Protein 6JZN (pdb70)

Organism: Arabidopsis thaliana (NCBI:txid3702)

Structure (mmCIF, N/CA/C/O backbone):
data_6JZN
#
_entry.id   6JZN
#
_cell.length_a   91.454
_cell.length_b   95.827
_cell.length_c   196.566
_cell.angle_alpha   90.00
_cell.angle_beta   90.00
_cell.angle_gamma   90.00
#
_symmetry.space_group_name_H-M   'C 2 2 21'
#
loop_
_entity.id
_entity.type
_entity.pdbx_description
1 polymer 'Plastid division protein CDP1, chloroplastic'
2 polymer 'Peptide from Plastid division protein PDV1'
#
loop_
_atom_site.group_PDB
_atom_site.id
_atom_site.type_symbol
_atom_site.label_atom_id
_atom_site.label_alt_id
_atom_site.label_comp_id
_atom_site.label_asym_id
_atom_site.label_entity_id
_atom_site.label_seq_id
_atom_site.pdbx_PDB_ins_code
_atom_site.Cartn_x
_atom_site.Cartn_y
_atom_site.Cartn_z
_atom_site.occupancy
_atom_site.B_iso_or_equiv
_atom_site.auth_seq_id
_atom_site.auth_comp_id
_atom_site.auth_asym_id
_atom_site.auth_atom_id
_atom_site.pdbx_PDB_model_num
ATOM 1 N N . ARG A 1 16 ? 27.286 9.270 -75.128 1.00 58.11 686 ARG C N 1
ATOM 2 C CA . ARG A 1 16 ? 27.517 10.713 -75.141 1.00 60.71 686 ARG C CA 1
ATOM 3 C C . ARG A 1 16 ? 27.034 11.573 -73.961 1.00 59.65 686 ARG C C 1
ATOM 4 O O . ARG A 1 16 ? 26.100 11.199 -73.248 1.00 57.90 686 ARG C O 1
ATOM 12 N N . PRO A 1 17 ? 27.637 12.762 -73.814 1.00 61.63 687 PRO C N 1
ATOM 13 C CA . PRO A 1 17 ? 27.282 13.651 -72.696 1.00 56.09 687 PRO C CA 1
ATOM 14 C C . PRO A 1 17 ? 25.896 14.286 -72.752 1.00 57.41 687 PRO C C 1
ATOM 15 O O . PRO A 1 17 ? 25.445 14.793 -73.780 1.00 61.81 687 PRO C O 1
ATOM 19 N N . MET A 1 18 ? 25.248 14.318 -71.593 1.00 53.61 688 MET C N 1
ATOM 20 C CA . MET A 1 18 ? 24.006 15.060 -71.436 1.00 52.51 688 MET C CA 1
ATOM 21 C C . MET A 1 18 ? 24.318 16.524 -71.147 1.00 55.53 688 MET C C 1
ATOM 22 O O . MET A 1 18 ? 25.379 16.860 -70.613 1.00 51.08 688 MET C O 1
ATOM 27 N N . ASP A 1 19 ? 23.379 17.396 -71.508 1.00 52.02 689 ASP C N 1
ATOM 28 C CA . ASP A 1 19 ? 23.525 18.819 -71.239 1.00 51.55 689 ASP C CA 1
ATOM 29 C C . ASP A 1 19 ? 23.628 19.072 -69.740 1.00 54.50 689 ASP C C 1
ATOM 30 O O . ASP A 1 19 ? 22.805 18.587 -68.958 1.00 58.59 689 ASP C O 1
ATOM 35 N N . THR A 1 20 ? 24.645 19.845 -69.344 1.00 47.81 690 THR C N 1
ATOM 36 C CA . THR A 1 20 ? 24.931 20.029 -67.923 1.00 51.94 690 THR C CA 1
ATOM 37 C C . THR A 1 20 ? 23.766 20.684 -67.183 1.00 57.12 690 THR C C 1
ATOM 38 O O . THR A 1 20 ? 23.415 20.268 -66.068 1.00 54.27 690 THR C O 1
ATOM 42 N N . GLU A 1 21 ? 23.108 21.662 -67.809 1.00 57.12 691 GLU C N 1
ATOM 43 C CA . GLU A 1 21 ? 21.959 22.279 -67.155 1.00 58.87 691 GLU C CA 1
ATOM 44 C C . GLU A 1 21 ? 20.763 21.338 -67.105 1.00 51.22 691 GLU C C 1
ATOM 45 O O . GLU A 1 21 ? 19.951 21.434 -66.184 1.00 56.13 691 GLU C O 1
ATOM 51 N N . GLU A 1 22 ? 20.627 20.429 -68.070 1.00 47.77 692 GLU C N 1
ATOM 52 C CA . GLU A 1 22 ? 19.499 19.505 -68.022 1.00 47.96 692 GLU C CA 1
ATOM 53 C C . GLU A 1 22 ? 19.662 18.510 -66.877 1.00 42.81 692 GLU C C 1
ATOM 54 O O . GLU A 1 22 ? 18.696 18.202 -66.162 1.00 38.96 692 GLU C O 1
ATOM 60 N N . ALA A 1 23 ? 20.894 18.060 -66.637 1.00 40.56 693 ALA C N 1
ATOM 61 C CA . ALA A 1 23 ? 21.160 17.252 -65.455 1.00 37.39 693 ALA C CA 1
ATOM 62 C C . ALA A 1 23 ? 20.913 18.058 -64.189 1.00 41.41 693 ALA C C 1
ATOM 63 O O . ALA A 1 23 ? 20.366 17.536 -63.207 1.00 41.94 693 ALA C O 1
ATOM 65 N N . GLU A 1 24 ? 21.319 19.333 -64.194 1.00 44.34 694 GLU C N 1
ATOM 66 C CA . GLU A 1 24 ? 21.065 20.198 -63.045 1.00 44.32 694 GLU C CA 1
ATOM 67 C C . GLU A 1 24 ? 19.572 20.311 -62.756 1.00 36.30 694 GLU C C 1
ATOM 68 O O . GLU A 1 24 ? 19.148 20.223 -61.597 1.00 35.50 694 GLU C O 1
ATOM 74 N N . GLU A 1 25 ? 18.753 20.475 -63.798 1.00 35.29 695 GLU C N 1
ATOM 75 C CA . GLU A 1 25 ? 17.323 20.649 -63.576 1.00 40.73 695 GLU C CA 1
ATOM 76 C C . GLU A 1 25 ? 16.689 19.363 -63.083 1.00 37.06 695 GLU C C 1
ATOM 77 O O . GLU A 1 25 ? 15.802 19.400 -62.221 1.00 37.48 695 GLU C O 1
ATOM 83 N N . LEU A 1 26 ? 17.174 18.218 -63.564 1.00 38.99 696 LEU C N 1
ATOM 84 C CA . LEU A 1 26 ? 16.648 16.950 -63.076 1.00 31.93 696 LEU C CA 1
ATOM 85 C C . LEU A 1 26 ? 16.990 16.754 -61.605 1.00 30.56 696 LEU C C 1
ATOM 86 O O . LEU A 1 26 ? 16.117 16.425 -60.788 1.00 27.53 696 LEU C O 1
ATOM 91 N N . VAL A 1 27 ? 18.255 16.988 -61.241 1.00 28.97 697 VAL C N 1
ATOM 92 C CA . VAL A 1 27 ? 18.653 16.791 -59.851 1.00 28.17 697 VAL C CA 1
ATOM 93 C C . VAL A 1 27 ? 17.966 17.788 -58.926 1.00 33.95 697 VAL C C 1
ATOM 94 O O . VAL A 1 27 ? 17.609 17.441 -57.792 1.00 32.77 697 VAL C O 1
ATOM 98 N N . ARG A 1 28 ? 17.724 19.020 -59.382 1.00 38.37 698 ARG C N 1
ATOM 99 C CA . ARG A 1 28 ? 17.070 19.962 -58.481 1.00 34.86 698 ARG C CA 1
ATOM 100 C C . ARG A 1 28 ? 15.576 19.703 -58.373 1.00 35.16 698 ARG C C 1
ATOM 101 O O . ARG A 1 28 ? 14.993 19.950 -57.312 1.00 35.08 698 ARG C O 1
ATOM 109 N N . GLN A 1 29 ? 14.937 19.186 -59.424 1.00 30.48 699 GLN C N 1
ATOM 110 C CA . GLN A 1 29 ? 13.552 18.784 -59.236 1.00 29.44 699 GLN C CA 1
ATOM 111 C C . GLN A 1 29 ? 13.474 17.619 -58.269 1.00 31.40 699 GLN C C 1
ATOM 112 O O . GLN A 1 29 ? 12.573 17.581 -57.422 1.00 32.31 699 GLN C O 1
ATOM 118 N N . TRP A 1 30 ? 14.438 16.697 -58.335 1.00 31.37 700 TRP C N 1
ATOM 119 C CA . TRP A 1 30 ? 14.464 15.623 -57.350 1.00 29.13 700 TRP C CA 1
ATOM 120 C C . TRP A 1 30 ? 14.653 16.175 -55.945 1.00 29.75 700 TRP C C 1
ATOM 121 O O . TRP A 1 30 ? 13.992 15.727 -55.004 1.00 32.24 700 TRP C O 1
ATOM 132 N N . GLU A 1 31 ? 15.544 17.152 -55.779 1.00 26.68 701 GLU C N 1
ATOM 133 C CA . GLU A 1 31 ? 15.803 17.671 -54.439 1.00 28.23 701 GLU C CA 1
ATOM 134 C C . GLU A 1 31 ? 14.600 18.435 -53.896 1.00 29.70 701 GLU C C 1
ATOM 135 O O . GLU A 1 31 ? 14.265 18.322 -52.708 1.00 28.24 701 GLU C O 1
ATOM 141 N N . ASN A 1 32 ? 13.913 19.185 -54.760 1.00 31.41 702 ASN C N 1
ATOM 142 C CA . ASN A 1 32 ? 12.690 19.861 -54.344 1.00 29.82 702 ASN C CA 1
ATOM 143 C C . ASN A 1 32 ? 11.610 18.857 -53.956 1.00 32.17 702 ASN C C 1
ATOM 144 O O . ASN A 1 32 ? 10.918 19.037 -52.947 1.00 36.60 702 ASN C O 1
ATOM 149 N N . VAL A 1 33 ? 11.461 17.784 -54.735 1.00 29.41 703 VAL C N 1
ATOM 150 C CA . VAL A 1 33 ? 10.455 16.780 -54.407 1.00 29.93 703 VAL C CA 1
ATOM 151 C C . VAL A 1 33 ? 10.815 16.064 -53.110 1.00 31.31 703 VAL C C 1
ATOM 152 O O . VAL A 1 33 ? 9.939 15.741 -52.302 1.00 32.39 703 VAL C O 1
ATOM 156 N N . LYS A 1 34 ? 12.105 15.813 -52.882 1.00 29.09 704 LYS C N 1
ATOM 157 C CA . LYS A 1 34 ? 12.522 15.200 -51.626 1.00 30.11 704 LYS C CA 1
ATOM 158 C C . LYS A 1 34 ? 12.166 16.092 -50.446 1.00 30.92 704 LYS C C 1
ATOM 159 O O . LYS A 1 34 ? 11.633 15.622 -49.433 1.00 34.37 704 LYS C O 1
ATOM 165 N N . ALA A 1 35 ? 12.443 17.394 -50.566 1.00 31.81 705 ALA C N 1
ATOM 166 C CA . ALA A 1 35 ? 12.082 18.319 -49.498 1.00 25.61 705 ALA C CA 1
ATOM 167 C C . ALA A 1 35 ? 10.576 18.335 -49.267 1.00 28.41 705 ALA C C 1
ATOM 168 O O . ALA A 1 35 ? 10.118 18.346 -48.118 1.00 28.73 705 ALA C O 1
ATOM 170 N N . GLU A 1 36 ? 9.791 18.301 -50.349 1.00 33.15 706 GLU C N 1
ATOM 171 C CA . GLU A 1 36 ? 8.336 18.342 -50.217 1.00 32.02 706 GLU C CA 1
ATOM 172 C C . GLU A 1 36 ? 7.799 17.078 -49.559 1.00 33.44 706 GLU C C 1
ATOM 173 O O . GLU A 1 36 ? 6.925 17.147 -48.688 1.00 39.96 706 GLU C O 1
ATOM 179 N N . ALA A 1 37 ? 8.296 15.913 -49.977 1.00 28.80 707 ALA C N 1
ATOM 180 C CA . ALA A 1 37 ? 7.777 14.650 -49.466 1.00 31.14 707 ALA C CA 1
ATOM 181 C C . ALA A 1 37 ? 8.199 14.425 -48.021 1.00 35.06 707 ALA C C 1
ATOM 182 O O . ALA A 1 37 ? 7.412 13.924 -47.209 1.00 40.07 707 ALA C O 1
ATOM 184 N N . LEU A 1 38 ? 9.436 14.774 -47.683 1.00 36.63 708 LEU C N 1
ATOM 185 C CA . LEU A 1 38 ? 9.922 14.626 -46.320 1.00 30.44 708 LEU C CA 1
ATOM 186 C C . LEU A 1 38 ? 9.595 15.833 -45.457 1.00 32.60 708 LEU C C 1
ATOM 187 O O . LEU A 1 38 ? 9.922 15.834 -44.264 1.00 27.73 708 LEU C O 1
ATOM 192 N N . GLY A 1 39 ? 8.942 16.844 -46.026 1.00 33.78 709 GLY C N 1
ATOM 193 C CA . GLY A 1 39 ? 8.649 18.054 -45.306 1.00 30.91 709 GLY C CA 1
ATOM 194 C C . GLY A 1 39 ? 7.383 17.933 -44.490 1.00 36.56 709 GLY C C 1
ATOM 195 O O . GLY A 1 39 ? 6.777 16.864 -44.382 1.00 34.96 709 GLY C O 1
ATOM 196 N N . PRO A 1 40 ? 6.963 19.051 -43.895 1.00 36.49 710 PRO C N 1
ATOM 197 C CA . PRO A 1 40 ? 5.767 19.012 -43.046 1.00 35.85 710 PRO C CA 1
ATOM 198 C C . PRO A 1 40 ? 4.494 18.744 -43.815 1.00 39.32 710 PRO C C 1
ATOM 199 O O . PRO A 1 40 ? 3.535 18.225 -43.232 1.00 46.82 710 PRO C O 1
ATOM 203 N N . THR A 1 41 ? 4.430 19.077 -45.104 1.00 44.94 711 THR C N 1
ATOM 204 C CA . THR A 1 41 ? 3.153 18.885 -45.762 1.00 41.54 711 THR C CA 1
ATOM 205 C C . THR A 1 41 ? 2.989 17.420 -46.184 1.00 43.70 711 THR C C 1
ATOM 206 O O . THR A 1 41 ? 1.858 16.968 -46.382 1.00 56.41 711 THR C O 1
ATOM 210 N N . HIS A 1 42 ? 4.092 16.659 -46.236 1.00 43.08 712 HIS C N 1
ATOM 211 C CA . HIS A 1 42 ? 4.132 15.207 -46.496 1.00 45.30 712 HIS C CA 1
ATOM 212 C C . HIS A 1 42 ? 3.509 14.832 -47.845 1.00 48.48 712 HIS C C 1
ATOM 213 O O . HIS A 1 42 ? 2.544 14.066 -47.932 1.00 58.23 712 HIS C O 1
ATOM 220 N N . GLN A 1 43 ? 4.111 15.358 -48.915 1.00 49.35 713 GLN C N 1
ATOM 221 C CA . GLN A 1 43 ? 3.647 15.086 -50.280 1.00 48.36 713 GLN C CA 1
ATOM 222 C C . GLN A 1 43 ? 4.279 13.789 -50.785 1.00 44.72 713 GLN C C 1
ATOM 223 O O . GLN A 1 43 ? 5.171 13.775 -51.635 1.00 49.40 713 GLN C O 1
ATOM 229 N N . VAL A 1 44 ? 3.779 12.677 -50.248 1.00 39.48 714 VAL C N 1
ATOM 230 C CA . VAL A 1 44 ? 4.323 11.372 -50.611 1.00 46.24 714 VAL C CA 1
ATOM 231 C C . VAL A 1 44 ? 3.986 11.023 -52.057 1.00 49.03 714 VAL C C 1
ATOM 232 O O . VAL A 1 44 ? 4.768 10.357 -52.747 1.00 44.03 714 VAL C O 1
ATOM 236 N N . TYR A 1 45 ? 2.800 11.425 -52.522 1.00 55.98 715 TYR C N 1
ATOM 237 C CA . TYR A 1 45 ? 2.419 11.172 -53.910 1.00 58.47 715 TYR C CA 1
ATOM 238 C C . TYR A 1 45 ? 3.468 11.709 -54.878 1.00 56.65 715 TYR C C 1
ATOM 239 O O . TYR A 1 45 ? 3.863 11.026 -55.831 1.00 52.85 715 TYR C O 1
ATOM 248 N N . SER A 1 46 ? 3.948 12.933 -54.629 1.00 53.59 716 SER C N 1
ATOM 249 C CA . SER A 1 46 ? 4.832 13.616 -55.568 1.00 52.37 716 SER C CA 1
ATOM 250 C C . SER A 1 46 ? 6.117 12.845 -55.845 1.00 52.76 716 SER C C 1
ATOM 251 O O . SER A 1 46 ? 6.760 13.094 -56.870 1.00 52.73 716 SER C O 1
ATOM 254 N N . LEU A 1 47 ? 6.507 11.921 -54.962 1.00 45.58 717 LEU C N 1
ATOM 255 C CA . LEU A 1 47 ? 7.688 11.105 -55.230 1.00 42.14 717 LEU C CA 1
ATOM 256 C C . LEU A 1 47 ? 7.555 10.388 -56.566 1.00 43.66 717 LEU C C 1
ATOM 257 O O . LEU A 1 47 ? 8.509 10.334 -57.355 1.00 43.55 717 LEU C O 1
ATOM 262 N N . SER A 1 48 ? 6.354 9.884 -56.860 1.00 52.68 718 SER C N 1
ATOM 263 C CA . SER A 1 48 ? 6.110 9.164 -58.104 1.00 53.63 718 SER C CA 1
ATOM 264 C C . SER A 1 48 ? 6.343 10.028 -59.337 1.00 51.63 718 SER C C 1
ATOM 265 O O . SER A 1 48 ? 6.476 9.480 -60.437 1.00 53.69 718 SER C O 1
ATOM 268 N N . GLU A 1 49 ? 6.391 11.359 -59.192 1.00 50.29 719 GLU C N 1
ATOM 269 C CA . GLU A 1 49 ? 6.688 12.194 -60.353 1.00 49.99 719 GLU C CA 1
ATOM 270 C C . GLU A 1 49 ? 8.121 11.995 -60.826 1.00 48.51 719 GLU C C 1
ATOM 271 O O . GLU A 1 49 ? 8.391 12.030 -62.031 1.00 53.94 719 GLU C O 1
ATOM 277 N N . VAL A 1 50 ? 9.055 11.799 -59.896 1.00 45.83 720 VAL C N 1
ATOM 278 C CA . VAL A 1 50 ? 10.464 11.787 -60.247 1.00 35.90 720 VAL C CA 1
ATOM 279 C C . VAL A 1 50 ? 11.123 10.430 -60.036 1.00 36.05 720 VAL C C 1
ATOM 280 O O . VAL A 1 50 ? 12.141 10.145 -60.677 1.00 40.16 720 VAL C O 1
ATOM 284 N N . LEU A 1 51 ? 10.598 9.588 -59.156 1.00 38.67 721 LEU C N 1
ATOM 285 C CA . LEU A 1 51 ? 11.254 8.334 -58.840 1.00 34.36 721 LEU C CA 1
ATOM 286 C C . LEU A 1 51 ? 10.468 7.159 -59.404 1.00 39.18 721 LEU C C 1
ATOM 287 O O . LEU A 1 51 ? 9.250 7.231 -59.586 1.00 42.98 721 LEU C O 1
ATOM 292 N N . ASP A 1 52 ? 11.200 6.105 -59.750 1.00 41.56 722 ASP C N 1
ATOM 293 C CA . ASP A 1 52 ? 10.631 4.811 -60.095 1.00 46.49 722 ASP C CA 1
ATOM 294 C C . ASP A 1 52 ? 11.586 3.735 -59.598 1.00 48.37 722 ASP C C 1
ATOM 295 O O . ASP A 1 52 ? 12.741 4.019 -59.266 1.00 41.29 722 ASP C O 1
ATOM 300 N N . GLU A 1 53 ? 11.090 2.498 -59.516 1.00 50.38 723 GLU C N 1
ATOM 301 C CA . GLU A 1 53 ? 11.918 1.382 -59.064 1.00 49.17 723 GLU C CA 1
ATOM 302 C C . GLU A 1 53 ? 12.502 1.566 -57.664 1.00 42.98 723 GLU C C 1
ATOM 303 O O . GLU A 1 53 ? 11.928 2.263 -56.819 1.00 44.34 723 GLU C O 1
ATOM 309 N N . SER A 1 54 ? 13.613 0.867 -57.404 1.00 41.80 724 SER C N 1
ATOM 310 C CA . SER A 1 54 ? 14.160 0.722 -56.053 1.00 45.83 724 SER C CA 1
ATOM 311 C C . SER A 1 54 ? 14.333 2.054 -55.330 1.00 46.33 724 SER C C 1
ATOM 312 O O . SER A 1 54 ? 14.036 2.165 -54.133 1.00 52.83 724 SER C O 1
ATOM 315 N N . MET A 1 55 ? 14.803 3.082 -56.036 1.00 49.62 725 MET C N 1
ATOM 316 C CA . MET A 1 55 ? 14.903 4.394 -55.405 1.00 48.63 725 MET C CA 1
ATOM 317 C C . MET A 1 55 ? 13.532 4.885 -54.957 1.00 44.06 725 MET C C 1
ATOM 318 O O . MET A 1 55 ? 13.378 5.403 -53.849 1.00 42.77 725 MET C O 1
ATOM 323 N N . LEU A 1 56 ? 12.517 4.698 -55.790 1.00 38.58 726 LEU C N 1
ATOM 324 C CA . LEU A 1 56 ? 11.163 5.109 -55.451 1.00 35.61 726 LEU C CA 1
ATOM 325 C C . LEU A 1 56 ? 10.648 4.348 -54.255 1.00 44.25 726 LEU C C 1
ATOM 326 O O . LEU A 1 56 ? 10.031 4.940 -53.377 1.00 48.39 726 LEU C O 1
ATOM 331 N N . VAL A 1 57 ? 10.908 3.038 -54.189 1.00 42.63 727 VAL C N 1
ATOM 332 C CA . VAL A 1 57 ? 10.454 2.257 -53.038 1.00 46.97 727 VAL C CA 1
ATOM 333 C C . VAL A 1 57 ? 11.120 2.757 -51.746 1.00 44.32 727 VAL C C 1
ATOM 334 O O . VAL A 1 57 ? 10.465 2.918 -50.712 1.00 42.54 727 VAL C O 1
ATOM 338 N N . GLN A 1 58 ? 12.439 2.992 -51.801 1.00 42.65 728 GLN C N 1
ATOM 339 C CA . GLN A 1 58 ? 13.178 3.408 -50.606 1.00 40.79 728 GLN C CA 1
ATOM 340 C C . GLN A 1 58 ? 12.678 4.739 -50.084 1.00 37.18 728 GLN C C 1
ATOM 341 O O . GLN A 1 58 ? 12.266 4.854 -48.919 1.00 43.42 728 GLN C O 1
ATOM 347 N N . TRP A 1 59 ? 12.688 5.759 -50.939 1.00 35.52 729 TRP C N 1
ATOM 348 C CA . TRP A 1 59 ? 12.252 7.067 -50.479 1.00 31.83 729 TRP C CA 1
ATOM 349 C C . TRP A 1 59 ? 10.766 7.089 -50.169 1.00 36.93 729 TRP C C 1
ATOM 350 O O . TRP A 1 59 ? 10.340 7.844 -49.287 1.00 40.99 729 TRP C O 1
ATOM 361 N N . GLN A 1 60 ? 9.976 6.219 -50.810 1.00 40.04 730 GLN C N 1
ATOM 362 C CA . GLN A 1 60 ? 8.545 6.162 -50.529 1.00 41.15 730 GLN C CA 1
ATOM 363 C C . GLN A 1 60 ? 8.285 5.573 -49.141 1.00 41.26 730 GLN C C 1
ATOM 364 O O . GLN A 1 60 ? 7.454 6.091 -48.375 1.00 42.10 730 GLN C O 1
ATOM 370 N N . THR A 1 61 ? 9.064 4.565 -48.748 1.00 33.94 731 THR C N 1
ATOM 371 C CA . THR A 1 61 ? 8.875 4.013 -47.411 1.00 40.39 731 THR C CA 1
ATOM 372 C C . THR A 1 61 ? 9.422 4.958 -46.357 1.00 42.42 731 THR C C 1
ATOM 373 O O . THR A 1 61 ? 8.867 5.047 -45.255 1.00 47.55 731 THR C O 1
ATOM 377 N N . LEU A 1 62 ? 10.486 5.695 -46.687 1.00 39.05 732 LEU C N 1
ATOM 378 C CA . LEU A 1 62 ? 10.992 6.697 -45.754 1.00 34.32 732 LEU C CA 1
ATOM 379 C C . LEU A 1 62 ? 9.966 7.800 -45.519 1.00 34.00 732 LEU C C 1
ATOM 380 O O . LEU A 1 62 ? 9.744 8.216 -44.375 1.00 28.43 732 LEU C O 1
ATOM 385 N N . ALA A 1 63 ? 9.322 8.274 -46.588 1.00 36.66 733 ALA C N 1
ATOM 386 C CA . ALA A 1 63 ? 8.322 9.326 -46.446 1.00 34.90 733 ALA C CA 1
ATOM 387 C C . ALA A 1 63 ? 7.137 8.839 -45.626 1.00 38.34 733 ALA C C 1
ATOM 388 O O . ALA A 1 63 ? 6.622 9.569 -44.765 1.00 37.98 733 ALA C O 1
ATOM 390 N N . GLN A 1 64 ? 6.704 7.593 -45.855 1.00 45.38 734 GLN C N 1
ATOM 391 C CA . GLN A 1 64 ? 5.552 7.108 -45.103 1.00 46.08 734 GLN C CA 1
ATOM 392 C C . GLN A 1 64 ? 5.898 6.882 -43.636 1.00 40.53 734 GLN C C 1
ATOM 393 O O . GLN A 1 64 ? 5.085 7.184 -42.752 1.00 40.93 734 GLN C O 1
ATOM 399 N N . THR A 1 65 ? 7.116 6.410 -43.347 1.00 39.90 735 THR C N 1
ATOM 400 C CA . THR A 1 65 ? 7.539 6.282 -41.954 1.00 37.60 735 THR C CA 1
ATOM 401 C C . THR A 1 65 ? 7.603 7.639 -41.262 1.00 42.09 735 THR C C 1
ATOM 402 O O . THR A 1 65 ? 7.143 7.784 -40.122 1.00 41.75 735 THR C O 1
ATOM 406 N N . ALA A 1 66 ? 8.177 8.644 -41.931 1.00 40.88 736 ALA C N 1
ATOM 407 C CA . ALA A 1 66 ? 8.274 9.964 -41.316 1.00 33.65 736 ALA C CA 1
ATOM 408 C C . ALA A 1 66 ? 6.896 10.543 -41.032 1.00 36.07 736 ALA C C 1
ATOM 409 O O . ALA A 1 66 ? 6.653 11.074 -39.943 1.00 38.34 736 ALA C O 1
ATOM 411 N N . GLU A 1 67 ? 5.972 10.439 -41.990 1.00 46.17 737 GLU C N 1
ATOM 412 C CA . GLU A 1 67 ? 4.631 10.954 -41.733 1.00 45.22 737 GLU C CA 1
ATOM 413 C C . GLU A 1 67 ? 3.925 10.158 -40.638 1.00 45.10 737 GLU C C 1
ATOM 414 O O . GLU A 1 67 ? 3.108 10.720 -39.898 1.00 37.76 737 GLU C O 1
ATOM 420 N N . ALA A 1 68 ? 4.241 8.864 -40.504 1.00 44.14 738 ALA C N 1
ATOM 421 C CA . ALA A 1 68 ? 3.589 8.042 -39.487 1.00 39.12 738 ALA C CA 1
ATOM 422 C C . ALA A 1 68 ? 4.030 8.434 -38.081 1.00 48.90 738 ALA C C 1
ATOM 423 O O . ALA A 1 68 ? 3.218 8.432 -37.147 1.00 53.45 738 ALA C O 1
ATOM 425 N N . LYS A 1 69 ? 5.308 8.763 -37.903 1.00 44.21 739 LYS C N 1
ATOM 426 C CA . LYS A 1 69 ? 5.831 9.141 -36.598 1.00 33.16 739 LYS C CA 1
ATOM 427 C C . LYS A 1 69 ? 5.767 10.644 -36.356 1.00 36.99 739 LYS C C 1
ATOM 428 O O . LYS A 1 69 ? 6.342 11.126 -35.375 1.00 46.47 739 LYS C O 1
ATOM 434 N N . SER A 1 70 ? 5.086 11.388 -37.230 1.00 35.96 740 SER C N 1
ATOM 435 C CA . SER A 1 70 ? 4.850 12.824 -37.061 1.00 39.79 740 SER C CA 1
ATOM 436 C C . SER A 1 70 ? 6.146 13.631 -37.005 1.00 40.25 740 SER C C 1
ATOM 437 O O . SER A 1 70 ? 6.190 14.703 -36.396 1.00 44.19 740 SER C O 1
ATOM 440 N N . CYS A 1 71 ? 7.208 13.119 -37.620 1.00 37.59 741 CYS C N 1
ATOM 441 C CA . CYS A 1 71 ? 8.446 13.856 -37.835 1.00 36.47 741 CYS C CA 1
ATOM 442 C C . CYS A 1 71 ? 8.490 14.400 -39.257 1.00 36.99 741 CYS C C 1
ATOM 443 O O . CYS A 1 71 ? 7.789 13.916 -40.150 1.00 42.53 741 CYS C O 1
ATOM 446 N N . TYR A 1 72 ? 9.321 15.421 -39.470 1.00 32.36 742 TYR C N 1
ATOM 447 C CA . TYR A 1 72 ? 9.527 15.897 -40.837 1.00 34.74 742 TYR C CA 1
ATOM 448 C C . TYR A 1 72 ? 10.942 16.448 -40.970 1.00 33.39 742 TYR C C 1
ATOM 449 O O . TYR A 1 72 ? 11.715 16.462 -40.013 1.00 33.05 742 TYR C O 1
ATOM 458 N N . TRP A 1 73 ? 11.292 16.877 -42.181 1.00 30.76 743 TRP C N 1
ATOM 459 C CA . TRP A 1 73 ? 12.641 17.335 -42.490 1.00 25.22 743 TRP C CA 1
ATOM 460 C C . TRP A 1 73 ? 12.610 18.748 -43.056 1.00 24.76 743 TRP C C 1
ATOM 461 O O . TRP A 1 73 ? 11.725 19.095 -43.842 1.00 29.22 743 TRP C O 1
ATOM 472 N N . ARG A 1 74 ? 13.593 19.554 -42.663 1.00 27.15 744 ARG C N 1
ATOM 473 C CA . ARG A 1 74 ? 13.849 20.861 -43.255 1.00 24.59 744 ARG C CA 1
ATOM 474 C C . ARG A 1 74 ? 15.224 20.851 -43.909 1.00 23.78 744 ARG C C 1
ATOM 475 O O . ARG A 1 74 ? 16.191 20.356 -43.325 1.00 20.93 744 ARG C O 1
ATOM 483 N N . PHE A 1 75 ? 15.316 21.405 -45.115 1.00 25.36 745 PHE C N 1
ATOM 484 C CA . PHE A 1 75 ? 16.548 21.369 -45.889 1.00 26.40 745 PHE C CA 1
ATOM 485 C C . PHE A 1 75 ? 16.991 22.768 -46.291 1.00 26.10 745 PHE C C 1
ATOM 486 O O . PHE A 1 75 ? 16.175 23.674 -46.476 1.00 32.72 745 PHE C O 1
ATOM 494 N N . VAL A 1 76 ? 18.305 22.927 -46.409 1.00 26.84 746 VAL C N 1
ATOM 495 C CA . VAL A 1 76 ? 18.930 24.067 -47.064 1.00 28.78 746 VAL C CA 1
ATOM 496 C C . VAL A 1 76 ? 20.007 23.486 -47.971 1.00 30.06 746 VAL C C 1
ATOM 497 O O . VAL A 1 76 ? 21.003 22.930 -47.485 1.00 30.51 746 VAL C O 1
ATOM 501 N N . LEU A 1 77 ? 19.805 23.595 -49.281 1.00 25.83 747 LEU C N 1
ATOM 502 C CA . LEU A 1 77 ? 20.740 23.056 -50.265 1.00 26.38 747 LEU C CA 1
ATOM 503 C C . LEU A 1 77 ? 21.757 24.140 -50.588 1.00 26.45 747 LEU C C 1
ATOM 504 O O . LEU A 1 77 ? 21.494 25.027 -51.401 1.00 28.10 747 LEU C O 1
ATOM 509 N N . LEU A 1 78 ? 22.929 24.071 -49.953 1.00 27.27 748 LEU C N 1
ATOM 510 C CA . LEU A 1 78 ? 23.900 25.144 -50.112 1.00 30.98 748 LEU C CA 1
ATOM 511 C C . LEU A 1 78 ? 24.524 25.113 -51.497 1.00 35.32 748 LEU C C 1
ATOM 512 O O . LEU A 1 78 ? 24.684 26.158 -52.139 1.00 40.76 748 LEU C O 1
ATOM 517 N N . HIS A 1 79 ? 24.874 23.927 -51.980 1.00 38.50 749 HIS C N 1
ATOM 518 C CA . HIS A 1 79 ? 25.531 23.800 -53.267 1.00 38.30 749 HIS C CA 1
ATOM 519 C C . HIS A 1 79 ? 25.077 22.528 -53.961 1.00 35.46 749 HIS C C 1
ATOM 520 O O . HIS A 1 79 ? 24.919 21.483 -53.324 1.00 33.85 749 HIS C O 1
ATOM 527 N N . LEU A 1 80 ? 24.855 22.635 -55.268 1.00 34.52 750 LEU C N 1
ATOM 528 C CA . LEU A 1 80 ? 24.607 21.486 -56.123 1.00 32.10 750 LEU C CA 1
ATOM 529 C C . LEU A 1 80 ? 25.418 21.687 -57.391 1.00 33.89 750 LEU C C 1
ATOM 530 O O . LEU A 1 80 ? 25.355 22.753 -58.008 1.00 46.59 750 LEU C O 1
ATOM 535 N N . GLU A 1 81 ? 26.160 20.659 -57.786 1.00 37.52 751 GLU C N 1
ATOM 536 C CA . GLU A 1 81 ? 27.044 20.755 -58.938 1.00 39.61 751 GLU C CA 1
ATOM 537 C C . GLU A 1 81 ? 27.067 19.413 -59.645 1.00 35.19 751 GLU C C 1
ATOM 538 O O . GLU A 1 81 ? 27.246 18.376 -59.000 1.00 38.27 751 GLU C O 1
ATOM 544 N N . VAL A 1 82 ? 26.900 19.433 -60.961 1.00 30.23 752 VAL C N 1
ATOM 545 C CA . VAL A 1 82 ? 26.926 18.213 -61.753 1.00 32.07 752 VAL C CA 1
ATOM 546 C C . VAL A 1 82 ? 28.380 17.934 -62.100 1.00 35.91 752 VAL C C 1
ATOM 547 O O . VAL A 1 82 ? 29.012 18.701 -62.828 1.00 40.60 752 VAL C O 1
ATOM 551 N N . LEU A 1 83 ? 28.911 16.835 -61.567 1.00 39.51 753 LEU C N 1
ATOM 552 C CA . LEU A 1 83 ? 30.293 16.463 -61.837 1.00 30.12 753 LEU C CA 1
ATOM 553 C C . LEU A 1 83 ? 30.418 15.774 -63.184 1.00 30.23 753 LEU C C 1
ATOM 554 O O . LEU A 1 83 ? 31.375 16.024 -63.925 1.00 24.38 753 LEU C O 1
ATOM 559 N N . GLN A 1 84 ? 29.458 14.916 -63.520 1.00 36.80 754 GLN C N 1
ATOM 560 C CA . GLN A 1 84 ? 29.474 14.255 -64.814 1.00 31.73 754 GLN C CA 1
ATOM 561 C C . GLN A 1 84 ? 28.042 13.891 -65.174 1.00 32.56 754 GLN C C 1
ATOM 562 O O . GLN A 1 84 ? 27.196 13.699 -64.301 1.00 35.02 754 GLN C O 1
ATOM 568 N N . ALA A 1 85 ? 27.775 13.777 -66.470 1.00 39.79 755 ALA C N 1
ATOM 569 C CA . ALA A 1 85 ? 26.434 13.428 -66.914 1.00 36.45 755 ALA C CA 1
ATOM 570 C C . ALA A 1 85 ? 26.513 12.752 -68.269 1.00 40.02 755 ALA C C 1
ATOM 571 O O . ALA A 1 85 ? 27.129 13.291 -69.192 1.00 45.39 755 ALA C O 1
ATOM 573 N N . HIS A 1 86 ? 25.884 11.586 -68.388 1.00 39.20 756 HIS C N 1
ATOM 574 C CA . HIS A 1 86 ? 25.922 10.829 -69.627 1.00 42.90 756 HIS C CA 1
ATOM 575 C C . HIS A 1 86 ? 24.537 10.279 -69.912 1.00 42.58 756 HIS C C 1
ATOM 576 O O . HIS A 1 86 ? 23.773 9.973 -68.994 1.00 44.79 756 HIS C O 1
ATOM 583 N N . ILE A 1 87 ? 24.231 10.140 -71.198 1.00 43.02 757 ILE C N 1
ATOM 584 C CA . ILE A 1 87 ? 22.963 9.598 -71.663 1.00 41.39 757 ILE C CA 1
ATOM 585 C C . ILE A 1 87 ? 23.256 8.412 -72.571 1.00 45.80 757 ILE C C 1
ATOM 586 O O . ILE A 1 87 ? 24.184 8.456 -73.387 1.00 51.17 757 ILE C O 1
ATOM 591 N N . PHE A 1 88 ? 22.475 7.345 -72.414 1.00 47.28 758 PHE C N 1
ATOM 592 C CA . PHE A 1 88 ? 22.589 6.125 -73.207 1.00 50.65 758 PHE C CA 1
ATOM 593 C C . PHE A 1 88 ? 21.241 5.920 -73.886 1.00 56.41 758 PHE C C 1
ATOM 594 O O . PHE A 1 88 ? 20.294 5.421 -73.268 1.00 55.67 758 PHE C O 1
ATOM 602 N N . GLU A 1 89 ? 21.156 6.342 -75.145 1.00 67.11 759 GLU C N 1
ATOM 603 C CA . GLU A 1 89 ? 19.957 6.185 -75.963 1.00 71.38 759 GLU C CA 1
ATOM 604 C C . GLU A 1 89 ? 20.004 4.793 -76.574 1.00 62.54 759 GLU C C 1
ATOM 605 O O . GLU A 1 89 ? 20.524 4.589 -77.671 1.00 66.70 759 GLU C O 1
ATOM 611 N N . ASP A 1 90 ? 19.461 3.821 -75.851 1.00 66.86 760 ASP C N 1
ATOM 612 C CA . ASP A 1 90 ? 19.533 2.422 -76.266 1.00 72.41 760 ASP C CA 1
ATOM 613 C C . ASP A 1 90 ? 18.336 2.028 -77.130 1.00 79.08 760 ASP C C 1
ATOM 614 O O . ASP A 1 90 ? 17.609 1.075 -76.848 1.00 75.48 760 ASP C O 1
ATOM 619 N N . GLY A 1 91 ? 18.122 2.803 -78.196 1.00 76.25 761 GLY C N 1
ATOM 620 C CA . GLY A 1 91 ? 17.194 2.484 -79.266 1.00 73.01 761 GLY C CA 1
ATOM 621 C C . GLY A 1 91 ? 15.732 2.529 -78.852 1.00 75.76 761 GLY C C 1
ATOM 622 O O . GLY A 1 91 ? 15.302 3.358 -78.043 1.00 78.44 761 GLY C O 1
ATOM 623 N N . ILE A 1 92 ? 14.953 1.614 -79.439 1.00 76.73 762 ILE C N 1
ATOM 624 C CA . ILE A 1 92 ? 13.532 1.488 -79.119 1.00 74.06 762 ILE C CA 1
ATOM 625 C C . ILE A 1 92 ? 13.300 0.824 -77.771 1.00 68.16 762 ILE C C 1
ATOM 626 O O . ILE A 1 92 ? 12.155 0.756 -77.306 1.00 60.81 762 ILE C O 1
ATOM 631 N N . ALA A 1 93 ? 14.359 0.335 -77.125 1.00 72.16 763 ALA C N 1
ATOM 632 C CA . ALA A 1 93 ? 14.243 -0.199 -75.775 1.00 69.36 763 ALA C CA 1
ATOM 633 C C . ALA A 1 93 ? 14.091 0.891 -74.723 1.00 68.33 763 ALA C C 1
ATOM 634 O O . ALA A 1 93 ? 13.811 0.572 -73.563 1.00 74.73 763 ALA C O 1
ATOM 636 N N . GLY A 1 94 ? 14.261 2.151 -75.096 1.00 67.57 764 GLY C N 1
ATOM 637 C CA . GLY A 1 94 ? 14.249 3.260 -74.163 1.00 64.11 764 GLY C CA 1
ATOM 638 C C . GLY A 1 94 ? 15.633 3.886 -74.038 1.00 68.95 764 GLY C C 1
ATOM 639 O O . GLY A 1 94 ? 16.605 3.450 -74.643 1.00 72.41 764 GLY C O 1
ATOM 640 N N . GLU A 1 95 ? 15.681 4.941 -73.227 1.00 61.74 765 GLU C N 1
ATOM 641 C CA . GLU A 1 95 ? 16.925 5.632 -72.920 1.00 59.21 765 GLU C CA 1
ATOM 642 C C . GLU A 1 95 ? 17.151 5.640 -71.416 1.00 54.16 765 GLU C C 1
ATOM 643 O O . GLU A 1 95 ? 16.205 5.577 -70.628 1.00 53.97 765 GLU C O 1
ATOM 649 N N . ALA A 1 96 ? 18.417 5.715 -71.026 1.00 41.93 766 ALA C N 1
ATOM 650 C CA . ALA A 1 96 ? 18.787 5.837 -69.628 1.00 39.77 766 ALA C CA 1
ATOM 651 C C . ALA A 1 96 ? 19.875 6.893 -69.503 1.00 43.29 766 ALA C C 1
ATOM 652 O O . ALA A 1 96 ? 20.378 7.412 -70.498 1.00 45.02 766 ALA C O 1
ATOM 654 N N . ALA A 1 97 ? 20.210 7.246 -68.268 1.00 41.38 767 ALA C N 1
ATOM 655 C CA . ALA A 1 97 ? 21.214 8.273 -68.039 1.00 37.94 767 ALA C CA 1
ATOM 656 C C . ALA A 1 97 ? 21.867 8.039 -66.690 1.00 40.87 767 ALA C C 1
ATOM 657 O O . ALA A 1 97 ? 21.303 7.385 -65.809 1.00 42.22 767 ALA C O 1
ATOM 659 N N . GLU A 1 98 ? 23.074 8.578 -66.547 1.00 36.86 768 GLU C N 1
ATOM 660 C CA . GLU A 1 98 ? 23.826 8.516 -65.304 1.00 37.09 768 GLU C CA 1
ATOM 661 C C . GLU A 1 98 ? 24.334 9.911 -64.983 1.00 40.07 768 GLU C C 1
ATOM 662 O O . GLU A 1 98 ? 24.991 10.542 -65.818 1.00 44.94 768 GLU C O 1
ATOM 668 N N . ILE A 1 99 ? 24.035 10.389 -63.777 1.00 40.09 769 ILE C N 1
ATOM 669 C CA . ILE A 1 99 ? 24.452 11.714 -63.333 1.00 34.40 769 ILE C CA 1
ATOM 670 C C . ILE A 1 99 ? 25.251 11.567 -62.050 1.00 37.63 769 ILE C C 1
ATOM 671 O O . ILE A 1 99 ? 24.767 10.987 -61.075 1.00 40.80 769 ILE C O 1
ATOM 676 N N . GLU A 1 100 ? 26.451 12.127 -62.036 1.00 37.99 770 GLU C N 1
ATOM 677 C CA . GLU A 1 100 ? 27.266 12.223 -60.836 1.00 33.82 770 GLU C CA 1
ATOM 678 C C . GLU A 1 100 ? 27.249 13.676 -60.390 1.00 37.93 770 GLU C C 1
ATOM 679 O O . GLU A 1 100 ? 27.652 14.568 -61.152 1.00 37.96 770 GLU C O 1
ATOM 685 N N . ALA A 1 101 ? 26.793 13.906 -59.159 1.00 36.16 771 ALA C N 1
ATOM 686 C CA . ALA A 1 101 ? 26.596 15.246 -58.631 1.00 33.30 771 ALA C CA 1
ATOM 687 C C . ALA A 1 101 ? 27.148 15.329 -57.218 1.00 34.30 771 ALA C C 1
ATOM 688 O O . ALA A 1 101 ? 27.024 14.380 -56.441 1.00 39.77 771 ALA C O 1
ATOM 690 N N . LEU A 1 102 ? 27.735 16.471 -56.880 1.00 31.75 772 LEU C N 1
ATOM 691 C CA . LEU A 1 102 ? 28.201 16.730 -55.526 1.00 32.25 772 LEU C CA 1
ATOM 692 C C . LEU A 1 102 ? 27.224 17.672 -54.837 1.00 32.13 772 LEU C C 1
ATOM 693 O O . LEU A 1 102 ? 27.007 18.795 -55.303 1.00 30.58 772 LEU C O 1
ATOM 698 N N . LEU A 1 103 ? 26.646 17.215 -53.728 1.00 33.05 773 LEU C N 1
ATOM 699 C CA . LEU A 1 103 ? 25.665 17.968 -52.962 1.00 28.18 773 LEU C CA 1
ATOM 700 C C . LEU A 1 103 ? 26.292 18.437 -51.659 1.00 33.39 773 LEU C C 1
ATOM 701 O O . LEU A 1 103 ? 26.938 17.655 -50.954 1.00 33.18 773 LEU C O 1
ATOM 706 N N . GLU A 1 104 ? 26.087 19.706 -51.336 1.00 32.63 774 GLU C N 1
ATOM 707 C CA . GLU A 1 104 ? 26.437 20.256 -50.033 1.00 37.84 774 GLU C CA 1
ATOM 708 C C . GLU A 1 104 ? 25.127 20.734 -49.421 1.00 34.74 774 GLU C C 1
ATOM 709 O O . GLU A 1 104 ? 24.477 21.633 -49.966 1.00 34.65 774 GLU C O 1
ATOM 715 N N . GLU A 1 105 ? 24.709 20.108 -48.324 1.00 29.78 775 GLU C N 1
ATOM 716 C CA . GLU A 1 105 ? 23.349 20.323 -47.853 1.00 32.27 775 GLU C CA 1
ATOM 717 C C . GLU A 1 105 ? 23.279 20.228 -46.334 1.00 30.96 775 GLU C C 1
ATOM 718 O O . GLU A 1 105 ? 23.976 19.417 -45.719 1.00 31.57 775 GLU C O 1
ATOM 724 N N . ALA A 1 106 ? 22.432 21.066 -45.741 1.00 29.52 776 ALA C N 1
ATOM 725 C CA . ALA A 1 106 ? 22.137 21.028 -44.316 1.00 31.49 776 ALA C CA 1
ATOM 726 C C . ALA A 1 106 ? 20.683 20.622 -44.118 1.00 30.29 776 ALA C C 1
ATOM 727 O O . ALA A 1 106 ? 19.811 21.002 -44.903 1.00 30.14 776 ALA C O 1
ATOM 729 N N . ALA A 1 107 ? 20.425 19.829 -43.086 1.00 27.60 777 ALA C N 1
ATOM 730 C CA . ALA A 1 107 ? 19.082 19.329 -42.840 1.00 31.66 777 ALA C CA 1
ATOM 731 C C . ALA A 1 107 ? 18.818 19.225 -41.346 1.00 35.92 777 ALA C C 1
ATOM 732 O O . ALA A 1 107 ? 19.741 19.092 -40.537 1.00 27.00 777 ALA C O 1
ATOM 734 N N . GLU A 1 108 ? 17.534 19.299 -41.001 1.00 30.03 778 GLU C N 1
ATOM 735 C CA . GLU A 1 108 ? 17.064 19.249 -39.622 1.00 26.83 778 GLU C CA 1
ATOM 736 C C . GLU A 1 108 ? 15.856 18.329 -39.561 1.00 25.41 778 GLU C C 1
ATOM 737 O O . GLU A 1 108 ? 14.853 18.579 -40.235 1.00 25.33 778 GLU C O 1
ATOM 743 N N . LEU A 1 109 ? 15.969 17.250 -38.790 1.00 26.48 779 LEU C N 1
ATOM 744 C CA . LEU A 1 109 ? 14.858 16.343 -38.527 1.00 27.32 779 LEU C CA 1
ATOM 745 C C . LEU A 1 109 ? 14.068 16.873 -37.334 1.00 31.19 779 LEU C C 1
ATOM 746 O O . LEU A 1 109 ? 14.535 16.817 -36.194 1.00 35.99 779 LEU C O 1
ATOM 751 N N . VAL A 1 110 ? 12.873 17.398 -37.603 1.00 31.66 780 VAL C N 1
ATOM 752 C CA . VAL A 1 110 ? 11.953 17.849 -36.564 1.00 34.58 780 VAL C CA 1
ATOM 753 C C . VAL A 1 110 ? 11.214 16.612 -36.060 1.00 32.31 780 VAL C C 1
ATOM 754 O O . VAL A 1 110 ? 10.261 16.135 -36.689 1.00 37.43 780 VAL C O 1
ATOM 758 N N . ASP A 1 111 ? 11.710 16.051 -34.955 1.00 32.72 781 ASP C N 1
ATOM 759 C CA . ASP A 1 111 ? 11.021 15.044 -34.159 1.00 40.90 781 ASP C CA 1
ATOM 760 C C . ASP A 1 111 ? 10.760 15.592 -32.763 1.00 40.44 781 ASP C C 1
ATOM 761 O O . ASP A 1 111 ? 11.620 16.249 -32.172 1.00 45.48 781 ASP C O 1
ATOM 766 N N . GLU A 1 112 ? 9.573 15.308 -32.235 1.00 48.46 782 GLU C N 1
ATOM 767 C CA . GLU A 1 112 ? 9.125 15.878 -30.972 1.00 45.64 782 GLU C CA 1
ATOM 768 C C . GLU A 1 112 ? 9.147 14.890 -29.820 1.00 45.09 782 GLU C C 1
ATOM 769 O O . GLU A 1 112 ? 8.745 15.254 -28.714 1.00 53.75 782 GLU C O 1
ATOM 775 N N . SER A 1 113 ? 9.577 13.655 -30.045 1.00 49.17 783 SER C N 1
ATOM 776 C CA . SER A 1 113 ? 9.831 12.748 -28.936 1.00 50.48 783 SER C CA 1
ATOM 777 C C . SER A 1 113 ? 11.217 12.938 -28.345 1.00 52.43 783 SER C C 1
ATOM 778 O O . SER A 1 113 ? 11.569 12.236 -27.391 1.00 65.64 783 SER C O 1
ATOM 781 N N . GLN A 1 114 ? 11.992 13.888 -28.860 1.00 45.48 784 GLN C N 1
ATOM 782 C CA . GLN A 1 114 ? 13.304 14.170 -28.318 1.00 48.98 784 GLN C CA 1
ATOM 783 C C . GLN A 1 114 ? 13.429 15.632 -27.917 1.00 46.88 78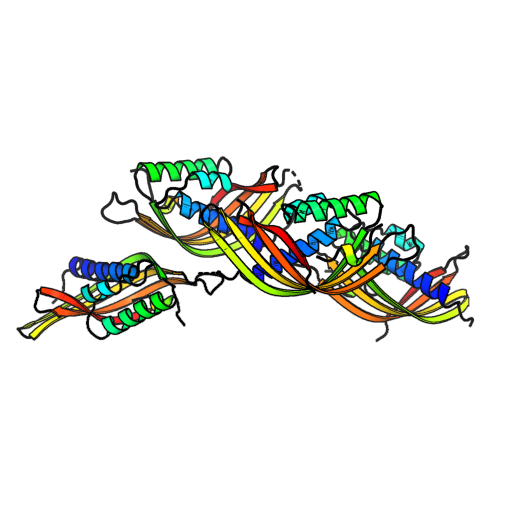4 GLN C C 1
ATOM 784 O O . GLN A 1 114 ? 12.748 16.499 -28.474 1.00 42.11 784 GLN C O 1
ATOM 790 N N . PRO A 1 115 ? 14.284 15.933 -26.938 1.00 44.91 785 PRO C N 1
ATOM 791 C CA . PRO A 1 115 ? 14.366 17.310 -26.435 1.00 43.32 785 PRO C CA 1
ATOM 792 C C . PRO A 1 115 ? 15.002 18.261 -27.431 1.00 43.78 785 PRO C C 1
ATOM 793 O O . PRO A 1 115 ? 14.779 19.473 -27.337 1.00 41.66 785 PRO C O 1
ATOM 797 N N . LYS A 1 116 ? 15.780 17.752 -28.385 1.00 43.53 786 LYS C N 1
ATOM 798 C CA . LYS A 1 116 ? 16.376 18.582 -29.419 1.00 45.05 786 LYS C CA 1
ATOM 799 C C . LYS A 1 116 ? 16.264 17.869 -30.757 1.00 41.30 786 LYS C C 1
ATOM 800 O O . LYS A 1 116 ? 16.201 16.639 -30.817 1.00 44.07 786 LYS C O 1
ATOM 806 N N . ASN A 1 117 ? 16.225 18.653 -31.832 1.00 38.64 787 ASN C N 1
ATOM 807 C CA . ASN A 1 117 ? 16.118 18.100 -33.175 1.00 39.25 787 ASN C CA 1
ATOM 808 C C . ASN A 1 117 ? 17.512 17.815 -33.718 1.00 37.47 787 ASN C C 1
ATOM 809 O O . ASN A 1 117 ? 18.430 18.624 -33.554 1.00 31.58 787 ASN C O 1
ATOM 814 N N . ALA A 1 118 ? 17.656 16.687 -34.406 1.00 36.92 788 ALA C N 1
ATOM 815 C CA . ALA A 1 118 ? 18.953 16.299 -34.937 1.00 30.40 788 ALA C CA 1
ATOM 816 C C . ALA A 1 118 ? 19.180 16.976 -36.279 1.00 31.41 788 ALA C C 1
ATOM 817 O O . ALA A 1 118 ? 18.287 17.029 -37.125 1.00 36.82 788 ALA C O 1
ATOM 819 N N . LYS A 1 119 ? 20.391 17.475 -36.479 1.00 29.55 789 LYS C N 1
ATOM 820 C CA . LYS A 1 119 ? 20.727 18.216 -37.682 1.00 30.67 789 LYS C CA 1
ATOM 821 C C . LYS A 1 119 ? 21.989 17.623 -38.293 1.00 26.00 789 LYS C C 1
ATOM 822 O O . LYS A 1 119 ? 22.760 16.928 -37.627 1.00 27.77 789 LYS C O 1
ATOM 828 N N . TYR A 1 120 ? 22.180 17.879 -39.581 1.00 26.59 790 TYR C N 1
ATOM 829 C CA . TYR A 1 120 ? 23.421 17.507 -40.239 1.00 28.82 790 TYR C CA 1
ATOM 830 C C . TYR A 1 120 ? 23.789 18.546 -41.282 1.00 30.16 790 TYR C C 1
ATOM 831 O O . TYR A 1 120 ? 22.931 19.243 -41.826 1.00 30.79 790 TYR C O 1
ATOM 840 N N . TYR A 1 121 ? 25.089 18.642 -41.543 1.00 34.33 791 TYR C N 1
ATOM 841 C CA . TYR A 1 121 ? 25.624 19.375 -42.680 1.00 31.94 791 TYR C CA 1
ATOM 842 C C . TYR A 1 121 ? 26.624 18.461 -43.365 1.00 29.74 791 TYR C C 1
ATOM 843 O O . TYR A 1 121 ? 27.618 18.062 -42.751 1.00 29.34 791 TYR C O 1
ATOM 852 N N . SER A 1 122 ? 26.351 18.107 -44.619 1.00 32.79 792 SER C N 1
ATOM 853 C CA . SER A 1 122 ? 27.128 17.084 -45.306 1.00 31.11 792 SER C CA 1
ATOM 854 C C . SER A 1 122 ? 27.425 17.511 -46.733 1.00 36.70 792 SER C C 1
ATOM 855 O O . SER A 1 122 ? 26.545 18.019 -47.434 1.00 42.01 792 SER C O 1
ATOM 858 N N . THR A 1 123 ? 28.673 17.316 -47.144 1.00 40.41 793 THR C N 1
ATOM 859 C CA . THR A 1 123 ? 29.080 17.400 -48.539 1.00 34.51 793 THR C CA 1
ATOM 860 C C . THR A 1 123 ? 29.371 15.984 -49.014 1.00 37.50 793 THR C C 1
ATOM 861 O O . THR A 1 123 ? 30.260 15.318 -48.474 1.00 45.28 793 THR C O 1
ATOM 865 N N . TYR A 1 124 ? 28.616 15.520 -50.005 1.00 36.35 794 TYR C N 1
ATOM 866 C CA . TYR A 1 124 ? 28.738 14.143 -50.454 1.00 36.37 794 TYR C CA 1
ATOM 867 C C . TYR A 1 124 ? 28.505 14.055 -51.954 1.00 35.67 794 TYR C C 1
ATOM 868 O O . TYR A 1 124 ? 27.743 14.837 -52.526 1.00 30.92 794 TYR C O 1
ATOM 877 N N . LYS A 1 125 ? 29.136 13.066 -52.581 1.00 41.45 795 LYS C N 1
ATOM 878 C CA . LYS A 1 125 ? 28.884 12.784 -53.984 1.00 37.53 795 LYS C CA 1
ATOM 879 C C . LYS A 1 125 ? 27.811 11.716 -54.107 1.00 35.07 795 LYS C C 1
ATOM 880 O O . LYS A 1 125 ? 27.675 10.841 -53.251 1.00 38.77 795 LYS C O 1
ATOM 886 N N . ILE A 1 126 ? 27.032 11.800 -55.174 1.00 32.12 796 ILE C N 1
ATOM 887 C CA . ILE A 1 126 ? 25.966 10.835 -55.390 1.00 33.96 796 ILE C CA 1
ATOM 888 C C . ILE A 1 126 ? 25.848 10.596 -56.883 1.00 37.06 796 ILE C C 1
ATOM 889 O O . ILE A 1 126 ? 25.930 11.530 -57.687 1.00 36.73 796 ILE C O 1
ATOM 894 N N . ARG A 1 127 ? 25.666 9.332 -57.249 1.00 38.83 797 ARG C N 1
ATOM 895 C CA . ARG A 1 127 ? 25.405 8.955 -58.628 1.00 33.81 797 ARG C CA 1
ATOM 896 C C . ARG A 1 127 ? 23.969 8.474 -58.745 1.00 33.50 797 ARG C C 1
ATOM 897 O O . ARG A 1 127 ? 23.523 7.631 -57.961 1.00 36.34 797 ARG C O 1
ATOM 905 N N . TYR A 1 128 ? 23.252 9.020 -59.715 1.00 30.94 798 TYR C N 1
ATOM 906 C CA . TYR A 1 128 ? 21.891 8.625 -60.023 1.00 33.26 798 TYR C CA 1
ATOM 907 C C . TYR A 1 128 ? 21.878 7.922 -61.369 1.00 38.19 798 TYR C C 1
ATOM 908 O O . TYR A 1 128 ? 22.583 8.326 -62.300 1.00 39.30 798 TYR C O 1
ATOM 917 N N . ILE A 1 129 ? 21.078 6.868 -61.458 1.00 32.29 799 ILE C N 1
ATOM 918 C CA . ILE A 1 129 ? 20.776 6.200 -62.713 1.00 33.17 799 ILE C CA 1
ATOM 919 C C . ILE A 1 129 ? 19.291 6.388 -62.976 1.00 34.74 799 ILE C C 1
ATOM 920 O O . ILE A 1 129 ? 18.453 5.971 -62.164 1.00 38.27 799 ILE C O 1
ATOM 925 N N . LEU A 1 130 ? 18.972 7.016 -64.103 1.00 39.17 800 LEU C N 1
ATOM 926 C CA . LEU A 1 130 ? 17.609 7.347 -64.483 1.00 38.69 800 LEU C CA 1
ATOM 927 C C . LEU A 1 130 ? 17.247 6.614 -65.763 1.00 37.99 800 LEU C C 1
ATOM 928 O O . LEU A 1 130 ? 18.118 6.221 -66.542 1.00 37.93 800 LEU C O 1
ATOM 933 N N . LYS A 1 131 ? 15.945 6.495 -66.002 1.00 35.50 801 LYS C N 1
ATOM 934 C CA . LYS A 1 131 ? 15.432 5.874 -67.211 1.00 39.86 801 LYS C CA 1
ATOM 935 C C . LYS A 1 131 ? 14.291 6.737 -67.718 1.00 45.65 801 LYS C C 1
ATOM 936 O O . LYS A 1 131 ? 13.419 7.133 -66.941 1.00 44.35 801 LYS C O 1
ATOM 942 N N . LYS A 1 132 ? 14.281 7.010 -69.016 1.00 50.16 802 LYS C N 1
ATOM 943 C CA . LYS A 1 132 ? 13.194 7.776 -69.599 1.00 52.78 802 LYS C CA 1
ATOM 944 C C . LYS A 1 132 ? 12.000 6.858 -69.798 1.00 58.06 802 LYS C C 1
ATOM 945 O O . LYS A 1 132 ? 12.130 5.784 -70.387 1.00 62.64 802 LYS C O 1
ATOM 951 N N . GLN A 1 133 ? 10.835 7.274 -69.317 1.00 67.38 803 GLN C N 1
ATOM 952 C CA . GLN A 1 133 ? 9.660 6.469 -69.580 1.00 72.65 803 GLN C CA 1
ATOM 953 C C . GLN A 1 133 ? 9.194 6.705 -71.012 1.00 79.73 803 GLN C C 1
ATOM 954 O O . GLN A 1 133 ? 9.634 7.628 -71.699 1.00 80.32 803 GLN C O 1
ATOM 960 N N . GLU A 1 134 ? 8.291 5.847 -71.464 1.00 85.57 804 GLU C N 1
ATOM 961 C CA . GLU A 1 134 ? 7.629 6.003 -72.750 1.00 88.61 804 GLU C CA 1
ATOM 962 C C . GLU A 1 134 ? 6.447 6.971 -72.641 1.00 88.27 804 GLU C C 1
ATOM 963 O O . GLU A 1 134 ? 5.280 6.587 -72.780 1.00 96.16 804 GLU C O 1
ATOM 969 N N . ASP A 1 135 ? 6.816 8.233 -72.362 1.00 82.67 805 ASP C N 1
ATOM 970 C CA . ASP A 1 135 ? 5.930 9.395 -72.378 1.00 78.73 805 ASP C CA 1
ATOM 971 C C . ASP A 1 135 ? 6.791 10.651 -72.445 1.00 74.86 805 ASP C C 1
ATOM 972 O O . ASP A 1 135 ? 6.305 11.779 -72.281 1.00 67.47 805 ASP C O 1
ATOM 977 N N . GLY A 1 136 ? 8.086 10.443 -72.663 1.00 73.93 806 GLY C N 1
ATOM 978 C CA . GLY A 1 136 ? 9.064 11.502 -72.815 1.00 72.18 806 GLY C CA 1
ATOM 979 C C . GLY A 1 136 ? 9.632 12.040 -71.526 1.00 71.77 806 GLY C C 1
ATOM 980 O O . GLY A 1 136 ? 10.396 13.013 -71.557 1.00 73.70 806 GLY C O 1
ATOM 981 N N . LEU A 1 137 ? 9.287 11.441 -70.393 1.00 70.46 807 LEU C N 1
ATOM 982 C CA . LEU A 1 137 ? 9.656 11.983 -69.096 1.00 66.12 807 LEU C CA 1
ATOM 983 C C . LEU A 1 137 ? 10.731 11.127 -68.433 1.00 63.28 807 LEU C C 1
ATOM 984 O O . LEU A 1 137 ? 10.779 9.911 -68.618 1.00 59.41 807 LEU C O 1
ATOM 989 N N . TRP A 1 138 ? 11.599 11.782 -67.660 1.00 58.25 808 TRP C N 1
ATOM 990 C CA . TRP A 1 138 ? 12.709 11.130 -66.976 1.00 44.98 808 TRP C CA 1
ATOM 991 C C . TRP A 1 138 ? 12.336 10.810 -65.538 1.00 47.51 808 TRP C C 1
ATOM 992 O O . TRP A 1 138 ? 11.741 11.640 -64.848 1.00 50.08 808 TRP C O 1
ATOM 1003 N N . LYS A 1 139 ? 12.766 9.647 -65.055 1.00 50.86 809 LYS C N 1
ATOM 1004 C CA . LYS A 1 139 ? 12.499 9.279 -63.672 1.00 43.25 809 LYS C CA 1
ATOM 1005 C C . LYS A 1 139 ? 13.731 8.646 -63.045 1.00 36.20 809 LYS C C 1
ATOM 1006 O O . LYS A 1 139 ? 14.321 7.729 -63.623 1.00 39.44 809 LYS C O 1
ATOM 1012 N N . PHE A 1 140 ? 14.118 9.143 -61.869 1.00 33.61 810 PHE C N 1
ATOM 1013 C CA . PHE A 1 140 ? 15.240 8.580 -61.127 1.00 31.88 810 PHE C CA 1
ATOM 1014 C C . PHE A 1 140 ? 14.912 7.162 -60.676 1.00 34.11 810 PHE C C 1
ATOM 1015 O O . PHE A 1 140 ? 13.884 6.926 -60.034 1.00 32.06 810 PHE C O 1
ATOM 1023 N N . CYS A 1 141 ? 15.786 6.216 -61.013 1.00 39.39 811 CYS C N 1
ATOM 1024 C CA . CYS A 1 141 ? 15.547 4.808 -60.724 1.00 39.82 811 CYS C CA 1
ATOM 1025 C C . CYS A 1 141 ? 16.477 4.214 -59.678 1.00 38.27 811 CYS C C 1
ATOM 1026 O O . CYS A 1 141 ? 16.044 3.356 -58.907 1.00 39.53 811 CYS C O 1
ATOM 1029 N N . GLN A 1 142 ? 17.733 4.651 -59.619 1.00 36.70 812 GLN C N 1
ATOM 1030 C CA . GLN A 1 142 ? 18.652 4.137 -58.612 1.00 37.54 812 GLN C CA 1
ATOM 1031 C C . GLN A 1 142 ? 19.641 5.225 -58.228 1.00 38.35 812 GLN C C 1
ATOM 1032 O O . GLN A 1 142 ? 19.847 6.190 -58.966 1.00 40.44 812 GLN C O 1
ATOM 1038 N N . SER A 1 143 ? 20.274 5.046 -57.070 1.00 37.09 813 SER C N 1
ATOM 1039 C CA . SER A 1 143 ? 21.202 6.043 -56.558 1.00 35.54 813 SER C CA 1
ATOM 1040 C C . SER A 1 143 ? 22.243 5.371 -55.675 1.00 35.16 813 SER C C 1
ATOM 1041 O O . SER A 1 143 ? 22.008 4.299 -55.112 1.00 41.39 813 SER C O 1
ATOM 1044 N N . ASP A 1 144 ? 23.405 6.012 -55.577 1.00 34.82 814 ASP C N 1
ATOM 1045 C CA . ASP A 1 144 ? 24.491 5.522 -54.733 1.00 40.49 814 ASP C CA 1
ATOM 1046 C C . ASP A 1 144 ? 25.275 6.714 -54.205 1.00 46.84 814 ASP C C 1
ATOM 1047 O O . ASP A 1 144 ? 25.845 7.479 -54.992 1.00 48.05 814 ASP C O 1
ATOM 1052 N N . ILE A 1 145 ? 25.290 6.871 -52.869 1.00 41.54 815 ILE C N 1
ATOM 1053 C CA . ILE A 1 145 ? 26.048 7.911 -52.176 1.00 42.37 815 ILE C CA 1
ATOM 1054 C C . ILE A 1 145 ? 27.468 7.457 -51.861 1.00 45.03 815 ILE C C 1
ATOM 1055 O O . ILE A 1 145 ? 27.716 6.280 -51.576 1.00 54.38 815 ILE C O 1
ATOM 1060 N N . GLN A 1 146 ? 28.408 8.399 -51.939 1.00 46.71 816 GLN C N 1
ATOM 1061 C CA . GLN A 1 146 ? 29.712 8.311 -51.288 1.00 44.52 816 GLN C CA 1
ATOM 1062 C C . GLN A 1 146 ? 29.894 9.589 -50.474 1.00 56.59 816 GLN C C 1
ATOM 1063 O O . GLN A 1 146 ? 29.982 10.684 -51.046 1.00 50.71 816 GLN C O 1
ATOM 1069 N N . ILE A 1 147 ? 29.940 9.453 -49.139 1.00 66.94 817 ILE C N 1
ATOM 1070 C CA . ILE A 1 147 ? 29.925 10.598 -48.232 1.00 62.82 817 ILE C CA 1
ATOM 1071 C C . ILE A 1 147 ? 31.346 11.097 -48.004 1.00 62.78 817 ILE C C 1
ATOM 1072 O O . ILE A 1 147 ? 32.306 10.320 -47.962 1.00 67.65 817 ILE C O 1
ATOM 1077 N N . GLN A 1 148 ? 31.479 12.416 -47.864 1.00 60.79 818 GLN C N 1
ATOM 1078 C CA . GLN A 1 148 ? 32.765 13.052 -47.589 1.00 61.85 818 GLN C CA 1
ATOM 1079 C C . GLN A 1 148 ? 32.678 13.978 -46.379 1.00 60.91 818 GLN C C 1
ATOM 1080 O O . GLN A 1 148 ? 33.557 14.811 -46.161 1.00 59.11 818 GLN C O 1
ATOM 1086 N N . GLN B 1 12 ? 1.527 15.369 -28.913 1.00 79.77 682 GLN B N 1
ATOM 1087 C CA . GLN B 1 12 ? 1.075 16.227 -29.994 1.00 90.78 682 GLN B CA 1
ATOM 1088 C C . GLN B 1 12 ? 1.427 17.689 -29.794 1.00 84.84 682 GLN B C 1
ATOM 1089 O O . GLN B 1 12 ? 0.938 18.335 -28.867 1.00 83.67 682 GLN B O 1
ATOM 1090 N N . LYS B 1 15 ? 3.319 17.391 -26.929 1.00 79.83 685 LYS B N 1
ATOM 1091 C CA . LYS B 1 15 ? 3.956 17.082 -25.653 1.00 75.04 685 LYS B CA 1
ATOM 1092 C C . LYS B 1 15 ? 5.453 16.842 -25.839 1.00 63.50 685 LYS B C 1
ATOM 1093 O O . LYS B 1 15 ? 5.918 15.701 -25.806 1.00 58.06 685 LYS B O 1
ATOM 1099 N N . ARG B 1 16 ? 6.205 17.924 -26.039 1.00 51.02 686 ARG B N 1
ATOM 1100 C CA . ARG B 1 16 ? 7.636 17.755 -26.234 1.00 45.83 686 ARG B CA 1
ATOM 1101 C C . ARG B 1 16 ? 8.333 17.600 -24.884 1.00 43.34 686 ARG B C 1
ATOM 1102 O O . ARG B 1 16 ? 8.011 18.319 -23.935 1.00 50.29 686 ARG B O 1
ATOM 1110 N N . PRO B 1 17 ? 9.291 16.682 -24.774 1.00 46.14 687 PRO B N 1
ATOM 1111 C CA . PRO B 1 17 ? 10.027 16.533 -23.516 1.00 44.40 687 PRO B CA 1
ATOM 1112 C C . PRO B 1 17 ? 11.078 17.615 -23.359 1.00 38.89 687 PRO B C 1
ATOM 1113 O O . PRO B 1 17 ? 11.766 17.990 -24.311 1.00 42.22 687 PRO B O 1
ATOM 1117 N N . MET B 1 18 ? 11.206 18.114 -22.139 1.00 45.25 688 MET B N 1
ATOM 1118 C CA . MET B 1 18 ? 12.285 19.036 -21.847 1.00 41.74 688 MET B CA 1
ATOM 1119 C C . MET B 1 18 ? 13.549 18.236 -21.583 1.00 38.26 688 MET B C 1
ATOM 1120 O O . MET B 1 18 ? 13.497 17.088 -21.137 1.00 40.77 688 MET B O 1
ATOM 1125 N N . ASP B 1 19 ? 14.690 18.839 -21.892 1.00 39.79 689 ASP B N 1
ATOM 1126 C CA . ASP B 1 19 ? 15.950 18.175 -21.610 1.00 42.87 689 ASP B CA 1
ATOM 1127 C C . ASP B 1 19 ? 16.102 18.004 -20.105 1.00 40.98 689 ASP B C 1
ATOM 1128 O O . ASP B 1 19 ? 16.022 18.977 -19.350 1.00 40.23 689 ASP B O 1
ATOM 1133 N N . THR B 1 20 ? 16.320 16.760 -19.670 1.00 39.76 690 THR B N 1
ATOM 1134 C CA . THR B 1 20 ? 16.429 16.496 -18.239 1.00 45.43 690 THR B CA 1
ATOM 1135 C C . THR B 1 20 ? 17.604 17.246 -17.644 1.00 41.05 690 THR B C 1
ATOM 1136 O O . THR B 1 20 ? 17.583 17.601 -16.461 1.00 41.36 690 THR B O 1
ATOM 1140 N N . GLU B 1 21 ? 18.634 17.494 -18.449 1.00 46.01 691 GLU B N 1
ATOM 1141 C CA . GLU B 1 21 ? 19.749 18.285 -17.955 1.00 46.54 691 GLU B CA 1
ATOM 1142 C C . GLU B 1 21 ? 19.274 19.686 -17.616 1.00 43.76 691 GLU B C 1
ATOM 1143 O O . GLU B 1 21 ? 19.489 20.157 -16.496 1.00 46.16 691 GLU B O 1
ATOM 1149 N N . GLU B 1 22 ? 18.425 20.260 -18.468 1.00 42.67 692 GLU B N 1
ATOM 1150 C CA . GLU B 1 22 ? 17.933 21.613 -18.245 1.00 37.96 692 GLU B CA 1
ATOM 1151 C C . GLU B 1 22 ? 16.934 21.671 -17.092 1.00 38.34 692 GLU B C 1
ATOM 1152 O O . GLU B 1 22 ? 16.889 22.664 -16.358 1.00 34.22 692 GLU B O 1
ATOM 1158 N N . ALA B 1 23 ? 16.117 20.622 -16.922 1.00 38.41 693 ALA B N 1
ATOM 1159 C CA . ALA B 1 23 ? 15.197 20.567 -15.784 1.00 32.60 693 ALA B CA 1
ATOM 1160 C C . ALA B 1 23 ? 15.925 20.435 -14.449 1.00 31.92 693 ALA B C 1
ATOM 1161 O O . ALA B 1 23 ? 15.628 21.171 -13.499 1.00 30.28 693 ALA B O 1
ATOM 1163 N N . GLU B 1 24 ? 16.894 19.519 -14.366 1.00 32.11 694 GLU B N 1
ATOM 1164 C CA . GLU B 1 24 ? 17.704 19.390 -13.158 1.00 40.47 694 GLU B CA 1
ATOM 1165 C C . GLU B 1 24 ? 18.360 20.713 -12.848 1.00 40.23 694 GLU B C 1
ATOM 1166 O O . GLU B 1 24 ? 18.431 21.157 -11.696 1.00 41.24 694 GLU B O 1
ATOM 1172 N N . GLU B 1 25 ? 18.765 21.377 -13.910 1.00 34.58 695 GLU B N 1
ATOM 1173 C CA . GLU B 1 25 ? 19.561 22.580 -13.911 1.00 36.31 695 GLU B CA 1
ATOM 1174 C C . GLU B 1 25 ? 18.750 23.762 -13.366 1.00 35.69 695 GLU B C 1
ATOM 1175 O O . GLU B 1 25 ? 19.203 24.505 -12.474 1.00 35.90 695 GLU B O 1
ATOM 1181 N N . LEU B 1 26 ? 17.487 23.849 -13.790 1.00 36.01 696 LEU B N 1
ATOM 1182 C CA . LEU B 1 26 ? 16.570 24.874 -13.297 1.00 33.39 696 LEU B CA 1
ATOM 1183 C C . LEU B 1 26 ? 16.153 24.610 -11.856 1.00 31.75 696 LEU B C 1
ATOM 1184 O O . LEU B 1 26 ? 16.090 25.541 -11.039 1.00 30.24 696 LEU B O 1
ATOM 1189 N N . VAL B 1 27 ? 15.810 23.356 -11.539 1.00 32.07 697 VAL B N 1
ATOM 1190 C CA . VAL B 1 27 ? 15.388 23.029 -10.177 1.00 27.73 697 VAL B CA 1
ATOM 1191 C C . VAL B 1 27 ? 16.530 23.272 -9.211 1.00 27.50 697 VAL B C 1
ATOM 1192 O O . VAL B 1 27 ? 16.320 23.678 -8.061 1.00 28.65 697 VAL B O 1
ATOM 1196 N N . ARG B 1 28 ? 17.758 23.102 -9.684 1.00 31.49 698 ARG B N 1
ATOM 1197 C CA . ARG B 1 28 ? 18.917 23.304 -8.836 1.00 28.04 698 ARG B CA 1
ATOM 1198 C C . ARG B 1 28 ? 19.138 24.786 -8.574 1.00 32.66 698 ARG B C 1
ATOM 1199 O O . ARG B 1 28 ? 19.471 25.184 -7.446 1.00 42.96 698 ARG B O 1
ATOM 1207 N N . GLN B 1 29 ? 18.867 25.632 -9.575 1.00 29.47 699 GLN B N 1
ATOM 1208 C CA . GLN B 1 29 ? 18.928 27.058 -9.266 1.00 34.22 699 GLN B CA 1
ATOM 1209 C C . GLN B 1 29 ? 17.808 27.486 -8.328 1.00 32.39 699 GLN B C 1
ATOM 1210 O O . GLN B 1 29 ? 18.037 28.318 -7.442 1.00 33.64 699 GLN B O 1
ATOM 1216 N N . TRP B 1 30 ? 16.604 26.926 -8.488 1.00 30.58 700 TRP B N 1
ATOM 1217 C CA . TRP B 1 30 ? 15.531 27.275 -7.559 1.00 24.01 700 TRP B CA 1
ATOM 1218 C C . TRP B 1 30 ? 15.900 26.878 -6.138 1.00 27.81 700 TRP B C 1
ATOM 1219 O O . TRP B 1 30 ? 15.673 27.644 -5.198 1.00 29.10 700 TRP B O 1
ATOM 1230 N N . GLU B 1 31 ? 16.493 25.698 -5.958 1.00 28.11 701 GLU B N 1
ATOM 1231 C CA . GLU B 1 31 ? 16.828 25.261 -4.606 1.00 26.88 701 GLU B CA 1
ATOM 1232 C C . GLU B 1 31 ? 17.933 26.124 -4.004 1.00 27.63 701 GLU B C 1
ATOM 1233 O O . GLU B 1 31 ? 17.876 26.482 -2.818 1.00 28.49 701 GLU B O 1
ATOM 1239 N N . ASN B 1 32 ? 18.920 26.515 -4.815 1.00 29.81 702 ASN B N 1
ATOM 1240 C CA . ASN B 1 32 ? 19.950 27.412 -4.303 1.00 29.93 702 ASN B CA 1
ATOM 1241 C C . ASN B 1 32 ? 19.365 28.766 -3.916 1.00 31.81 702 ASN B C 1
ATOM 1242 O O . ASN B 1 32 ? 19.709 29.322 -2.866 1.00 28.58 702 ASN B O 1
ATOM 1247 N N . VAL B 1 33 ? 18.473 29.311 -4.748 1.00 32.36 703 VAL B N 1
ATOM 1248 C CA . VAL B 1 33 ? 17.873 30.607 -4.439 1.00 28.06 703 VAL B CA 1
ATOM 1249 C C . VAL B 1 33 ? 16.971 30.503 -3.214 1.00 27.89 703 VAL B C 1
ATOM 1250 O O . VAL B 1 33 ? 16.898 31.431 -2.403 1.00 29.96 703 VAL B O 1
ATOM 1254 N N . LYS B 1 34 ? 16.274 29.379 -3.053 1.00 26.51 704 LYS B N 1
ATOM 1255 C CA . LYS B 1 34 ? 15.471 29.190 -1.851 1.00 28.05 704 LYS B CA 1
ATOM 1256 C C . LYS B 1 34 ? 16.352 29.225 -0.614 1.00 30.33 704 LYS B C 1
ATOM 1257 O O . LYS B 1 34 ? 16.016 29.879 0.380 1.00 27.67 704 LYS B O 1
ATOM 1263 N N . ALA B 1 35 ? 17.495 28.533 -0.664 1.00 34.79 705 ALA B N 1
ATOM 1264 C CA . ALA B 1 35 ? 18.429 28.578 0.456 1.00 29.24 705 ALA B CA 1
ATOM 1265 C C . ALA B 1 35 ? 18.941 29.995 0.700 1.00 25.95 705 ALA B C 1
ATOM 1266 O O . ALA B 1 35 ? 19.097 30.417 1.851 1.00 29.06 705 ALA B O 1
ATOM 1268 N N . GLU B 1 36 ? 19.207 30.746 -0.369 1.00 29.57 706 GLU B N 1
ATOM 1269 C CA . GLU B 1 36 ? 19.730 32.101 -0.210 1.00 30.16 706 GLU B CA 1
ATOM 1270 C C . GLU B 1 36 ? 18.694 33.035 0.412 1.00 32.17 706 GLU B C 1
ATOM 1271 O O . GLU B 1 36 ? 19.006 33.805 1.327 1.00 36.18 706 GLU B O 1
ATOM 1277 N N . ALA B 1 37 ? 17.453 32.980 -0.074 1.00 34.41 707 ALA B N 1
ATOM 1278 C CA . ALA B 1 37 ? 16.426 33.912 0.381 1.00 31.68 707 ALA B CA 1
ATOM 1279 C C . ALA B 1 37 ? 15.985 33.603 1.803 1.00 34.61 707 ALA B C 1
ATOM 1280 O O . ALA B 1 37 ? 15.749 34.518 2.599 1.00 41.93 707 ALA B O 1
ATOM 1282 N N . LEU B 1 38 ? 15.853 32.323 2.135 1.00 29.06 708 LEU B N 1
ATOM 1283 C CA . LEU B 1 38 ? 15.458 31.904 3.470 1.00 30.56 708 LEU B CA 1
ATOM 1284 C C . LEU B 1 38 ? 16.642 31.772 4.417 1.00 35.42 708 LEU B C 1
ATOM 1285 O O . LEU B 1 38 ? 16.450 31.383 5.575 1.00 40.30 708 LEU B O 1
ATOM 1290 N N . GLY B 1 39 ? 17.853 32.073 3.954 1.00 29.62 709 GLY B N 1
ATOM 1291 C CA . GLY B 1 39 ? 19.038 31.931 4.764 1.00 32.81 709 GLY B CA 1
ATOM 1292 C C . GLY B 1 39 ? 19.287 33.141 5.641 1.00 39.32 709 GLY B C 1
ATOM 1293 O O . GLY B 1 39 ? 18.471 34.066 5.711 1.00 35.04 709 GLY B O 1
ATOM 1294 N N . PRO B 1 40 ? 20.437 33.159 6.322 1.00 40.52 710 PRO B N 1
ATOM 1295 C CA . PRO B 1 40 ? 20.719 34.272 7.243 1.00 36.07 710 PRO B CA 1
ATOM 1296 C C . PRO B 1 40 ? 20.882 35.612 6.551 1.00 39.12 710 PRO B C 1
ATOM 1297 O O . PRO B 1 40 ? 20.630 36.649 7.177 1.00 41.51 710 PRO B O 1
ATOM 1301 N N . THR B 1 41 ? 21.289 35.631 5.283 1.00 41.44 711 THR B N 1
ATOM 1302 C CA . THR B 1 41 ? 21.427 36.892 4.570 1.00 41.80 711 THR B CA 1
ATOM 1303 C C . THR B 1 41 ? 20.083 37.441 4.107 1.00 39.84 711 THR B C 1
ATOM 1304 O O . THR B 1 41 ? 19.967 38.650 3.875 1.00 40.53 711 THR B O 1
ATOM 1308 N N . HIS B 1 42 ? 19.064 36.588 4.013 1.00 38.03 712 HIS B N 1
ATOM 1309 C CA . HIS B 1 42 ? 17.698 36.997 3.686 1.00 39.97 712 HIS B CA 1
ATOM 1310 C C . HIS B 1 42 ? 17.649 37.762 2.362 1.00 37.46 712 HIS B C 1
ATOM 1311 O O . HIS B 1 42 ? 17.248 38.925 2.297 1.00 42.90 712 HIS B O 1
ATOM 1318 N N . GLN B 1 43 ? 18.071 37.086 1.294 1.00 34.85 713 GLN B N 1
ATOM 1319 C CA . GLN B 1 43 ? 18.096 37.692 -0.038 1.00 36.59 713 GLN B CA 1
ATOM 1320 C C . GLN B 1 43 ? 16.732 37.498 -0.694 1.00 36.38 713 GLN B C 1
ATOM 1321 O O . GLN B 1 43 ? 16.547 36.688 -1.604 1.00 33.78 713 GLN B O 1
ATOM 1327 N N . VAL B 1 44 ? 15.764 38.289 -0.226 1.00 35.68 714 VAL B N 1
ATOM 1328 C CA . VAL B 1 44 ? 14.399 38.170 -0.725 1.00 32.71 714 VAL B CA 1
ATOM 1329 C C . VAL B 1 44 ? 14.319 38.583 -2.189 1.00 35.84 714 VAL B C 1
ATOM 1330 O O . VAL B 1 44 ? 13.525 38.020 -2.954 1.00 41.53 714 VAL B O 1
ATOM 1334 N N . TYR B 1 45 ? 15.116 39.574 -2.600 1.00 33.46 715 TYR B N 1
ATOM 1335 C CA . TYR B 1 45 ? 15.125 40.007 -3.995 1.00 38.97 715 TYR B CA 1
ATOM 1336 C C . TYR B 1 45 ? 15.383 38.843 -4.950 1.00 41.90 715 TYR B C 1
ATOM 1337 O O . TYR B 1 45 ? 14.713 38.710 -5.981 1.00 46.86 715 TYR B O 1
ATOM 1346 N N . SER B 1 46 ? 16.348 37.979 -4.610 1.00 37.95 716 SER B N 1
ATOM 1347 C CA . SER B 1 46 ? 16.802 36.943 -5.536 1.00 42.03 716 SER B CA 1
ATOM 1348 C C . SER B 1 46 ? 15.684 36.011 -5.986 1.00 42.90 716 SER B C 1
ATOM 1349 O O . SER B 1 46 ? 15.796 35.406 -7.060 1.00 43.30 716 SER B O 1
ATOM 1352 N N . LEU B 1 47 ? 14.599 35.909 -5.213 1.00 34.45 717 LEU B N 1
ATOM 1353 C CA . LEU B 1 47 ? 13.477 35.070 -5.618 1.00 33.85 717 LEU B CA 1
ATOM 1354 C C . LEU B 1 47 ? 12.952 35.474 -6.988 1.00 36.52 717 LEU B C 1
ATOM 1355 O O . LEU B 1 47 ? 12.640 34.614 -7.821 1.00 37.29 717 LEU B O 1
ATOM 1360 N N . SER B 1 48 ? 12.893 36.782 -7.256 1.00 44.52 718 SER B N 1
ATOM 1361 C CA . SER B 1 48 ? 12.375 37.258 -8.533 1.00 40.15 718 SER B CA 1
ATOM 1362 C C . SER B 1 48 ? 13.193 36.763 -9.718 1.00 37.98 718 SER B C 1
ATOM 1363 O O . SER B 1 48 ? 12.697 36.800 -10.848 1.00 44.95 718 SER B O 1
ATOM 1366 N N . GLU B 1 49 ? 14.426 36.297 -9.497 1.00 38.89 719 GLU B N 1
ATOM 1367 C CA . GLU B 1 49 ? 15.196 35.753 -10.613 1.00 40.26 719 GLU B CA 1
ATOM 1368 C C . GLU B 1 49 ? 14.598 34.444 -11.111 1.00 35.76 719 GLU B C 1
ATOM 1369 O O . GLU B 1 49 ? 14.632 34.158 -12.313 1.00 39.44 719 GLU B O 1
ATOM 1375 N N . VAL B 1 50 ? 14.064 33.635 -10.202 1.00 36.51 720 VAL B N 1
ATOM 1376 C CA . VAL B 1 50 ? 13.639 32.283 -10.545 1.00 33.33 720 VAL B CA 1
ATOM 1377 C C . VAL B 1 50 ? 12.131 32.078 -10.433 1.00 31.87 720 VAL B C 1
ATOM 1378 O O . VAL B 1 50 ? 11.602 31.165 -11.090 1.00 28.43 720 VAL B O 1
ATOM 1382 N N . LEU B 1 51 ? 11.430 32.859 -9.622 1.00 29.04 721 LEU B N 1
ATOM 1383 C CA . LEU B 1 51 ? 10.010 32.654 -9.390 1.00 29.65 721 LEU B CA 1
ATOM 1384 C C . LEU B 1 51 ? 9.196 33.774 -10.021 1.00 33.29 721 LEU B C 1
ATOM 1385 O O . LEU B 1 51 ? 9.653 34.915 -10.135 1.00 33.93 721 LEU B O 1
ATOM 1390 N N . ASP B 1 52 ? 7.979 33.429 -10.434 1.00 34.30 722 ASP B N 1
ATOM 1391 C CA . ASP B 1 52 ? 7.010 34.397 -10.915 1.00 35.90 722 ASP B CA 1
ATOM 1392 C C . ASP B 1 52 ? 5.626 33.992 -10.430 1.00 36.73 722 ASP B C 1
ATOM 1393 O O . ASP B 1 52 ? 5.407 32.854 -10.001 1.00 34.11 722 ASP B O 1
ATOM 1398 N N . GLU B 1 53 ? 4.702 34.942 -10.496 1.00 38.12 723 GLU B N 1
ATOM 1399 C CA . GLU B 1 53 ? 3.310 34.737 -10.087 1.00 39.71 723 GLU B CA 1
ATOM 1400 C C . GLU B 1 53 ? 3.211 34.150 -8.6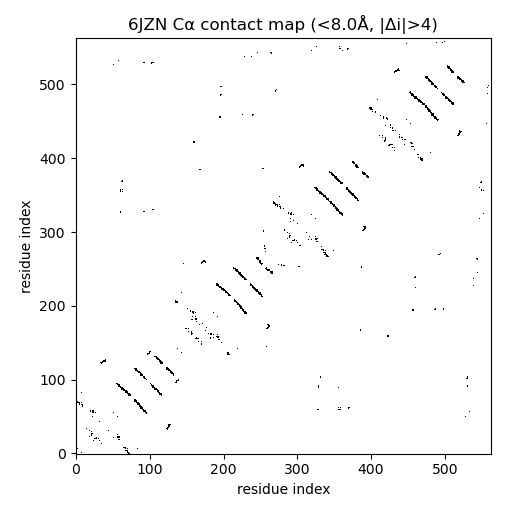72 1.00 37.66 723 GLU B C 1
ATOM 1401 O O . GLU B 1 53 ? 4.054 34.413 -7.805 1.00 44.47 723 GLU B O 1
ATOM 1407 N N . SER B 1 54 ? 2.119 33.417 -8.438 1.00 36.11 724 SER B N 1
ATOM 1408 C CA . SER B 1 54 ? 1.726 33.008 -7.095 1.00 38.96 724 SER B CA 1
ATOM 1409 C C . SER B 1 54 ? 2.872 32.378 -6.316 1.00 37.89 724 SER B C 1
ATOM 1410 O O . SER B 1 54 ? 3.000 32.603 -5.110 1.00 46.16 724 SER B O 1
ATOM 1413 N N . MET B 1 55 ? 3.706 31.571 -6.974 1.00 38.25 725 MET B N 1
ATOM 1414 C CA . MET B 1 55 ? 4.843 30.986 -6.270 1.00 35.57 725 MET B CA 1
ATOM 1415 C C . MET B 1 55 ? 5.795 32.063 -5.769 1.00 35.97 725 MET B C 1
ATOM 1416 O O . MET B 1 55 ? 6.261 32.009 -4.622 1.00 37.57 725 MET B O 1
ATOM 1421 N N . LEU B 1 56 ? 6.087 33.058 -6.612 1.00 32.39 726 LEU B N 1
ATOM 1422 C CA . LEU B 1 56 ? 6.956 34.146 -6.181 1.00 30.48 726 LEU B CA 1
ATOM 1423 C C . LEU B 1 56 ? 6.338 34.903 -5.019 1.00 34.04 726 LEU B C 1
ATOM 1424 O O . LEU B 1 56 ? 7.025 35.217 -4.043 1.00 35.81 726 LEU B O 1
ATOM 1429 N N . VAL B 1 57 ? 5.036 35.179 -5.094 1.00 38.86 727 VAL B N 1
ATOM 1430 C CA . VAL B 1 57 ? 4.371 35.898 -4.007 1.00 38.83 727 VAL B CA 1
ATOM 1431 C C . VAL B 1 57 ? 4.444 35.096 -2.709 1.00 39.86 727 VAL B C 1
ATOM 1432 O O . VAL B 1 57 ? 4.784 35.630 -1.644 1.00 46.48 727 VAL B O 1
ATOM 1436 N N . GLN B 1 58 ? 4.125 33.800 -2.779 1.00 33.07 728 GLN B N 1
ATOM 1437 C CA . GLN B 1 58 ? 4.110 32.954 -1.590 1.00 37.75 728 GLN B CA 1
ATOM 1438 C C . GLN B 1 58 ? 5.485 32.893 -0.938 1.00 38.71 728 GLN B C 1
ATOM 1439 O O . GLN B 1 58 ? 5.630 33.137 0.270 1.00 38.25 728 GLN B O 1
ATOM 1445 N N . TRP B 1 59 ? 6.510 32.545 -1.719 1.00 39.46 729 TRP B N 1
ATOM 1446 C CA . TRP B 1 59 ? 7.835 32.410 -1.130 1.00 35.59 729 TRP B CA 1
ATOM 1447 C C . TRP B 1 59 ? 8.405 33.761 -0.722 1.00 33.30 729 TRP B C 1
ATOM 1448 O O . TRP B 1 59 ? 9.189 33.832 0.228 1.00 33.04 729 TRP B O 1
ATOM 1459 N N . GLN B 1 60 ? 7.967 34.852 -1.358 1.00 37.49 730 GLN B N 1
ATOM 1460 C CA . GLN B 1 60 ? 8.425 36.163 -0.924 1.00 35.70 730 GLN B CA 1
ATOM 1461 C C . GLN B 1 60 ? 7.824 36.512 0.425 1.00 38.16 730 GLN B C 1
ATOM 1462 O O . GLN B 1 60 ? 8.523 37.020 1.307 1.00 39.81 730 GLN B O 1
ATOM 1468 N N . THR B 1 61 ? 6.554 36.169 0.636 1.00 37.41 731 THR B N 1
ATOM 1469 C CA . THR B 1 61 ? 5.956 36.482 1.925 1.00 42.09 731 THR B CA 1
ATOM 1470 C C . THR B 1 61 ? 6.539 35.599 3.018 1.00 43.42 731 THR B C 1
ATOM 1471 O O . THR B 1 61 ? 6.763 36.074 4.139 1.00 48.43 731 THR B O 1
ATOM 1475 N N . LEU B 1 62 ? 6.878 34.347 2.692 1.00 38.28 732 LEU B N 1
ATOM 1476 C CA . LEU B 1 62 ? 7.555 33.506 3.677 1.00 36.58 732 LEU B CA 1
ATOM 1477 C C . LEU B 1 62 ? 8.936 34.058 4.018 1.00 37.40 732 LEU B C 1
ATOM 1478 O O . LEU B 1 62 ? 9.328 34.091 5.192 1.00 39.97 732 LEU B O 1
ATOM 1483 N N . ALA B 1 63 ? 9.680 34.509 3.006 1.00 33.58 733 ALA B N 1
ATOM 1484 C CA . ALA B 1 63 ? 11.020 35.027 3.257 1.00 34.78 733 ALA B CA 1
ATOM 1485 C C . ALA B 1 63 ? 10.975 36.285 4.110 1.00 38.76 733 ALA B C 1
ATOM 1486 O O . ALA B 1 63 ? 11.780 36.439 5.040 1.00 45.57 733 ALA B O 1
ATOM 1488 N N . GLN B 1 64 ? 10.040 37.200 3.830 1.00 41.15 734 GLN B N 1
ATOM 1489 C CA . GLN B 1 64 ? 9.975 38.429 4.618 1.00 40.19 734 GLN B CA 1
ATOM 1490 C C . GLN B 1 64 ? 9.440 38.170 6.022 1.00 42.40 734 GLN B C 1
ATOM 1491 O O . GLN B 1 64 ? 9.827 38.858 6.972 1.00 47.34 734 GLN B O 1
ATOM 1497 N N . THR B 1 65 ? 8.550 37.189 6.177 1.00 39.99 735 THR B N 1
ATOM 1498 C CA . THR B 1 65 ? 8.152 36.794 7.523 1.00 39.23 735 THR B CA 1
ATOM 1499 C C . THR B 1 65 ? 9.349 36.279 8.311 1.00 46.64 735 THR B C 1
ATOM 1500 O O . THR B 1 65 ? 9.557 36.663 9.471 1.00 49.69 735 THR B O 1
ATOM 1504 N N . ALA B 1 66 ? 10.163 35.425 7.690 1.00 47.98 736 ALA B N 1
ATOM 1505 C CA . ALA B 1 66 ? 11.348 34.914 8.373 1.00 44.15 736 ALA B CA 1
ATOM 1506 C C . ALA B 1 66 ? 12.310 36.043 8.720 1.00 42.76 736 ALA B C 1
ATOM 1507 O O . ALA B 1 66 ? 12.873 36.075 9.821 1.00 44.25 736 ALA B O 1
ATOM 1509 N N . GLU B 1 67 ? 12.504 36.983 7.793 1.00 44.72 737 GLU B N 1
ATOM 1510 C CA . GLU B 1 67 ? 13.393 38.113 8.041 1.00 45.51 737 GLU B CA 1
ATOM 1511 C C . GLU B 1 67 ? 12.875 39.003 9.163 1.00 48.05 737 GLU B C 1
ATOM 1512 O O . GLU B 1 67 ? 13.669 39.580 9.915 1.00 53.67 737 GLU B O 1
ATOM 1518 N N . ALA B 1 68 ? 11.552 39.116 9.299 1.00 47.63 738 ALA B N 1
ATOM 1519 C CA . ALA B 1 68 ? 10.990 39.957 10.351 1.00 46.89 738 ALA B CA 1
ATOM 1520 C C . ALA B 1 68 ? 11.200 39.340 11.729 1.00 48.54 738 ALA B C 1
ATOM 1521 O O . ALA B 1 68 ? 11.490 40.055 12.695 1.00 57.05 738 ALA B O 1
ATOM 1523 N N . LYS B 1 69 ? 11.072 38.021 11.835 1.00 50.61 739 LYS B N 1
ATOM 1524 C CA . LYS B 1 69 ? 11.222 37.313 13.100 1.00 48.53 739 LYS B CA 1
ATOM 1525 C C . LYS B 1 69 ? 12.639 36.841 13.388 1.00 45.84 739 LYS B C 1
ATOM 1526 O O . LYS B 1 69 ? 12.828 36.051 14.320 1.00 42.98 739 LYS B O 1
ATOM 1532 N N . SER B 1 70 ? 13.621 37.248 12.592 1.00 46.20 740 SER B N 1
ATOM 1533 C CA . SER B 1 70 ? 15.021 36.933 12.862 1.00 49.21 740 SER B CA 1
ATOM 1534 C C . SER B 1 70 ? 15.297 35.429 12.904 1.00 49.04 740 SER B C 1
ATOM 1535 O O . SER B 1 70 ? 16.263 34.988 13.529 1.00 51.42 740 SER B O 1
ATOM 1538 N N . CYS B 1 71 ? 14.461 34.631 12.248 1.00 50.72 741 CYS B N 1
ATOM 1539 C CA . CYS B 1 71 ? 14.741 33.223 12.013 1.00 46.89 741 CYS B CA 1
ATOM 1540 C C . CYS B 1 71 ? 15.282 33.059 10.602 1.00 41.37 741 CYS B C 1
ATOM 1541 O O . CYS B 1 71 ? 15.069 33.906 9.733 1.00 44.03 741 CYS B O 1
ATOM 1544 N N . TYR B 1 72 ? 15.985 31.958 10.374 1.00 35.76 742 TYR B N 1
ATOM 1545 C CA . TYR B 1 72 ? 16.418 31.652 9.021 1.00 35.18 742 TYR B CA 1
ATOM 1546 C C . TYR B 1 72 ? 16.476 30.140 8.864 1.00 41.54 742 TYR B C 1
ATOM 1547 O O . TYR B 1 72 ? 16.197 29.387 9.799 1.00 41.78 742 TYR B O 1
ATOM 1556 N N . TRP B 1 73 ? 16.806 29.700 7.660 1.00 34.27 743 TRP B N 1
ATOM 1557 C CA . TRP B 1 73 ? 16.812 28.289 7.319 1.00 29.65 743 TRP B CA 1
ATOM 1558 C C . TRP B 1 73 ? 18.183 27.898 6.794 1.00 30.14 743 TRP B C 1
ATOM 1559 O O . TRP B 1 73 ? 18.842 28.681 6.103 1.00 35.97 743 TRP B O 1
ATOM 1570 N N . ARG B 1 74 ? 18.613 26.690 7.133 1.00 26.0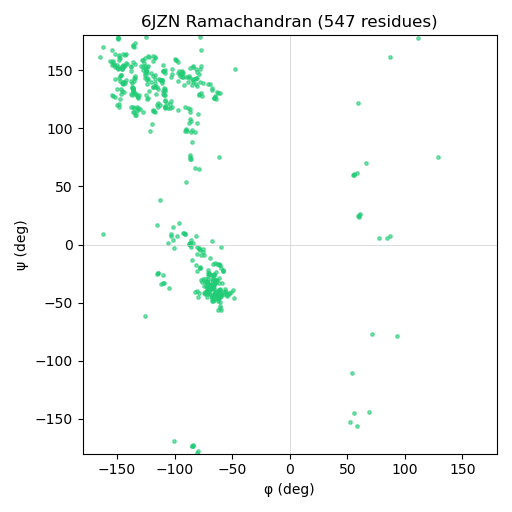6 744 ARG B N 1
ATOM 1571 C CA . ARG B 1 74 ? 19.791 26.078 6.539 1.00 28.71 744 ARG B CA 1
ATOM 1572 C C . ARG B 1 74 ? 19.336 24.865 5.745 1.00 32.46 744 ARG B C 1
ATOM 1573 O O . ARG B 1 74 ? 18.528 24.071 6.237 1.00 36.61 744 ARG B O 1
ATOM 1581 N N . PHE B 1 75 ? 19.841 24.728 4.522 1.00 31.73 745 PHE B N 1
ATOM 1582 C CA . PHE B 1 75 ? 19.436 23.636 3.652 1.00 28.89 745 PHE B CA 1
ATOM 1583 C C . PHE B 1 75 ? 20.658 22.872 3.177 1.00 33.90 745 PHE B C 1
ATOM 1584 O O . PHE B 1 75 ? 21.720 23.453 2.934 1.00 37.58 745 PHE B O 1
ATOM 1592 N N . VAL B 1 76 ? 20.484 21.562 3.021 1.00 30.78 746 VAL B N 1
ATOM 1593 C CA . VAL B 1 76 ? 21.436 20.709 2.321 1.00 30.27 746 VAL B CA 1
ATOM 1594 C C . VAL B 1 76 ? 20.618 19.804 1.413 1.00 25.04 746 VAL B C 1
ATOM 1595 O O . VAL B 1 76 ? 19.831 18.984 1.898 1.00 29.34 746 VAL B O 1
ATOM 1599 N N . LEU B 1 77 ? 20.776 19.971 0.105 1.00 25.59 747 LEU B N 1
ATOM 1600 C CA . LEU B 1 77 ? 20.051 19.178 -0.884 1.00 25.06 747 LEU B CA 1
ATOM 1601 C C . LEU B 1 77 ? 20.887 17.944 -1.199 1.00 28.51 747 LEU B C 1
ATOM 1602 O O . LEU B 1 77 ? 21.851 18.017 -1.964 1.00 29.90 747 LEU B O 1
ATOM 1607 N N . LEU B 1 78 ? 20.540 16.807 -0.585 1.00 27.76 748 LEU B N 1
ATOM 1608 C CA . LEU B 1 78 ? 21.369 15.613 -0.728 1.00 34.03 748 LEU B CA 1
ATOM 1609 C C . LEU B 1 78 ? 21.219 14.983 -2.109 1.00 35.82 748 LEU B C 1
ATOM 1610 O O . LEU B 1 78 ? 22.208 14.556 -2.712 1.00 33.76 748 LEU B O 1
ATOM 1615 N N . HIS B 1 79 ? 19.996 14.899 -2.624 1.00 33.68 749 HIS B N 1
ATOM 1616 C CA . HIS B 1 79 ? 19.776 14.280 -3.922 1.00 37.30 749 HIS B CA 1
ATOM 1617 C C . HIS B 1 79 ? 18.662 15.003 -4.658 1.00 37.19 749 HIS B C 1
ATOM 1618 O O . HIS B 1 79 ? 17.644 15.363 -4.062 1.00 41.62 749 HIS B O 1
ATOM 1625 N N . LEU B 1 80 ? 18.857 15.196 -5.960 1.00 35.47 750 LEU B N 1
ATOM 1626 C CA . LEU B 1 80 ? 17.830 15.755 -6.826 1.00 33.94 750 LEU B CA 1
ATOM 1627 C C . LEU B 1 80 ? 17.780 14.952 -8.112 1.00 40.18 750 LEU B C 1
ATOM 1628 O O . LEU B 1 80 ? 18.823 14.657 -8.703 1.00 50.60 750 LEU B O 1
ATOM 1633 N N . GLU B 1 81 ? 16.572 14.583 -8.529 1.00 33.75 751 GLU B N 1
ATOM 1634 C CA . GLU B 1 81 ? 16.392 13.802 -9.743 1.00 41.90 751 GLU B CA 1
ATOM 1635 C C . GLU B 1 81 ? 15.078 14.219 -10.392 1.00 38.73 751 GLU B C 1
ATOM 1636 O O . GLU B 1 81 ? 14.064 14.379 -9.707 1.00 35.95 751 GLU B O 1
ATOM 1642 N N . VAL B 1 82 ? 15.114 14.443 -11.701 1.00 37.11 752 VAL B N 1
ATOM 1643 C CA . VAL B 1 82 ? 13.930 14.844 -12.452 1.00 36.67 752 VAL B CA 1
ATOM 1644 C C . VAL B 1 82 ? 13.178 13.596 -12.888 1.00 35.35 752 VAL B C 1
ATOM 1645 O O . VAL B 1 82 ? 13.695 12.786 -13.666 1.00 40.32 752 VAL B O 1
ATOM 1649 N N . LEU B 1 83 ? 11.953 13.443 -12.393 1.00 34.90 753 LEU B N 1
ATOM 1650 C CA . LEU B 1 83 ? 11.165 12.278 -12.769 1.00 35.05 753 LEU B CA 1
ATOM 1651 C C . LEU B 1 83 ? 10.557 12.462 -14.151 1.00 36.40 753 LEU B C 1
ATOM 1652 O O . LEU B 1 83 ? 10.546 11.523 -14.955 1.00 38.75 753 LEU B O 1
ATOM 1657 N N . GLN B 1 84 ? 10.056 13.656 -14.453 1.00 34.61 754 GLN B N 1
ATOM 1658 C CA . GLN B 1 84 ? 9.590 13.904 -15.810 1.00 33.30 754 GLN B CA 1
ATOM 1659 C C . GLN B 1 84 ? 9.627 15.401 -16.073 1.00 36.52 754 GLN B C 1
ATOM 1660 O O . GLN B 1 84 ? 9.599 16.212 -15.147 1.00 36.02 754 GLN B O 1
ATOM 1666 N N . ALA B 1 85 ? 9.687 15.760 -17.353 1.00 36.59 755 ALA B N 1
ATOM 1667 C CA . ALA B 1 85 ? 9.710 17.165 -17.738 1.00 35.01 755 ALA B CA 1
ATOM 1668 C C . ALA B 1 85 ? 9.128 17.303 -19.133 1.00 35.66 755 ALA B C 1
ATOM 1669 O O . ALA B 1 85 ? 9.578 16.629 -20.063 1.00 40.53 755 ALA B O 1
ATOM 1671 N N . HIS B 1 86 ? 8.150 18.193 -19.276 1.00 35.33 756 HIS B N 1
ATOM 1672 C CA . HIS B 1 86 ? 7.438 18.365 -20.532 1.00 31.43 756 HIS B CA 1
ATOM 1673 C C . HIS B 1 86 ? 7.240 19.848 -20.795 1.00 31.06 756 HIS B C 1
ATOM 1674 O O . HIS B 1 86 ? 7.163 20.656 -19.866 1.00 33.75 756 HIS B O 1
ATOM 1681 N N . ILE B 1 87 ? 7.125 20.190 -22.073 1.00 32.68 757 ILE B N 1
ATOM 1682 C CA . ILE B 1 87 ? 6.968 21.565 -22.522 1.00 31.12 757 ILE B CA 1
ATOM 1683 C C . ILE B 1 87 ? 5.657 21.686 -23.283 1.00 31.40 757 ILE B C 1
ATOM 1684 O O . ILE B 1 87 ? 5.288 20.790 -24.050 1.00 36.40 757 ILE B O 1
ATOM 1689 N N . PHE B 1 88 ? 4.954 22.791 -23.059 1.00 26.83 758 PHE B N 1
ATOM 1690 C CA . PHE B 1 88 ? 3.696 23.099 -23.727 1.00 32.56 758 PHE B CA 1
ATOM 1691 C C . PHE B 1 88 ? 3.920 24.405 -24.480 1.00 37.72 758 PHE B C 1
ATOM 1692 O O . PHE B 1 88 ? 3.969 25.483 -23.876 1.00 36.41 758 PHE B O 1
ATOM 1700 N N . GLU B 1 89 ? 4.083 24.295 -25.795 1.00 38.40 759 GLU B N 1
ATOM 1701 C CA . GLU B 1 89 ? 4.325 25.438 -26.663 1.00 45.52 759 GLU B CA 1
ATOM 1702 C C . GLU B 1 89 ? 3.003 25.878 -27.279 1.00 43.64 759 GLU B C 1
ATOM 1703 O O . GLU B 1 89 ? 2.383 25.123 -28.036 1.00 44.11 759 GLU B O 1
ATOM 1709 N N . ASP B 1 90 ? 2.572 27.090 -26.947 1.00 42.69 760 ASP B N 1
ATOM 1710 C CA . ASP B 1 90 ? 1.306 27.636 -27.420 1.00 47.19 760 ASP B CA 1
ATOM 1711 C C . ASP B 1 90 ? 1.536 28.808 -28.366 1.00 56.32 760 ASP B C 1
ATOM 1712 O O . ASP B 1 90 ? 0.800 29.797 -28.349 1.00 52.91 760 ASP B O 1
ATOM 1717 N N . GLY B 1 91 ? 2.568 28.698 -29.201 1.00 57.95 761 GLY B N 1
ATOM 1718 C CA . GLY B 1 91 ? 2.894 29.725 -30.168 1.00 58.68 761 GLY B CA 1
ATOM 1719 C C . GLY B 1 91 ? 3.056 31.100 -29.555 1.00 63.22 761 GLY B C 1
ATOM 1720 O O . GLY B 1 91 ? 4.009 31.354 -28.812 1.00 64.59 761 GLY B O 1
ATOM 1721 N N . ILE B 1 92 ? 2.111 31.993 -29.852 1.00 70.57 762 ILE B N 1
ATOM 1722 C CA . ILE B 1 92 ? 2.202 33.370 -29.379 1.00 66.44 762 ILE B CA 1
ATOM 1723 C C . ILE B 1 92 ? 1.729 33.489 -27.934 1.00 57.28 762 ILE B C 1
ATOM 1724 O O . ILE B 1 92 ? 2.158 34.404 -27.219 1.00 67.77 762 ILE B O 1
ATOM 1729 N N . ALA B 1 93 ? 0.902 32.555 -27.465 1.00 55.28 763 ALA B N 1
ATOM 1730 C CA . ALA B 1 93 ? 0.467 32.542 -26.073 1.00 50.32 763 ALA B CA 1
ATOM 1731 C C . ALA B 1 93 ? 1.591 32.231 -25.091 1.00 48.43 763 ALA B C 1
ATOM 1732 O O . ALA B 1 93 ? 1.320 32.140 -23.890 1.00 53.31 763 ALA B O 1
ATOM 1734 N N . GLY B 1 94 ? 2.825 32.060 -25.554 1.00 50.50 764 GLY B N 1
ATOM 1735 C CA . GLY B 1 94 ? 3.948 31.803 -24.677 1.00 46.34 764 GLY B CA 1
ATOM 1736 C C . GLY B 1 94 ? 4.128 30.324 -24.378 1.00 44.61 764 GLY B C 1
ATOM 1737 O O . GLY B 1 94 ? 3.228 29.505 -24.552 1.00 47.87 764 GLY B O 1
ATOM 1738 N N . GLU B 1 95 ? 5.328 29.984 -23.920 1.00 44.75 765 GLU B N 1
ATOM 1739 C CA . GLU B 1 95 ? 5.655 28.607 -23.586 1.00 35.70 765 GLU B CA 1
ATOM 1740 C C . GLU B 1 95 ? 5.479 28.366 -22.094 1.00 34.57 765 GLU B C 1
ATOM 1741 O O . GLU B 1 95 ? 5.724 29.250 -21.268 1.00 32.87 765 GLU B O 1
ATOM 1747 N N . ALA B 1 96 ? 5.116 27.133 -21.753 1.00 32.40 766 ALA B N 1
ATOM 1748 C CA . ALA B 1 96 ? 5.014 26.714 -20.366 1.00 29.83 766 ALA B CA 1
ATOM 1749 C C . ALA B 1 96 ? 5.669 25.350 -20.239 1.00 31.23 766 ALA B C 1
ATOM 1750 O O . ALA B 1 96 ? 6.005 24.707 -21.233 1.00 32.79 766 ALA B O 1
ATOM 1752 N N . ALA B 1 97 ? 5.847 24.902 -19.002 1.00 32.47 767 ALA B N 1
ATOM 1753 C CA . ALA B 1 97 ? 6.519 23.635 -18.772 1.00 28.72 767 ALA B CA 1
ATOM 1754 C C . ALA B 1 97 ? 6.059 23.045 -17.452 1.00 29.66 767 ALA B C 1
ATOM 1755 O O . ALA B 1 97 ? 5.600 23.755 -16.553 1.00 34.80 767 ALA B O 1
ATOM 1757 N N . GLU B 1 98 ? 6.208 21.729 -17.349 1.00 27.94 768 GLU B N 1
ATOM 1758 C CA . GLU B 1 98 ? 5.876 20.987 -16.145 1.00 25.89 768 GLU B CA 1
ATOM 1759 C C . GLU B 1 98 ? 7.039 20.068 -15.808 1.00 28.65 768 GLU B C 1
ATOM 1760 O O . GLU B 1 98 ? 7.488 19.293 -16.658 1.00 31.41 768 GLU B O 1
ATOM 1766 N N . ILE B 1 99 ? 7.530 20.164 -14.575 1.00 32.31 769 ILE B N 1
ATOM 1767 C CA . ILE B 1 99 ? 8.640 19.347 -14.099 1.00 28.32 769 ILE B CA 1
ATOM 1768 C C . ILE B 1 99 ? 8.197 18.611 -12.847 1.00 29.30 769 ILE B C 1
ATOM 1769 O O . ILE B 1 99 ? 7.785 19.241 -11.872 1.00 34.07 769 ILE B O 1
ATOM 1774 N N . GLU B 1 100 ? 8.322 17.292 -12.845 1.00 26.27 770 GLU B N 1
ATOM 1775 C CA . GLU B 1 100 ? 8.145 16.515 -11.630 1.00 31.35 770 GLU B CA 1
ATOM 1776 C C . GLU B 1 100 ? 9.516 16.018 -11.203 1.00 31.93 770 GLU B C 1
ATOM 1777 O O . GLU B 1 100 ? 10.215 15.359 -11.989 1.00 33.66 770 GLU B O 1
ATOM 1783 N N . ALA B 1 101 ? 9.891 16.341 -9.966 1.00 30.32 771 ALA B N 1
ATOM 1784 C CA . ALA B 1 101 ? 11.216 16.066 -9.438 1.00 35.26 771 ALA B CA 1
ATOM 1785 C C . ALA B 1 101 ? 11.107 15.465 -8.046 1.00 36.84 771 ALA B C 1
ATOM 1786 O O . ALA B 1 101 ? 10.221 15.817 -7.262 1.00 35.59 771 ALA B O 1
ATOM 1788 N N . LEU B 1 102 ? 12.023 14.550 -7.747 1.00 33.82 772 LEU B N 1
ATOM 1789 C CA . LEU B 1 102 ? 12.142 13.962 -6.422 1.00 34.89 772 LEU B CA 1
ATOM 1790 C C . LEU B 1 102 ? 13.321 14.606 -5.704 1.00 34.80 772 LEU B C 1
ATOM 1791 O O . LEU B 1 102 ? 14.469 14.493 -6.153 1.00 31.67 772 LEU B O 1
ATOM 1796 N N . LEU B 1 103 ? 13.035 15.273 -4.591 1.00 36.88 773 LEU B N 1
ATOM 1797 C CA . LEU B 1 103 ? 14.025 15.980 -3.796 1.00 29.20 773 LEU B CA 1
ATOM 1798 C C . LEU B 1 103 ? 14.241 15.229 -2.495 1.00 33.41 773 LEU B C 1
ATOM 1799 O O . LEU B 1 103 ? 13.275 14.855 -1.823 1.00 38.34 773 LEU B O 1
ATOM 1804 N N . GLU B 1 104 ? 15.500 15.023 -2.132 1.00 31.15 774 GLU B N 1
ATOM 1805 C CA . GLU B 1 104 ? 15.854 14.519 -0.813 1.00 30.60 774 GLU B CA 1
ATOM 1806 C C . GLU B 1 104 ? 16.712 15.595 -0.162 1.00 30.11 774 GLU B C 1
ATOM 1807 O O . GLU B 1 104 ? 17.792 15.923 -0.667 1.00 28.34 774 GLU B O 1
ATOM 1813 N N . GLU B 1 105 ? 16.212 16.181 0.923 1.00 29.12 775 GLU B N 1
ATOM 1814 C CA . GLU B 1 105 ? 16.824 17.389 1.456 1.00 34.33 775 GLU B CA 1
ATOM 1815 C C . GLU B 1 105 ? 16.700 17.417 2.971 1.00 34.75 775 GLU B C 1
ATOM 1816 O O . GLU B 1 105 ? 15.714 16.944 3.543 1.00 33.16 775 GLU B O 1
ATOM 1822 N N . ALA B 1 106 ? 17.718 17.981 3.609 1.00 35.23 776 ALA B N 1
ATOM 1823 C CA . ALA B 1 106 ? 17.726 18.217 5.042 1.00 35.09 776 ALA B CA 1
ATOM 1824 C C . ALA B 1 106 ? 17.668 19.715 5.292 1.00 31.41 776 ALA B C 1
ATOM 1825 O O . ALA B 1 106 ? 18.271 20.500 4.554 1.00 36.20 776 ALA B O 1
ATOM 1827 N N . ALA B 1 107 ? 16.932 20.113 6.321 1.00 31.84 777 ALA B N 1
ATOM 1828 C CA . ALA B 1 107 ? 16.774 21.528 6.613 1.00 34.30 777 ALA B CA 1
ATOM 1829 C C . ALA B 1 107 ? 16.722 21.758 8.115 1.00 43.76 777 ALA B C 1
ATOM 1830 O O . ALA B 1 107 ? 16.311 20.887 8.888 1.00 36.73 777 ALA B O 1
ATOM 1832 N N . GLU B 1 108 ? 17.132 22.963 8.507 1.00 38.76 778 GLU B N 1
ATOM 1833 C CA . GLU B 1 108 ? 17.223 23.375 9.902 1.00 39.19 778 GLU B CA 1
ATOM 1834 C C . GLU B 1 108 ? 16.640 24.775 10.024 1.00 37.88 778 GLU B C 1
ATOM 1835 O O . GLU B 1 108 ? 17.154 25.709 9.404 1.00 33.44 778 GLU B O 1
ATOM 1841 N N . LEU B 1 109 ? 15.557 24.921 10.787 1.00 38.98 779 LEU B N 1
ATOM 1842 C CA . LEU B 1 109 ? 14.987 26.233 11.080 1.00 38.16 779 LEU B CA 1
ATOM 1843 C C . LEU B 1 109 ? 15.678 26.801 12.315 1.00 42.54 779 LEU B C 1
ATOM 1844 O O . LEU B 1 109 ? 15.377 26.397 13.442 1.00 41.95 779 LEU B O 1
ATOM 1849 N N . VAL B 1 110 ? 16.576 27.759 12.102 1.00 42.27 780 VAL B N 1
ATOM 1850 C CA . VAL B 1 110 ? 17.270 28.465 13.173 1.00 43.17 780 VAL B CA 1
ATOM 1851 C C . VAL B 1 110 ? 16.399 29.627 13.644 1.00 48.97 780 VAL B C 1
ATOM 1852 O O . VAL B 1 110 ? 16.331 30.677 12.995 1.00 52.32 780 VAL B O 1
ATOM 1856 N N . ASP B 1 111 ? 15.682 29.409 14.744 1.00 54.89 781 ASP B N 1
ATOM 1857 C CA . ASP B 1 111 ? 15.046 30.455 15.535 1.00 62.01 781 ASP B CA 1
ATOM 1858 C C . ASP B 1 111 ? 15.714 30.436 16.903 1.00 69.26 781 ASP B C 1
ATOM 1859 O O . ASP B 1 111 ? 15.814 29.372 17.527 1.00 79.26 781 ASP B O 1
ATOM 1864 N N . GLU B 1 112 ? 16.177 31.585 17.400 1.00 65.06 782 GLU B N 1
ATOM 1865 C CA . GLU B 1 112 ? 17.002 31.389 18.580 1.00 76.25 782 GLU B CA 1
ATOM 1866 C C . GLU B 1 112 ? 16.379 32.014 19.827 1.00 81.38 782 GLU B C 1
ATOM 1867 O O . GLU B 1 112 ? 17.079 32.269 20.816 1.00 83.39 782 GLU B O 1
ATOM 1873 N N . SER B 1 113 ? 15.081 32.343 19.804 1.00 79.10 783 SER B N 1
ATOM 1874 C CA . SER B 1 113 ? 14.431 32.718 21.066 1.00 76.59 783 SER B CA 1
ATOM 1875 C C . SER B 1 113 ? 13.916 31.511 21.840 1.00 84.19 783 SER B C 1
ATOM 1876 O O . SER B 1 113 ? 13.452 31.678 22.982 1.00 93.66 783 SER B O 1
ATOM 1879 N N . GLN B 1 114 ? 14.084 30.308 21.257 1.00 73.39 784 GLN B N 1
ATOM 1880 C CA . GLN B 1 114 ? 13.910 28.890 21.615 1.00 82.82 784 GLN B CA 1
ATOM 1881 C C . GLN B 1 114 ? 15.254 28.196 21.577 1.00 86.54 784 GLN B C 1
ATOM 1882 O O . GLN B 1 114 ? 16.059 28.432 20.673 1.00 82.23 784 GLN B O 1
ATOM 1888 N N . PRO B 1 115 ? 15.486 27.268 22.504 1.00 90.77 785 PRO B N 1
ATOM 1889 C CA . PRO B 1 115 ? 16.859 26.831 22.764 1.00 87.48 785 PRO B CA 1
ATOM 1890 C C . PRO B 1 115 ? 17.487 26.002 21.673 1.00 85.43 785 PRO B C 1
ATOM 1891 O O . PRO B 1 115 ? 18.715 26.050 21.549 1.00 83.17 785 PRO B O 1
ATOM 1895 N N . LYS B 1 116 ? 16.725 25.271 20.866 1.00 84.96 786 LYS B N 1
ATOM 1896 C CA . LYS B 1 116 ? 17.346 24.550 19.769 1.00 81.66 786 LYS B CA 1
ATOM 1897 C C . LYS B 1 116 ? 16.440 24.586 18.552 1.00 78.88 786 LYS B C 1
ATOM 1898 O O . LYS B 1 116 ? 15.222 24.759 18.648 1.00 77.53 786 LYS B O 1
ATOM 1904 N N . ASN B 1 117 ? 17.079 24.425 17.401 1.00 72.62 787 ASN B N 1
ATOM 1905 C CA . ASN B 1 117 ? 16.441 24.537 16.105 1.00 62.36 787 ASN B CA 1
ATOM 1906 C C . ASN B 1 117 ? 15.826 23.215 15.675 1.00 54.94 787 ASN B C 1
ATOM 1907 O O . ASN B 1 117 ? 16.379 22.143 15.936 1.00 55.13 787 ASN B O 1
ATOM 1912 N N . ALA B 1 118 ? 14.674 23.301 15.020 1.00 51.25 788 ALA B N 1
ATOM 1913 C CA . ALA B 1 118 ? 13.991 22.117 14.523 1.00 45.96 788 ALA B CA 1
ATOM 1914 C C . ALA B 1 118 ? 14.571 21.739 13.167 1.00 46.36 788 ALA B C 1
ATOM 1915 O O . ALA B 1 118 ? 14.931 22.601 12.365 1.00 50.68 788 ALA B O 1
ATOM 1917 N N . LYS B 1 119 ? 14.703 20.445 12.926 1.00 42.84 789 LYS B N 1
ATOM 1918 C CA . LYS B 1 119 ? 15.296 19.950 11.699 1.00 41.38 789 LYS B CA 1
ATOM 1919 C C . LYS B 1 119 ? 14.332 18.973 11.049 1.00 45.74 789 LYS B C 1
ATOM 1920 O O . LYS B 1 119 ? 13.419 18.447 11.687 1.00 52.42 789 LYS B O 1
ATOM 1926 N N . TYR B 1 120 ? 14.540 18.759 9.758 1.00 41.29 790 TYR B N 1
ATOM 1927 C CA . TYR B 1 120 ? 13.854 17.686 9.063 1.00 35.05 790 TYR B CA 1
ATOM 1928 C C . TYR B 1 120 ? 14.806 17.102 8.036 1.00 39.09 790 TYR B C 1
ATOM 1929 O O . TYR B 1 120 ? 15.739 17.768 7.579 1.00 41.17 790 TYR B O 1
ATOM 1938 N N . TYR B 1 121 ? 14.572 15.834 7.710 1.00 33.46 791 TYR B N 1
ATOM 1939 C CA . TYR B 1 121 ? 15.199 15.164 6.581 1.00 32.47 791 TYR B CA 1
ATOM 1940 C C . TYR B 1 121 ? 14.067 14.517 5.804 1.00 36.21 791 TYR B C 1
ATOM 1941 O O . TYR B 1 121 ? 13.378 13.638 6.330 1.00 38.48 791 TYR B O 1
ATOM 1950 N N . SER B 1 122 ? 13.869 14.947 4.562 1.00 38.69 792 SER B N 1
ATOM 1951 C CA . SER B 1 122 ? 12.661 14.586 3.839 1.00 32.77 792 SER B CA 1
ATOM 1952 C C . SER B 1 122 ? 12.992 14.180 2.413 1.00 41.92 792 SER B C 1
ATOM 1953 O O . SER B 1 122 ? 13.773 14.849 1.731 1.00 41.28 792 SER B O 1
ATOM 1956 N N . THR B 1 123 ? 12.390 13.078 1.979 1.00 44.54 793 THR B N 1
ATOM 1957 C CA . THR B 1 123 ? 12.361 12.675 0.580 1.00 34.42 793 THR B CA 1
ATOM 1958 C C . THR B 1 123 ? 10.942 12.896 0.079 1.00 36.44 793 THR B C 1
ATOM 1959 O O . THR B 1 123 ? 10.002 12.289 0.598 1.00 46.29 793 THR B O 1
ATOM 1963 N N . TYR B 1 124 ? 10.784 13.774 -0.907 1.00 32.79 794 TYR B N 1
ATOM 1964 C CA . TYR B 1 124 ? 9.447 14.104 -1.369 1.00 37.30 794 TYR B CA 1
ATOM 1965 C C . TYR B 1 124 ? 9.455 14.380 -2.865 1.00 35.75 794 TYR B C 1
ATOM 1966 O O . TYR B 1 124 ? 10.456 14.824 -3.430 1.00 33.65 794 TYR B O 1
ATOM 1975 N N . LYS B 1 125 ? 8.319 14.108 -3.498 1.00 37.33 795 LYS B N 1
ATOM 1976 C CA . LYS B 1 125 ? 8.103 14.473 -4.887 1.00 33.84 795 LYS B CA 1
ATOM 1977 C C . LYS B 1 125 ? 7.400 15.821 -4.958 1.00 36.71 795 LYS B C 1
ATOM 1978 O O . LYS B 1 125 ? 6.562 16.155 -4.114 1.00 43.15 795 LYS B O 1
ATOM 1984 N N . ILE B 1 126 ? 7.722 16.582 -5.997 1.00 34.28 796 ILE B N 1
ATOM 1985 C CA . ILE B 1 126 ? 7.157 17.912 -6.181 1.00 35.87 796 ILE B CA 1
ATOM 1986 C C . ILE B 1 126 ? 6.961 18.155 -7.670 1.00 37.10 796 ILE B C 1
ATOM 1987 O O . ILE B 1 126 ? 7.805 17.781 -8.494 1.00 34.47 796 ILE B O 1
ATOM 1992 N N . ARG B 1 127 ? 5.836 18.779 -8.012 1.00 34.97 797 ARG B N 1
ATOM 1993 C CA . ARG B 1 127 ? 5.542 19.192 -9.375 1.00 30.65 797 ARG B CA 1
ATOM 1994 C C . ARG B 1 127 ? 5.614 20.708 -9.469 1.00 34.15 797 ARG B C 1
ATOM 1995 O O . ARG B 1 127 ? 4.987 21.417 -8.675 1.00 32.40 797 ARG B O 1
ATOM 2003 N N . TYR B 1 128 ? 6.372 21.193 -10.444 1.00 29.93 798 TYR B N 1
ATOM 2004 C CA . TYR B 1 128 ? 6.511 22.605 -10.744 1.00 29.83 798 TYR B CA 1
ATOM 2005 C C . TYR B 1 128 ? 5.874 22.904 -12.092 1.00 32.75 798 TYR B C 1
ATOM 2006 O O . TYR B 1 128 ? 5.971 22.101 -13.027 1.00 27.11 798 TYR B O 1
ATOM 2015 N N . ILE B 1 129 ? 5.216 24.055 -12.179 1.00 30.49 799 ILE B N 1
ATOM 2016 C CA . ILE B 1 129 ? 4.742 24.617 -13.435 1.00 30.24 799 ILE B CA 1
ATOM 2017 C C . ILE B 1 129 ? 5.506 25.911 -13.667 1.00 31.12 799 ILE B C 1
ATOM 2018 O O . ILE B 1 129 ? 5.486 26.813 -12.813 1.00 33.06 799 ILE B O 1
ATOM 2023 N N . LEU B 1 130 ? 6.204 25.985 -14.801 1.00 31.37 800 LEU B N 1
ATOM 2024 C CA . LEU B 1 130 ? 7.055 27.105 -15.177 1.00 34.34 800 LEU B CA 1
ATOM 2025 C C . LEU B 1 130 ? 6.525 27.760 -16.443 1.00 27.93 800 LEU B C 1
ATOM 2026 O O . LEU B 1 130 ? 5.777 27.153 -17.209 1.00 31.95 800 LEU B O 1
ATOM 2031 N N . LYS B 1 131 ? 6.963 28.995 -16.681 1.00 30.54 801 LYS B N 1
ATOM 2032 C CA . LYS B 1 131 ? 6.584 29.744 -17.872 1.00 39.53 801 LYS B CA 1
ATOM 2033 C C . LYS B 1 131 ? 7.811 30.443 -18.439 1.00 35.17 801 LYS B C 1
ATOM 2034 O O . LYS B 1 131 ? 8.635 30.972 -17.689 1.00 33.45 801 LYS B O 1
ATOM 2040 N N . LYS B 1 132 ? 7.930 30.434 -19.766 1.00 37.87 802 LYS B N 1
ATOM 2041 C CA . LYS B 1 132 ? 9.050 31.082 -20.435 1.00 38.87 802 LYS B CA 1
ATOM 2042 C C . LYS B 1 132 ? 8.839 32.589 -20.518 1.00 38.98 802 LYS B C 1
ATOM 2043 O O . LYS B 1 132 ? 7.776 33.056 -20.941 1.00 39.55 802 LYS B O 1
ATOM 2049 N N . GLN B 1 133 ? 9.850 33.346 -20.101 1.00 40.94 803 GLN B N 1
ATOM 2050 C CA . GLN B 1 133 ? 9.836 34.792 -20.239 1.00 40.10 803 GLN B CA 1
ATOM 2051 C C . GLN B 1 133 ? 10.222 35.185 -21.666 1.00 41.07 803 GLN B C 1
ATOM 2052 O O . GLN B 1 133 ? 10.503 34.339 -22.522 1.00 39.78 803 GLN B O 1
ATOM 2058 N N . GLU B 1 134 ? 10.253 36.495 -21.921 1.00 42.53 804 GLU B N 1
ATOM 2059 C CA . GLU B 1 134 ? 10.523 37.000 -23.260 1.00 40.47 804 GLU B CA 1
ATOM 2060 C C . GLU B 1 134 ? 12.007 37.010 -23.590 1.00 39.54 804 GLU B C 1
ATOM 2061 O O . GLU B 1 134 ? 12.368 37.210 -24.755 1.00 44.84 804 GLU B O 1
ATOM 2067 N N . ASP B 1 135 ? 12.866 36.730 -22.617 1.00 32.93 805 ASP B N 1
ATOM 2068 C CA . ASP B 1 135 ? 14.288 36.596 -22.881 1.00 30.58 805 ASP B CA 1
ATOM 2069 C C . ASP B 1 135 ? 14.693 35.144 -23.026 1.00 32.21 805 ASP B C 1
ATOM 2070 O O . ASP B 1 135 ? 15.889 34.848 -23.126 1.00 39.26 805 ASP B O 1
ATOM 2075 N N . GLY B 1 136 ? 13.717 34.245 -23.055 1.00 34.87 806 GLY B N 1
ATOM 2076 C CA . GLY B 1 136 ? 13.967 32.834 -23.190 1.00 34.88 806 GLY B CA 1
ATOM 2077 C C . GLY B 1 136 ? 14.209 32.111 -21.894 1.00 33.74 806 GLY B C 1
ATOM 2078 O O . GLY B 1 136 ? 14.536 30.920 -21.926 1.00 40.18 806 GLY B O 1
ATOM 2079 N N . LEU B 1 137 ? 14.031 32.768 -20.756 1.00 35.43 807 LEU B N 1
ATOM 2080 C CA . LEU B 1 137 ? 14.398 32.163 -19.490 1.00 36.58 807 LEU B CA 1
ATOM 2081 C C . LEU B 1 137 ? 13.140 31.666 -18.799 1.00 34.69 807 LEU B C 1
ATOM 2082 O O . LEU B 1 137 ? 12.074 32.278 -18.893 1.00 32.98 807 LEU B O 1
ATOM 2087 N N . TRP B 1 138 ? 13.285 30.564 -18.075 1.00 35.34 808 TRP B N 1
ATOM 2088 C CA . TRP B 1 138 ? 12.153 29.930 -17.425 1.00 31.02 808 TRP B CA 1
ATOM 2089 C C . TRP B 1 138 ? 12.063 30.407 -15.988 1.00 26.91 808 TRP B C 1
ATOM 2090 O O . TRP B 1 138 ? 13.082 30.634 -15.330 1.00 38.12 808 TRP B O 1
ATOM 2101 N N . LYS B 1 139 ? 10.838 30.551 -15.503 1.00 26.22 809 LYS B N 1
ATOM 2102 C CA . LYS B 1 139 ? 10.596 30.969 -14.133 1.00 32.30 809 LYS B CA 1
ATOM 2103 C C . LYS B 1 139 ? 9.520 30.079 -13.540 1.00 29.14 809 LYS B C 1
ATOM 2104 O O . LYS B 1 139 ? 8.467 29.879 -14.154 1.00 28.46 809 LYS B O 1
ATOM 2110 N N . PHE B 1 140 ? 9.797 29.527 -12.363 1.00 30.81 810 PHE B N 1
ATOM 2111 C CA . PHE B 1 140 ? 8.812 28.706 -11.676 1.00 30.43 810 PHE B CA 1
ATOM 2112 C C . PHE B 1 140 ? 7.622 29.563 -11.270 1.00 28.71 810 PHE B C 1
ATOM 2113 O O . PHE B 1 140 ? 7.777 30.583 -10.593 1.00 28.17 810 PHE B O 1
ATOM 2121 N N . CYS B 1 141 ? 6.429 29.140 -11.678 1.00 32.61 811 CYS B N 1
ATOM 2122 C CA . CYS B 1 141 ? 5.211 29.899 -11.437 1.00 33.44 811 CYS B CA 1
ATOM 2123 C C . CYS B 1 141 ? 4.303 29.262 -10.404 1.00 31.07 811 CYS B C 1
ATOM 2124 O O . CYS B 1 141 ? 3.634 29.983 -9.662 1.00 33.18 811 CYS B O 1
ATOM 2127 N N . GLN B 1 142 ? 4.272 27.936 -10.330 1.00 30.11 812 GLN B N 1
ATOM 2128 C CA . GLN B 1 142 ? 3.479 27.272 -9.305 1.00 38.51 812 GLN B CA 1
ATOM 2129 C C . GLN B 1 142 ? 4.171 25.980 -8.912 1.00 36.68 812 GLN B C 1
ATOM 2130 O O . GLN B 1 142 ? 4.982 25.434 -9.664 1.00 40.02 812 GLN B O 1
ATOM 2136 N N . SER B 1 143 ? 3.814 25.476 -7.736 1.00 26.62 813 SER B N 1
ATOM 2137 C CA . SER B 1 143 ? 4.456 24.280 -7.220 1.00 35.92 813 SER B CA 1
ATOM 2138 C C . SER B 1 143 ? 3.490 23.539 -6.313 1.00 40.83 813 SER B C 1
ATOM 2139 O O . SER B 1 143 ? 2.584 24.131 -5.720 1.00 46.10 813 SER B O 1
ATOM 2142 N N . ASP B 1 144 ? 3.690 22.230 -6.229 1.00 38.02 814 ASP B N 1
ATOM 2143 C CA . ASP B 1 144 ? 2.873 21.387 -5.369 1.00 42.64 814 ASP B CA 1
ATOM 2144 C C . ASP B 1 144 ? 3.703 20.204 -4.902 1.00 42.89 814 ASP B C 1
ATOM 2145 O O . ASP B 1 144 ? 4.163 19.408 -5.727 1.00 44.00 814 ASP B O 1
ATOM 2150 N N . ILE B 1 145 ? 3.876 20.077 -3.595 1.00 43.30 815 ILE B N 1
ATOM 2151 C CA . ILE B 1 145 ? 4.496 18.882 -3.043 1.00 42.72 815 ILE B CA 1
ATOM 2152 C C . ILE B 1 145 ? 3.411 17.822 -2.990 1.00 48.83 815 ILE B C 1
ATOM 2153 O O . ILE B 1 145 ? 2.248 18.126 -2.697 1.00 51.47 815 ILE B O 1
ATOM 2158 N N . GLN B 1 146 ? 3.767 16.570 -3.249 1.00 50.84 816 GLN B N 1
ATOM 2159 C CA . GLN B 1 146 ? 2.738 15.545 -3.294 1.00 59.47 816 GLN B CA 1
ATOM 2160 C C . GLN B 1 146 ? 2.998 14.420 -2.305 1.00 71.39 816 GLN B C 1
ATOM 2161 O O . GLN B 1 146 ? 4.115 14.218 -1.820 1.00 69.92 816 GLN B O 1
ATOM 2167 N N . ILE B 1 147 ? 1.923 13.684 -2.036 1.00 75.70 817 ILE B N 1
ATOM 2168 C CA . ILE B 1 147 ? 1.844 12.734 -0.941 1.00 77.08 817 ILE B CA 1
ATOM 2169 C C . ILE B 1 147 ? 1.642 11.316 -1.467 1.00 73.17 817 ILE B C 1
ATOM 2170 O O . ILE B 1 147 ? 2.198 10.356 -0.932 1.00 69.14 817 ILE B O 1
ATOM 2175 N N . LYS C 1 15 ? 32.349 40.812 -10.708 1.00 98.20 685 LYS D N 1
ATOM 2176 C CA . LYS C 1 15 ? 32.436 40.019 -11.927 1.00 87.42 685 LYS D CA 1
ATOM 2177 C C . LYS C 1 15 ? 32.162 38.563 -11.580 1.00 82.99 685 LYS D C 1
ATOM 2178 O O . LYS C 1 15 ? 32.721 38.034 -10.615 1.00 87.45 685 LYS D O 1
ATOM 2184 N N . ARG C 1 16 ? 31.289 37.911 -12.356 1.00 83.14 686 ARG D N 1
ATOM 2185 C CA . ARG C 1 16 ? 30.811 36.612 -11.891 1.00 71.88 686 ARG D CA 1
ATOM 2186 C C . ARG C 1 16 ? 30.441 35.723 -13.084 1.00 69.81 686 ARG D C 1
ATOM 2187 O O . ARG C 1 16 ? 29.899 36.242 -14.052 1.00 73.78 686 ARG D O 1
ATOM 2195 N N . PRO C 1 17 ? 30.711 34.415 -13.014 1.00 66.69 687 PRO D N 1
ATOM 2196 C CA . PRO C 1 17 ? 30.329 33.563 -14.162 1.00 65.91 687 PRO D CA 1
ATOM 2197 C C . PRO C 1 17 ? 28.836 33.299 -14.194 1.00 64.75 687 PRO D C 1
ATOM 2198 O O . PRO C 1 17 ? 28.201 33.070 -13.164 1.00 61.01 687 PRO D O 1
ATOM 2202 N N . MET C 1 18 ? 28.272 33.350 -15.403 1.00 66.46 688 MET D N 1
ATOM 2203 C CA . MET C 1 18 ? 26.883 32.981 -15.634 1.00 49.46 688 MET D CA 1
ATOM 2204 C C . MET C 1 18 ? 26.754 31.484 -15.870 1.00 56.72 688 MET D C 1
ATOM 2205 O O . MET C 1 18 ? 27.675 30.834 -16.371 1.00 60.91 688 MET D O 1
ATOM 2210 N N . ASP C 1 19 ? 25.589 30.946 -15.518 1.00 52.95 689 ASP D N 1
ATOM 2211 C CA . ASP C 1 19 ? 25.308 29.545 -15.788 1.00 53.54 689 ASP D CA 1
ATOM 2212 C C . ASP C 1 19 ? 25.307 29.316 -17.289 1.00 54.95 689 ASP D C 1
ATOM 2213 O O . ASP C 1 19 ? 24.687 30.074 -18.041 1.00 57.22 689 ASP D O 1
ATOM 2218 N N . THR C 1 20 ? 26.025 28.281 -17.730 1.00 51.34 690 THR D N 1
ATOM 2219 C CA . THR C 1 20 ? 26.153 28.054 -19.164 1.00 52.99 690 THR D CA 1
ATOM 2220 C C . THR C 1 20 ? 24.788 27.860 -19.809 1.00 57.01 690 THR D C 1
ATOM 2221 O O . THR C 1 20 ? 24.574 28.291 -20.945 1.00 64.57 690 THR D O 1
ATOM 2225 N N . GLU C 1 21 ? 23.840 27.260 -19.088 1.00 56.68 691 GLU D N 1
ATOM 2226 C CA . GLU C 1 21 ? 22.492 27.121 -19.627 1.00 63.22 691 GLU D CA 1
ATOM 2227 C C . GLU C 1 21 ? 21.738 28.437 -19.686 1.00 53.92 691 GLU D C 1
ATOM 2228 O O . GLU C 1 21 ? 20.905 28.612 -20.571 1.00 56.20 691 GLU D O 1
ATOM 2234 N N . GLU C 1 22 ? 21.972 29.360 -18.757 1.00 49.58 692 GLU D N 1
ATOM 2235 C CA . GLU C 1 22 ? 21.227 30.609 -18.844 1.00 49.27 692 GLU D CA 1
ATOM 2236 C C . GLU C 1 22 ? 21.687 31.405 -20.057 1.00 49.62 692 GLU D C 1
ATOM 2237 O O . GLU C 1 22 ? 20.863 31.965 -20.796 1.00 50.60 692 GLU D O 1
ATOM 2243 N N . ALA C 1 23 ? 22.991 31.369 -20.337 1.00 44.09 693 ALA D N 1
ATOM 2244 C CA . ALA C 1 23 ? 23.497 31.948 -21.572 1.00 44.94 693 ALA D CA 1
ATOM 2245 C C . ALA C 1 23 ? 22.969 31.195 -22.783 1.00 45.31 693 ALA D C 1
ATOM 2246 O O . ALA C 1 23 ? 22.621 31.809 -23.797 1.00 48.13 693 ALA D O 1
ATOM 2248 N N . GLU C 1 24 ? 22.922 29.860 -22.703 1.00 55.07 694 GLU D N 1
ATOM 2249 C CA . GLU C 1 24 ? 22.383 29.063 -23.802 1.00 52.62 694 GLU D CA 1
ATOM 2250 C C . GLU C 1 24 ? 20.938 29.436 -24.090 1.00 42.85 694 GLU D C 1
ATOM 2251 O O . GLU C 1 24 ? 20.548 29.586 -25.252 1.00 42.86 694 GLU D O 1
ATOM 2257 N N . GLU C 1 25 ? 20.137 29.625 -23.042 1.00 37.76 695 GLU D N 1
ATOM 2258 C CA . GLU C 1 25 ? 18.729 29.923 -23.237 1.00 39.02 695 GLU D CA 1
ATOM 2259 C C . GLU C 1 25 ? 18.555 31.309 -23.820 1.00 42.26 695 GLU D C 1
ATOM 2260 O O . GLU C 1 2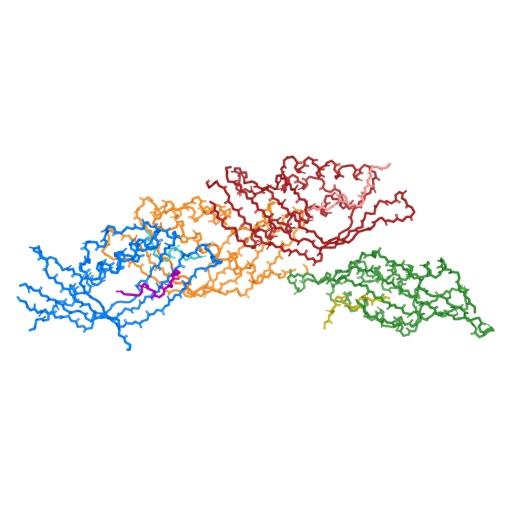5 ? 17.715 31.508 -24.705 1.00 41.02 695 GLU D O 1
ATOM 2266 N N . LEU C 1 26 ? 19.403 32.253 -23.405 1.00 38.92 696 LEU D N 1
ATOM 2267 C CA . LEU C 1 26 ? 19.320 33.596 -23.962 1.00 36.11 696 LEU D CA 1
ATOM 2268 C C . LEU C 1 26 ? 19.712 33.606 -25.435 1.00 34.09 696 LEU D C 1
ATOM 2269 O O . LEU C 1 26 ? 18.993 34.158 -26.277 1.00 32.47 696 LEU D O 1
ATOM 2274 N N . VAL C 1 27 ? 20.841 32.976 -25.770 1.00 32.12 697 VAL D N 1
ATOM 2275 C CA . VAL C 1 27 ? 21.290 32.965 -27.157 1.00 33.53 697 VAL D CA 1
ATOM 2276 C C . VAL C 1 27 ? 20.329 32.181 -28.041 1.00 32.81 697 VAL D C 1
ATOM 2277 O O . VAL C 1 27 ? 20.078 32.563 -29.191 1.00 33.74 697 VAL D O 1
ATOM 2281 N N . ARG C 1 28 ? 19.717 31.122 -27.512 1.00 35.57 698 ARG D N 1
ATOM 2282 C CA . ARG C 1 28 ? 18.808 30.341 -28.335 1.00 39.23 698 ARG D CA 1
ATOM 2283 C C . ARG C 1 28 ? 17.478 31.052 -28.520 1.00 35.81 698 ARG D C 1
ATOM 2284 O O . ARG C 1 28 ? 16.883 30.967 -29.602 1.00 34.17 698 ARG D O 1
ATOM 2292 N N . GLN C 1 29 ? 17.029 31.814 -27.518 1.00 30.72 699 GLN D N 1
ATOM 2293 C CA . GLN C 1 29 ? 15.833 32.621 -27.715 1.00 33.25 699 GLN D CA 1
ATOM 2294 C C . GLN C 1 29 ? 16.093 33.744 -28.706 1.00 33.30 699 GLN D C 1
ATOM 2295 O O . GLN C 1 29 ? 15.230 34.059 -29.533 1.00 34.66 699 GLN D O 1
ATOM 2301 N N . TRP C 1 30 ? 17.286 34.341 -28.658 1.00 33.97 700 TRP D N 1
ATOM 2302 C CA . TRP C 1 30 ? 17.622 35.351 -29.654 1.00 25.83 700 TRP D CA 1
ATOM 2303 C C . TRP C 1 30 ? 17.635 34.747 -31.050 1.00 30.97 700 TRP D C 1
ATOM 2304 O O . TRP C 1 30 ? 17.129 35.354 -31.998 1.00 30.63 700 TRP D O 1
ATOM 2315 N N . GLU C 1 31 ? 18.192 33.546 -31.200 1.00 31.58 701 GLU D N 1
ATOM 2316 C CA . GLU C 1 31 ? 18.254 32.949 -32.530 1.00 31.11 701 GLU D CA 1
ATOM 2317 C C . GLU C 1 31 ? 16.863 32.585 -33.038 1.00 28.56 701 GLU D C 1
ATOM 2318 O O . GLU C 1 31 ? 16.562 32.764 -34.225 1.00 30.45 701 GLU D O 1
ATOM 2324 N N . ASN C 1 32 ? 15.992 32.107 -32.146 1.00 28.16 702 ASN D N 1
ATOM 2325 C CA . ASN C 1 32 ? 14.613 31.831 -32.536 1.00 28.70 702 ASN D CA 1
ATOM 2326 C C . ASN C 1 32 ? 13.892 33.110 -32.947 1.00 31.42 702 ASN D C 1
ATOM 2327 O O . ASN C 1 32 ? 13.169 33.134 -33.952 1.00 31.60 702 ASN D O 1
ATOM 2332 N N . VAL C 1 33 ? 14.093 34.191 -32.193 1.00 31.12 703 VAL D N 1
ATOM 2333 C CA . VAL C 1 33 ? 13.452 35.455 -32.535 1.00 34.60 703 VAL D CA 1
ATOM 2334 C C . VAL C 1 33 ? 14.006 35.997 -33.850 1.00 35.74 703 VAL D C 1
ATOM 2335 O O . VAL C 1 33 ? 13.273 36.585 -34.653 1.00 34.00 703 VAL D O 1
ATOM 2339 N N . LYS C 1 34 ? 15.302 35.804 -34.097 1.00 27.57 704 LYS D N 1
ATOM 2340 C CA . LYS C 1 34 ? 15.888 36.222 -35.364 1.00 29.09 704 LYS D CA 1
ATOM 2341 C C . LYS C 1 34 ? 15.254 35.475 -36.529 1.00 31.22 704 LYS D C 1
ATOM 2342 O O . LYS C 1 34 ? 14.888 36.077 -37.547 1.00 30.83 704 LYS D O 1
ATOM 2348 N N . ALA C 1 35 ? 15.108 34.155 -36.392 1.00 30.14 705 ALA D N 1
ATOM 2349 C CA . ALA C 1 35 ? 14.458 33.380 -37.443 1.00 26.39 705 ALA D CA 1
ATOM 2350 C C . ALA C 1 35 ? 13.024 33.847 -37.657 1.00 32.37 705 ALA D C 1
ATOM 2351 O O . ALA C 1 35 ? 12.554 33.928 -38.797 1.00 35.83 705 ALA D O 1
ATOM 2353 N N . GLU C 1 36 ? 12.322 34.179 -36.570 1.00 37.67 706 GLU D N 1
ATOM 2354 C CA . GLU C 1 36 ? 10.939 34.635 -36.689 1.00 33.64 706 GLU D CA 1
ATOM 2355 C C . GLU C 1 36 ? 10.861 35.979 -37.407 1.00 32.27 706 GLU D C 1
ATOM 2356 O O . GLU C 1 36 ? 10.018 36.178 -38.287 1.00 39.84 706 GLU D O 1
ATOM 2362 N N . ALA C 1 37 ? 11.735 36.915 -37.035 1.00 34.41 707 ALA D N 1
ATOM 2363 C CA . ALA C 1 37 ? 11.668 38.269 -37.574 1.00 34.12 707 ALA D CA 1
ATOM 2364 C C . ALA C 1 37 ? 12.124 38.326 -39.025 1.00 33.62 707 ALA D C 1
ATOM 2365 O O . ALA C 1 37 ? 11.534 39.048 -39.838 1.00 36.19 707 ALA D O 1
ATOM 2367 N N . LEU C 1 38 ? 13.179 37.595 -39.371 1.00 32.70 708 LEU D N 1
ATOM 2368 C CA . LEU C 1 38 ? 13.671 37.583 -40.741 1.00 30.89 708 LEU D CA 1
ATOM 2369 C C . LEU C 1 38 ? 12.979 36.541 -41.605 1.00 28.14 708 LEU D C 1
ATOM 2370 O O . LEU C 1 38 ? 13.299 36.430 -42.792 1.00 34.09 708 LEU D O 1
ATOM 2375 N N . GLY C 1 39 ? 12.034 35.793 -41.047 1.00 26.78 709 GLY D N 1
ATOM 2376 C CA . GLY C 1 39 ? 11.388 34.725 -41.766 1.00 30.01 709 GLY D CA 1
ATOM 2377 C C . GLY C 1 39 ? 10.238 35.205 -42.621 1.00 37.55 709 GLY D C 1
ATOM 2378 O O . GLY C 1 39 ? 10.010 36.408 -42.786 1.00 34.56 709 GLY D O 1
ATOM 2379 N N . PRO C 1 40 ? 9.493 34.258 -43.197 1.00 42.29 710 PRO D N 1
ATOM 2380 C CA . PRO C 1 40 ? 8.380 34.635 -44.083 1.00 44.99 710 PRO D CA 1
ATOM 2381 C C . PRO C 1 40 ? 7.246 35.354 -43.372 1.00 41.99 710 PRO D C 1
ATOM 2382 O O . PRO C 1 40 ? 6.517 36.110 -44.025 1.00 46.75 710 PRO D O 1
ATOM 2386 N N . THR C 1 41 ? 7.062 35.139 -42.067 1.00 46.74 711 THR D N 1
ATOM 2387 C CA . THR C 1 41 ? 6.021 35.851 -41.333 1.00 41.16 711 THR D CA 1
ATOM 2388 C C . THR C 1 41 ? 6.419 37.277 -40.983 1.00 37.05 711 THR D C 1
ATOM 2389 O O . THR C 1 41 ? 5.539 38.094 -40.695 1.00 39.69 711 THR D O 1
ATOM 2393 N N . HIS C 1 42 ? 7.717 37.584 -40.989 1.00 40.35 712 HIS D N 1
ATOM 2394 C CA . HIS C 1 42 ? 8.229 38.938 -40.764 1.00 42.73 712 HIS D CA 1
ATOM 2395 C C . HIS C 1 42 ? 7.712 39.504 -39.441 1.00 42.65 712 HIS D C 1
ATOM 2396 O O . HIS C 1 42 ? 7.057 40.546 -39.381 1.00 41.21 712 HIS D O 1
ATOM 2403 N N . GLN C 1 43 ? 8.049 38.790 -38.369 1.00 45.09 713 GLN D N 1
ATOM 2404 C CA . GLN C 1 43 ? 7.614 39.130 -37.017 1.00 42.90 713 GLN D CA 1
ATOM 2405 C C . GLN C 1 43 ? 8.598 40.129 -36.411 1.00 41.82 713 GLN D C 1
ATOM 2406 O O . GLN C 1 43 ? 9.447 39.795 -35.583 1.00 43.55 713 GLN D O 1
ATOM 2412 N N . VAL C 1 44 ? 8.477 41.386 -36.844 1.00 40.63 714 VAL D N 1
ATOM 2413 C CA . VAL C 1 44 ? 9.423 42.408 -36.402 1.00 37.68 714 VAL D CA 1
ATOM 2414 C C . VAL C 1 44 ? 9.262 42.742 -34.913 1.00 42.06 714 VAL D C 1
ATOM 2415 O O . VAL C 1 44 ? 10.271 42.994 -34.230 1.00 43.83 714 VAL D O 1
ATOM 2419 N N . TYR C 1 45 ? 8.027 42.699 -34.358 1.00 40.03 715 TYR D N 1
ATOM 2420 C CA . TYR C 1 45 ? 7.841 43.073 -32.948 1.00 47.95 715 TYR D CA 1
ATOM 2421 C C . TYR C 1 45 ? 8.865 42.357 -32.098 1.00 54.09 715 TYR D C 1
ATOM 2422 O O . TYR C 1 45 ? 9.390 42.902 -31.130 1.00 51.59 715 TYR D O 1
ATOM 2431 N N . SER C 1 46 ? 9.013 41.054 -32.370 1.00 54.97 716 SER D N 1
ATOM 2432 C CA . SER C 1 46 ? 9.731 40.159 -31.480 1.00 48.63 716 SER D CA 1
ATOM 2433 C C . SER C 1 46 ? 11.149 40.611 -31.240 1.00 42.60 716 SER D C 1
ATOM 2434 O O . SER C 1 46 ? 11.716 40.286 -30.193 1.00 44.15 716 SER D O 1
ATOM 2437 N N . LEU C 1 47 ? 11.721 41.403 -32.141 1.00 36.07 717 LEU D N 1
ATOM 2438 C CA . LEU C 1 47 ? 13.051 41.903 -31.843 1.00 39.88 717 LEU D CA 1
ATOM 2439 C C . LEU C 1 47 ? 13.044 42.661 -30.524 1.00 36.73 717 LEU D C 1
ATOM 2440 O O . LEU C 1 47 ? 13.897 42.430 -29.658 1.00 35.65 717 LEU D O 1
ATOM 2445 N N . SER C 1 48 ? 12.016 43.486 -30.311 1.00 44.59 718 SER D N 1
ATOM 2446 C CA . SER C 1 48 ? 11.890 44.267 -29.089 1.00 43.96 718 SER D CA 1
ATOM 2447 C C . SER C 1 48 ? 11.708 43.421 -27.832 1.00 42.56 718 SER D C 1
ATOM 2448 O O . SER C 1 48 ? 12.011 43.916 -26.741 1.00 47.83 718 SER D O 1
ATOM 2451 N N . GLU C 1 49 ? 11.216 42.176 -27.922 1.00 40.48 719 GLU D N 1
ATOM 2452 C CA . GLU C 1 49 ? 11.176 41.395 -26.685 1.00 38.33 719 GLU D CA 1
ATOM 2453 C C . GLU C 1 49 ? 12.571 40.930 -26.293 1.00 37.49 719 GLU D C 1
ATOM 2454 O O . GLU C 1 49 ? 12.852 40.752 -25.102 1.00 46.28 719 GLU D O 1
ATOM 2460 N N . VAL C 1 50 ? 13.450 40.722 -27.272 1.00 35.52 720 VAL D N 1
ATOM 2461 C CA . VAL C 1 50 ? 14.748 40.127 -27.014 1.00 35.76 720 VAL D CA 1
ATOM 2462 C C . VAL C 1 50 ? 15.892 41.124 -27.183 1.00 36.75 720 VAL D C 1
ATOM 2463 O O . VAL C 1 50 ? 16.927 40.982 -26.520 1.00 38.43 720 VAL D O 1
ATOM 2467 N N . LEU C 1 51 ? 15.718 42.157 -27.995 1.00 41.69 721 LEU D N 1
ATOM 2468 C CA . LEU C 1 51 ? 16.769 43.115 -28.297 1.00 40.09 721 LEU D CA 1
ATOM 2469 C C . LEU C 1 51 ? 16.461 44.460 -27.656 1.00 42.04 721 LEU D C 1
ATOM 2470 O O . LEU C 1 51 ? 15.299 44.807 -27.416 1.00 34.98 721 LEU D O 1
ATOM 2475 N N . ASP C 1 52 ? 17.518 45.223 -27.403 1.00 46.88 722 ASP D N 1
ATOM 2476 C CA . ASP C 1 52 ? 17.383 46.602 -26.972 1.00 50.43 722 ASP D CA 1
ATOM 2477 C C . ASP C 1 52 ? 18.238 47.450 -27.896 1.00 52.72 722 ASP D C 1
ATOM 2478 O O . ASP C 1 52 ? 19.173 46.958 -28.533 1.00 51.88 722 ASP D O 1
ATOM 2483 N N . GLU C 1 53 ? 17.910 48.741 -27.937 1.00 60.04 723 GLU D N 1
ATOM 2484 C CA . GLU C 1 53 ? 18.408 49.660 -28.957 1.00 60.05 723 GLU D CA 1
ATOM 2485 C C . GLU C 1 53 ? 19.912 49.593 -29.197 1.00 53.45 723 GLU D C 1
ATOM 2486 O O . GLU C 1 53 ? 20.687 49.277 -28.285 1.00 53.52 723 GLU D O 1
ATOM 2492 N N . SER C 1 54 ? 20.289 49.921 -30.441 1.00 47.11 724 SER D N 1
ATOM 2493 C CA . SER C 1 54 ? 21.570 49.689 -31.107 1.00 46.04 724 SER D CA 1
ATOM 2494 C C . SER C 1 54 ? 21.438 48.375 -31.864 1.00 47.19 724 SER D C 1
ATOM 2495 O O . SER C 1 54 ? 21.235 48.376 -33.084 1.00 45.06 724 SER D O 1
ATOM 2498 N N . MET C 1 55 ? 21.542 47.249 -31.155 1.00 45.11 725 MET D N 1
ATOM 2499 C CA . MET C 1 55 ? 21.296 45.965 -31.800 1.00 40.31 725 MET D CA 1
ATOM 2500 C C . MET C 1 55 ? 19.860 45.887 -32.285 1.00 38.42 725 MET D C 1
ATOM 2501 O O . MET C 1 55 ? 19.592 45.420 -33.401 1.00 45.23 725 MET D O 1
ATOM 2506 N N . LEU C 1 56 ? 18.922 46.356 -31.460 1.00 41.91 726 LEU D N 1
ATOM 2507 C CA . LEU C 1 56 ? 17.527 46.371 -31.870 1.00 40.11 726 LEU D CA 1
ATOM 2508 C C . LEU C 1 56 ? 17.347 47.240 -33.102 1.00 40.53 726 LEU D C 1
ATOM 2509 O O . LEU C 1 56 ? 16.610 46.875 -34.019 1.00 41.39 726 LEU D O 1
ATOM 2514 N N . VAL C 1 57 ? 18.034 48.382 -33.150 1.00 45.92 727 VAL D N 1
ATOM 2515 C CA . VAL C 1 57 ? 17.921 49.258 -34.314 1.00 45.71 727 VAL D CA 1
ATOM 2516 C C . VAL C 1 57 ? 18.385 48.534 -35.568 1.00 43.46 727 VAL D C 1
ATOM 2517 O O . VAL C 1 57 ? 17.684 48.505 -36.587 1.00 44.77 727 VAL D O 1
ATOM 2521 N N . GLN C 1 58 ? 19.564 47.909 -35.505 1.00 43.04 728 GLN D N 1
ATOM 2522 C CA . GLN C 1 58 ? 20.123 47.238 -36.674 1.00 44.30 728 GLN D CA 1
ATOM 2523 C C . GLN C 1 58 ? 19.208 46.123 -37.165 1.00 43.90 728 GLN D C 1
ATOM 2524 O O . GLN C 1 58 ? 18.813 46.091 -38.342 1.00 45.57 728 GLN D O 1
ATOM 2530 N N . TRP C 1 59 ? 18.857 45.195 -36.272 1.00 39.02 729 TRP D N 1
ATOM 2531 C CA . TRP C 1 59 ? 18.060 44.058 -36.712 1.00 34.99 729 TRP D CA 1
ATOM 2532 C C . TRP C 1 59 ? 16.636 44.473 -37.065 1.00 38.57 729 TRP D C 1
ATOM 2533 O O . TRP C 1 59 ? 16.008 43.841 -37.919 1.00 38.45 729 TRP D O 1
ATOM 2544 N N . GLN C 1 60 ? 16.140 45.577 -36.500 1.00 36.57 730 GLN D N 1
ATOM 2545 C CA . GLN C 1 60 ? 14.818 46.056 -36.884 1.00 40.38 730 GLN D CA 1
ATOM 2546 C C . GLN C 1 60 ? 14.836 46.650 -38.283 1.00 42.62 730 GLN D C 1
ATOM 2547 O O . GLN C 1 60 ? 13.904 46.423 -39.070 1.00 39.90 730 GLN D O 1
ATOM 2553 N N . THR C 1 61 ? 15.907 47.371 -38.646 1.00 42.81 731 THR D N 1
ATOM 2554 C CA . THR C 1 61 ? 15.968 47.914 -39.998 1.00 49.83 731 THR D CA 1
ATOM 2555 C C . THR C 1 61 ? 16.136 46.797 -41.009 1.00 44.38 731 THR D C 1
ATOM 2556 O O . THR C 1 61 ? 15.527 46.830 -42.081 1.00 44.11 731 THR D O 1
ATOM 2560 N N . LEU C 1 62 ? 16.891 45.764 -40.637 1.00 41.14 732 LEU D N 1
ATOM 2561 C CA . LEU C 1 62 ? 17.019 44.618 -41.528 1.00 39.75 732 LEU D CA 1
ATOM 2562 C C . LEU C 1 62 ? 15.683 43.907 -41.699 1.00 35.36 732 LEU D C 1
ATOM 2563 O O . LEU C 1 62 ? 15.295 43.570 -42.828 1.00 39.58 732 LEU D O 1
ATOM 2568 N N . ALA C 1 63 ? 14.936 43.723 -40.610 1.00 32.84 733 ALA D N 1
ATOM 2569 C CA . ALA C 1 63 ? 13.677 42.993 -40.691 1.00 32.94 733 ALA D CA 1
ATOM 2570 C C . ALA C 1 63 ? 12.642 43.730 -41.532 1.00 40.85 733 ALA D C 1
ATOM 2571 O O . ALA C 1 63 ? 12.005 43.130 -42.409 1.00 43.14 733 ALA D O 1
ATOM 2573 N N . GLN C 1 64 ? 12.460 45.038 -41.305 1.00 47.78 734 GLN D N 1
ATOM 2574 C CA . GLN C 1 64 ? 11.440 45.705 -42.117 1.00 50.17 734 GLN D CA 1
ATOM 2575 C C . GLN C 1 64 ? 11.918 45.946 -43.544 1.00 40.89 734 GLN D C 1
ATOM 2576 O O . GLN C 1 64 ? 11.092 45.962 -44.461 1.00 42.81 734 GLN D O 1
ATOM 2582 N N . THR C 1 65 ? 13.224 46.130 -43.770 1.00 32.54 735 THR D N 1
ATOM 2583 C CA . THR C 1 65 ? 13.696 46.192 -45.149 1.00 39.57 735 THR D CA 1
ATOM 2584 C C . THR C 1 65 ? 13.381 44.896 -45.883 1.00 44.98 735 THR D C 1
ATOM 2585 O O . THR C 1 65 ? 12.902 44.921 -47.025 1.00 42.06 735 THR D O 1
ATOM 2589 N N . ALA C 1 66 ? 13.631 43.751 -45.239 1.00 43.17 736 ALA D N 1
ATOM 2590 C CA . ALA C 1 66 ? 13.309 42.470 -45.858 1.00 41.54 736 ALA D CA 1
ATOM 2591 C C . ALA C 1 66 ? 11.812 42.346 -46.112 1.00 40.36 736 ALA D C 1
ATOM 2592 O O . ALA C 1 66 ? 11.391 41.857 -47.166 1.00 43.07 736 ALA D O 1
ATOM 2594 N N . GLU C 1 67 ? 10.992 42.779 -45.150 1.00 43.64 737 GLU D N 1
ATOM 2595 C CA . GLU C 1 67 ? 9.545 42.726 -45.340 1.00 46.08 737 GLU D CA 1
ATOM 2596 C C . GLU C 1 67 ? 9.094 43.637 -46.477 1.00 48.62 737 GLU D C 1
ATOM 2597 O O . GLU C 1 67 ? 8.107 43.335 -47.159 1.00 49.12 737 GLU D O 1
ATOM 2603 N N . ALA C 1 68 ? 9.805 44.745 -46.704 1.00 44.44 738 ALA D N 1
ATOM 2604 C CA . ALA C 1 68 ? 9.416 45.680 -47.756 1.00 43.40 738 ALA D CA 1
ATOM 2605 C C . ALA C 1 68 ? 9.664 45.097 -49.139 1.00 51.53 738 ALA D C 1
ATOM 2606 O O . ALA C 1 68 ? 8.847 45.275 -50.050 1.00 53.23 738 ALA D O 1
ATOM 2608 N N . LYS C 1 69 ? 10.783 44.401 -49.318 1.00 55.26 739 LYS D N 1
ATOM 2609 C CA . LYS C 1 69 ? 11.133 43.815 -50.603 1.00 48.51 739 LYS D CA 1
ATOM 2610 C C . LYS C 1 69 ? 10.660 42.375 -50.737 1.00 48.90 739 LYS D C 1
ATOM 2611 O O . LYS C 1 69 ? 11.036 41.700 -51.701 1.00 55.94 739 LYS D O 1
ATOM 2617 N N . SER C 1 70 ? 9.842 41.897 -49.795 1.00 44.29 740 SER D N 1
ATOM 2618 C CA . SER C 1 70 ? 9.228 40.569 -49.863 1.00 48.70 740 SER D CA 1
ATOM 2619 C C . SER C 1 70 ? 10.265 39.449 -49.905 1.00 54.60 740 SER D C 1
ATOM 2620 O O . SER C 1 70 ? 9.993 38.358 -50.411 1.00 61.97 740 SER D O 1
ATOM 2623 N N . CYS C 1 71 ? 11.456 39.698 -49.372 1.00 47.70 741 CYS D N 1
ATOM 2624 C CA . CYS C 1 71 ? 12.454 38.658 -49.187 1.00 43.58 741 CYS D CA 1
ATOM 2625 C C . CYS C 1 71 ? 12.400 38.147 -47.757 1.00 48.28 741 CYS D C 1
ATOM 2626 O O . CYS C 1 71 ? 11.946 38.846 -46.845 1.00 42.87 741 CYS D O 1
ATOM 2629 N N . TYR C 1 72 ? 12.892 36.924 -47.556 1.00 49.81 742 TYR D N 1
ATOM 2630 C CA . TYR C 1 72 ? 12.978 36.416 -46.192 1.00 40.71 742 TYR D CA 1
ATOM 2631 C C . TYR C 1 72 ? 14.159 35.463 -46.076 1.00 43.14 742 TYR D C 1
ATOM 2632 O O . TYR C 1 72 ? 14.893 35.227 -47.037 1.00 43.32 742 TYR D O 1
ATOM 2641 N N . TRP C 1 73 ? 14.362 34.945 -44.869 1.00 37.63 743 TRP D N 1
ATOM 2642 C CA . TRP C 1 73 ? 15.492 34.083 -44.563 1.00 31.47 743 TRP D CA 1
ATOM 2643 C C . TRP C 1 73 ? 14.991 32.759 -44.009 1.00 29.09 743 TRP D C 1
ATOM 2644 O O . TRP C 1 73 ? 14.011 32.719 -43.259 1.00 31.68 743 TRP D O 1
ATOM 2655 N N . ARG C 1 74 ? 15.664 31.680 -44.390 1.00 32.35 744 ARG D N 1
ATOM 2656 C CA . ARG C 1 74 ? 15.471 30.365 -43.795 1.00 28.09 744 ARG D CA 1
ATOM 2657 C C . ARG C 1 74 ? 16.770 29.947 -43.123 1.00 28.22 744 ARG D C 1
ATOM 2658 O O . ARG C 1 74 ? 17.851 30.133 -43.685 1.00 35.36 744 ARG D O 1
ATOM 2666 N N . PHE C 1 75 ? 16.669 29.397 -41.919 1.00 26.43 745 PHE D N 1
ATOM 2667 C CA . PHE C 1 75 ? 17.842 29.051 -41.130 1.00 29.90 745 PHE D CA 1
ATOM 2668 C C . PHE C 1 75 ? 17.828 27.586 -40.715 1.00 31.02 745 PHE D C 1
ATOM 2669 O O . PHE C 1 75 ? 16.768 26.972 -40.563 1.00 33.30 745 PHE D O 1
ATOM 2677 N N . VAL C 1 76 ? 19.028 27.034 -40.559 1.00 32.77 746 VAL D N 1
ATOM 2678 C CA . VAL C 1 76 ? 19.263 25.772 -39.869 1.00 30.18 746 VAL D CA 1
ATOM 2679 C C . VAL C 1 76 ? 20.448 26.019 -38.946 1.00 33.15 746 VAL D C 1
ATOM 2680 O O . VAL C 1 76 ? 21.577 26.210 -39.415 1.00 39.08 746 VAL D O 1
ATOM 2684 N N . LEU C 1 77 ? 20.198 26.025 -37.640 1.00 35.92 747 LEU D N 1
ATOM 2685 C CA . LEU C 1 77 ? 21.246 26.266 -36.651 1.00 32.80 747 LEU D CA 1
ATOM 2686 C C . LEU C 1 77 ? 21.834 24.916 -36.273 1.00 34.39 747 LEU D C 1
ATOM 2687 O O . LEU C 1 77 ? 21.273 24.191 -35.449 1.00 34.94 747 LEU D O 1
ATOM 2692 N N . LEU C 1 78 ? 22.965 24.567 -36.887 1.00 34.91 748 LEU D N 1
ATOM 2693 C CA . LEU C 1 78 ? 23.518 23.234 -36.692 1.00 35.20 748 LEU D CA 1
ATOM 2694 C C . LEU C 1 78 ? 24.140 23.086 -35.310 1.00 34.48 748 LEU D C 1
ATOM 2695 O O . LEU C 1 78 ? 23.975 22.049 -34.659 1.00 41.36 748 LEU D O 1
ATOM 2700 N N . HIS C 1 79 ? 24.855 24.106 -34.841 1.00 42.44 749 HIS D N 1
ATOM 2701 C CA . HIS C 1 79 ? 25.535 24.032 -33.558 1.00 40.90 749 HIS D CA 1
ATOM 2702 C C . HIS C 1 79 ? 25.495 25.380 -32.856 1.00 41.80 749 HIS D C 1
ATOM 2703 O O . HIS C 1 79 ? 25.665 26.426 -33.488 1.00 47.49 749 HIS D O 1
ATOM 2710 N N . LEU C 1 80 ? 25.282 25.343 -31.542 1.00 40.34 750 LEU D N 1
ATOM 2711 C CA . LEU C 1 80 ? 25.351 26.527 -30.697 1.00 43.48 750 LEU D CA 1
ATOM 2712 C C . LEU C 1 80 ? 26.138 26.170 -29.448 1.00 50.34 750 LEU D C 1
ATOM 2713 O O . LEU C 1 80 ? 25.857 25.153 -28.808 1.00 56.65 750 LEU D O 1
ATOM 2718 N N . GLU C 1 81 ? 27.110 27.008 -29.091 1.00 48.88 751 GLU D N 1
ATOM 2719 C CA . GLU C 1 81 ? 27.968 26.698 -27.955 1.00 52.54 751 GLU D CA 1
ATOM 2720 C C . GLU C 1 81 ? 28.380 27.974 -27.237 1.00 49.47 751 GLU D C 1
ATOM 2721 O O . GLU C 1 81 ? 28.855 28.920 -27.870 1.00 53.33 751 GLU D O 1
ATOM 2727 N N . VAL C 1 82 ? 28.198 27.992 -25.923 1.00 48.50 752 VAL D N 1
ATOM 2728 C CA . VAL C 1 82 ? 28.624 29.119 -25.104 1.00 50.97 752 VAL D CA 1
ATOM 2729 C C . VAL C 1 82 ? 30.044 28.849 -24.627 1.00 54.72 752 VAL D C 1
ATOM 2730 O O . VAL C 1 82 ? 30.295 27.867 -23.926 1.00 63.46 752 VAL D O 1
ATOM 2734 N N . LEU C 1 83 ? 30.976 29.716 -25.026 1.00 55.40 753 LEU D N 1
ATOM 2735 C CA . LEU C 1 83 ? 32.355 29.527 -24.597 1.00 62.17 753 LEU D CA 1
ATOM 2736 C C . LEU C 1 83 ? 32.563 30.035 -23.173 1.00 65.69 753 LEU D C 1
ATOM 2737 O O . LEU C 1 83 ? 33.204 29.356 -22.363 1.00 82.38 753 LEU D O 1
ATOM 2742 N N . GLN C 1 84 ? 32.043 31.215 -22.847 1.00 50.17 754 GLN D N 1
ATOM 2743 C CA . GLN C 1 84 ? 31.775 31.581 -21.460 1.00 64.74 754 GLN D CA 1
ATOM 2744 C C . GLN C 1 84 ? 30.809 32.760 -21.448 1.00 65.69 754 GLN D C 1
ATOM 2745 O O . GLN C 1 84 ? 30.495 33.356 -22.481 1.00 60.41 754 GLN D O 1
ATOM 2751 N N . ALA C 1 85 ? 30.315 33.063 -20.255 1.00 59.36 755 ALA D N 1
ATOM 2752 C CA . ALA C 1 85 ? 29.365 34.144 -20.065 1.00 60.50 755 ALA D CA 1
ATOM 2753 C C . ALA C 1 85 ? 29.558 34.717 -18.670 1.00 56.39 755 ALA D C 1
ATOM 2754 O O . ALA C 1 85 ? 29.689 33.969 -17.699 1.00 59.11 755 ALA D O 1
ATOM 2756 N N . HIS C 1 86 ? 29.598 36.044 -18.580 1.00 58.20 756 HIS D N 1
ATOM 2757 C CA . HIS C 1 86 ? 29.920 36.726 -17.336 1.00 56.01 756 HIS D CA 1
ATOM 2758 C C . HIS C 1 86 ? 28.945 37.865 -17.077 1.00 57.45 756 HIS D C 1
ATOM 2759 O O . HIS C 1 86 ? 28.336 38.416 -17.997 1.00 59.99 756 HIS D O 1
ATOM 2766 N N . ILE C 1 87 ? 28.811 38.208 -15.796 1.00 59.66 757 ILE D N 1
ATOM 2767 C CA . ILE C 1 87 ? 27.971 39.302 -15.329 1.00 64.70 757 ILE D CA 1
ATOM 2768 C C . ILE C 1 87 ? 28.867 40.310 -14.626 1.00 74.31 757 ILE D C 1
ATOM 2769 O O . ILE C 1 87 ? 29.734 39.935 -13.828 1.00 82.25 757 ILE D O 1
ATOM 2774 N N . PHE C 1 88 ? 28.650 41.589 -14.927 1.00 72.38 758 PHE D N 1
ATOM 2775 C CA . PHE C 1 88 ? 29.397 42.690 -14.342 1.00 81.47 758 PHE D CA 1
ATOM 2776 C C . PHE C 1 88 ? 28.454 43.693 -13.687 1.00 87.29 758 PHE D C 1
ATO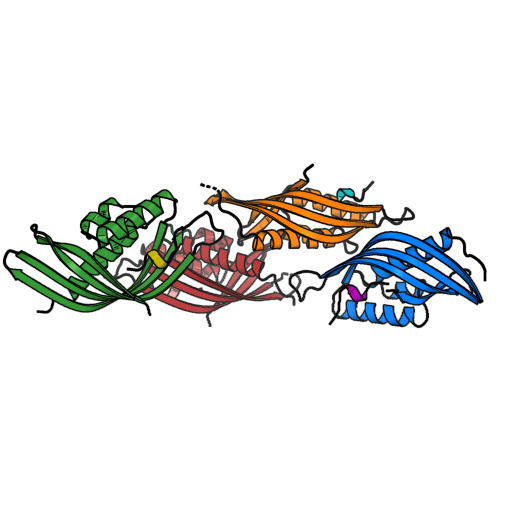M 2777 O O . PHE C 1 88 ? 27.318 43.893 -14.138 1.00 80.16 758 PHE D O 1
ATOM 2785 N N . GLU C 1 89 ? 28.949 44.314 -12.609 1.00 98.41 759 GLU D N 1
ATOM 2786 C CA . GLU C 1 89 ? 28.292 45.399 -11.880 1.00 100.24 759 GLU D CA 1
ATOM 2787 C C . GLU C 1 89 ? 27.014 44.949 -11.179 1.00 101.41 759 GLU D C 1
ATOM 2788 O O . GLU C 1 89 ? 25.913 45.345 -11.574 1.00 98.99 759 GLU D O 1
ATOM 2790 N N . ASP C 1 90 ? 27.153 44.148 -10.126 1.00 107.72 760 ASP D N 1
ATOM 2791 C CA . ASP C 1 90 ? 26.008 43.686 -9.344 1.00 110.46 760 ASP D CA 1
ATOM 2792 C C . ASP C 1 90 ? 25.256 44.854 -8.711 1.00 112.83 760 ASP D C 1
ATOM 2793 O O . ASP C 1 90 ? 24.227 45.295 -9.226 1.00 100.78 760 ASP D O 1
ATOM 2795 N N . GLY C 1 94 ? 21.260 48.121 -14.427 1.00 90.40 764 GLY D N 1
ATOM 2796 C CA . GLY C 1 94 ? 22.309 48.060 -13.417 1.00 93.25 764 GLY D CA 1
ATOM 2797 C C . GLY C 1 94 ? 23.401 47.071 -13.815 1.00 88.52 764 GLY D C 1
ATOM 2798 O O . GLY C 1 94 ? 24.481 47.469 -14.257 1.00 85.70 764 GLY D O 1
ATOM 2799 N N . GLU C 1 95 ? 23.114 45.782 -13.651 1.00 83.04 765 GLU D N 1
ATOM 2800 C CA . GLU C 1 95 ? 24.044 44.741 -14.059 1.00 77.31 765 GLU D CA 1
ATOM 2801 C C . GLU C 1 95 ? 24.007 44.540 -15.571 1.00 71.65 765 GLU D C 1
ATOM 2802 O O . GLU C 1 95 ? 23.011 44.821 -16.244 1.00 65.56 765 GLU D O 1
ATOM 2808 N N . ALA C 1 96 ? 25.125 44.054 -16.103 1.00 65.84 766 ALA D N 1
ATOM 2809 C CA . ALA C 1 96 ? 25.232 43.718 -17.515 1.00 59.68 766 ALA D CA 1
ATOM 2810 C C . ALA C 1 96 ? 25.901 42.359 -17.642 1.00 64.12 766 ALA D C 1
ATOM 2811 O O . ALA C 1 96 ? 26.369 41.781 -16.659 1.00 73.23 766 ALA D O 1
ATOM 2813 N N . ALA C 1 97 ? 25.950 41.847 -18.868 1.00 51.55 767 ALA D N 1
ATOM 2814 C CA . ALA C 1 97 ? 26.519 40.532 -19.103 1.00 51.64 767 ALA D CA 1
ATOM 2815 C C . ALA C 1 97 ? 27.122 40.475 -20.497 1.00 54.40 767 ALA D C 1
ATOM 2816 O O . ALA C 1 97 ? 26.693 41.182 -21.415 1.00 49.53 767 ALA D O 1
ATOM 2818 N N . GLU C 1 98 ? 28.097 39.583 -20.640 1.00 49.89 768 GLU D N 1
ATOM 2819 C CA . GLU C 1 98 ? 28.820 39.349 -21.881 1.00 49.11 768 GLU D CA 1
ATOM 2820 C C . GLU C 1 98 ? 28.840 37.854 -22.147 1.00 56.74 768 GLU D C 1
ATOM 2821 O O . GLU C 1 98 ? 29.211 37.069 -21.269 1.00 52.39 768 GLU D O 1
ATOM 2827 N N . ILE C 1 99 ? 28.438 37.465 -23.354 1.00 56.10 769 ILE D N 1
ATOM 2828 C CA . ILE C 1 99 ? 28.361 36.065 -23.749 1.00 51.17 769 ILE D CA 1
ATOM 2829 C C . ILE C 1 99 ? 29.224 35.845 -24.983 1.00 49.47 769 ILE D C 1
ATOM 2830 O O . ILE C 1 99 ? 29.137 36.608 -25.953 1.00 45.19 769 ILE D O 1
ATOM 2835 N N . GLU C 1 100 ? 30.051 34.800 -24.935 1.00 49.45 770 GLU D N 1
ATOM 2836 C CA . GLU C 1 100 ? 30.838 34.323 -26.062 1.00 57.32 770 GLU D CA 1
ATOM 2837 C C . GLU C 1 100 ? 30.171 33.072 -26.614 1.00 56.96 770 GLU D C 1
ATOM 2838 O O . GLU C 1 100 ? 29.969 32.098 -25.878 1.00 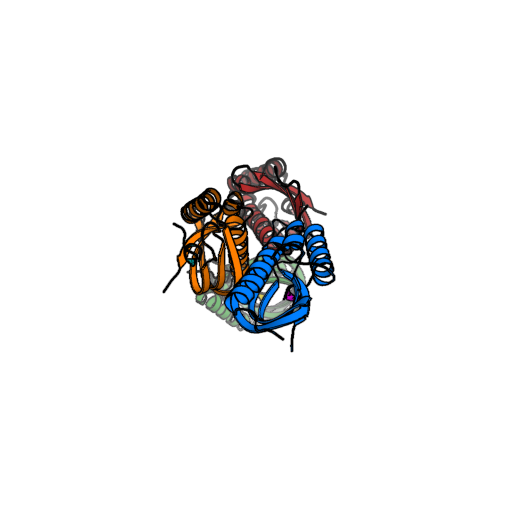58.34 770 GLU D O 1
ATOM 2844 N N . ALA C 1 101 ? 29.829 33.089 -27.897 1.00 52.19 771 ALA D N 1
ATOM 2845 C CA . ALA C 1 101 ? 29.110 31.972 -28.483 1.00 47.25 771 ALA D CA 1
ATOM 2846 C C . ALA C 1 101 ? 29.720 31.603 -29.824 1.00 47.85 771 ALA D C 1
ATOM 2847 O O . ALA C 1 101 ? 30.111 32.476 -30.603 1.00 44.90 771 ALA D O 1
ATOM 2849 N N . LEU C 1 102 ? 29.802 30.303 -30.087 1.00 46.82 772 LEU D N 1
ATOM 2850 C CA . LEU C 1 102 ? 30.210 29.791 -31.387 1.00 44.31 772 LEU D CA 1
ATOM 2851 C C . LEU C 1 102 ? 28.972 29.254 -32.085 1.00 43.88 772 LEU D C 1
ATOM 2852 O O . LEU C 1 102 ? 28.349 28.302 -31.603 1.00 47.44 772 LEU D O 1
ATOM 2857 N N . LEU C 1 103 ? 28.618 29.857 -33.213 1.00 43.19 773 LEU D N 1
ATOM 2858 C CA . LEU C 1 103 ? 27.453 29.448 -33.980 1.00 40.25 773 LEU D CA 1
ATOM 2859 C C . LEU C 1 103 ? 27.918 28.810 -35.277 1.00 42.10 773 LEU D C 1
ATOM 2860 O O . LEU C 1 103 ? 28.754 29.373 -35.990 1.00 43.99 773 LEU D O 1
ATOM 2865 N N . GLU C 1 104 ? 27.360 27.654 -35.592 1.00 41.25 774 GLU D N 1
ATOM 2866 C CA . GLU C 1 104 ? 27.550 27.025 -36.889 1.00 39.62 774 GLU D CA 1
ATOM 2867 C C . GLU C 1 104 ? 26.167 26.949 -37.514 1.00 40.76 774 GLU D C 1
ATOM 2868 O O . GLU C 1 104 ? 25.276 26.285 -36.974 1.00 38.59 774 GLU D O 1
ATOM 2874 N N . GLU C 1 105 ? 25.963 27.670 -38.612 1.00 36.81 775 GLU D N 1
ATOM 2875 C CA . GLU C 1 105 ? 24.605 27.833 -39.103 1.00 42.54 775 GLU D CA 1
ATOM 2876 C C . GLU C 1 105 ? 24.602 27.921 -40.620 1.00 38.57 775 GLU D C 1
ATOM 2877 O O . GLU C 1 105 ? 25.517 28.474 -41.235 1.00 38.37 775 GLU D O 1
ATOM 2883 N N . ALA C 1 106 ? 23.553 27.367 -41.214 1.00 30.73 776 ALA D N 1
ATOM 2884 C CA . ALA C 1 106 ? 23.308 27.483 -42.638 1.00 34.95 776 ALA D CA 1
ATOM 2885 C C . ALA C 1 106 ? 22.078 28.353 -42.826 1.00 33.73 776 ALA D C 1
ATOM 2886 O O . ALA C 1 106 ? 21.132 28.282 -42.040 1.00 29.01 776 ALA D O 1
ATOM 2888 N N . ALA C 1 107 ? 22.106 29.200 -43.842 1.00 29.54 777 ALA D N 1
ATOM 2889 C CA . ALA C 1 107 ? 20.998 30.100 -44.080 1.00 28.75 777 ALA D CA 1
ATOM 2890 C C . ALA C 1 107 ? 20.805 30.281 -45.572 1.00 32.19 777 ALA D C 1
ATOM 2891 O O . ALA C 1 107 ? 21.741 30.165 -46.369 1.00 31.03 777 ALA D O 1
ATOM 2893 N N . GLU C 1 108 ? 19.569 30.580 -45.933 1.00 26.89 778 GLU D N 1
ATOM 2894 C CA . GLU C 1 108 ? 19.201 30.803 -47.316 1.00 33.17 778 GLU D CA 1
ATOM 2895 C C . GLU C 1 108 ? 18.374 32.066 -47.346 1.00 38.32 778 GLU D C 1
ATOM 2896 O O . GLU C 1 108 ? 17.273 32.110 -46.783 1.00 38.93 778 GLU D O 1
ATOM 2902 N N . LEU C 1 109 ? 18.902 33.088 -48.000 1.00 38.27 779 LEU D N 1
ATOM 2903 C CA . LEU C 1 109 ? 18.121 34.279 -48.246 1.00 35.99 779 LEU D CA 1
ATOM 2904 C C . LEU C 1 109 ? 17.282 33.914 -49.444 1.00 36.27 779 LEU D C 1
ATOM 2905 O O . LEU C 1 109 ? 17.785 33.823 -50.577 1.00 39.13 779 LEU D O 1
ATOM 2910 N N . VAL C 1 110 ? 16.010 33.652 -49.161 1.00 41.27 780 VAL D N 1
ATOM 2911 C CA . VAL C 1 110 ? 15.016 33.529 -50.194 1.00 39.33 780 VAL D CA 1
ATOM 2912 C C . VAL C 1 110 ? 14.756 34.995 -50.496 1.00 51.86 780 VAL D C 1
ATOM 2913 O O . VAL C 1 110 ? 13.698 35.507 -50.136 1.00 56.46 780 VAL D O 1
ATOM 2917 N N . ASP C 1 111 ? 15.745 35.729 -51.022 1.00 61.12 781 ASP D N 1
ATOM 2918 C CA . ASP C 1 111 ? 15.420 36.921 -51.782 1.00 68.73 781 ASP D CA 1
ATOM 2919 C C . ASP C 1 111 ? 15.032 36.358 -53.123 1.00 60.62 781 ASP D C 1
ATOM 2920 O O . ASP C 1 111 ? 15.852 35.716 -53.818 1.00 60.95 781 ASP D O 1
ATOM 2925 N N . GLU C 1 112 ? 13.763 36.500 -53.428 1.00 61.58 782 GLU D N 1
ATOM 2926 C CA . GLU C 1 112 ? 13.232 35.776 -54.572 1.00 71.80 782 GLU D CA 1
ATOM 2927 C C . GLU C 1 112 ? 13.482 36.581 -55.891 1.00 75.66 782 GLU D C 1
ATOM 2928 O O . GLU C 1 112 ? 13.801 35.954 -56.919 1.00 91.03 782 GLU D O 1
ATOM 2934 N N . SER C 1 113 ? 13.872 37.903 -55.787 1.00 79.79 783 SER D N 1
ATOM 2935 C CA . SER C 1 113 ? 14.325 38.773 -56.916 1.00 74.09 783 SER D CA 1
ATOM 2936 C C . SER C 1 113 ? 15.543 38.469 -57.818 1.00 72.63 783 SER D C 1
ATOM 2937 O O . SER C 1 113 ? 15.760 39.205 -58.776 1.00 64.82 783 SER D O 1
ATOM 2940 N N . GLN C 1 114 ? 16.294 37.409 -57.596 1.00 73.57 784 GLN D N 1
ATOM 2941 C CA . GLN C 1 114 ? 17.412 37.020 -58.480 1.00 63.74 784 GLN D CA 1
ATOM 2942 C C . GLN C 1 114 ? 17.174 35.598 -58.973 1.00 55.35 784 GLN D C 1
ATOM 2943 O O . GLN C 1 114 ? 16.315 34.905 -58.467 1.00 55.57 784 GLN D O 1
ATOM 2949 N N . PRO C 1 115 ? 17.864 35.154 -60.075 1.00 49.17 785 PRO D N 1
ATOM 2950 C CA . PRO C 1 115 ? 17.445 33.850 -60.639 1.00 51.22 785 PRO D CA 1
ATOM 2951 C C . PRO C 1 115 ? 17.646 32.679 -59.693 1.00 44.43 785 PRO D C 1
ATOM 2952 O O . PRO C 1 115 ? 17.028 31.625 -59.892 1.00 36.64 785 PRO D O 1
ATOM 2956 N N . LYS C 1 116 ? 18.457 32.847 -58.654 1.00 45.77 786 LYS D N 1
ATOM 2957 C CA . LYS C 1 116 ? 18.679 31.843 -57.632 1.00 45.99 786 LYS D CA 1
ATOM 2958 C C . LYS C 1 116 ? 18.647 32.496 -56.259 1.00 48.14 786 LYS D C 1
ATOM 2959 O O . LYS C 1 116 ? 18.873 33.700 -56.110 1.00 52.71 786 LYS D O 1
ATOM 2965 N N . ASN C 1 117 ? 18.355 31.674 -55.257 1.00 40.52 787 ASN D N 1
ATOM 2966 C CA . ASN C 1 117 ? 18.305 32.128 -53.878 1.00 31.43 787 ASN D CA 1
ATOM 2967 C C . ASN C 1 117 ? 19.719 32.104 -53.318 1.00 35.23 787 ASN D C 1
ATOM 2968 O O . ASN C 1 117 ? 20.504 31.205 -53.630 1.00 31.94 787 ASN D O 1
ATOM 2973 N N . ALA C 1 118 ? 20.051 33.087 -52.488 1.00 39.58 788 ALA D N 1
ATOM 2974 C CA . ALA C 1 118 ? 21.415 33.174 -51.980 1.00 27.60 788 ALA D CA 1
ATOM 2975 C C . ALA C 1 118 ? 21.576 32.274 -50.764 1.00 36.07 788 ALA D C 1
ATOM 2976 O O . ALA C 1 118 ? 20.664 32.158 -49.950 1.00 44.78 788 ALA D O 1
ATOM 2978 N N . LYS C 1 119 ? 22.715 31.596 -50.660 1.00 34.84 789 LYS D N 1
ATOM 2979 C CA . LYS C 1 119 ? 22.927 30.678 -49.549 1.00 34.32 789 LYS D CA 1
ATOM 2980 C C . LYS C 1 119 ? 24.261 30.967 -48.874 1.00 35.86 789 LYS D C 1
ATOM 2981 O O . LYS C 1 119 ? 25.188 31.491 -49.497 1.00 43.50 789 LYS D O 1
ATOM 2987 N N . TYR C 1 120 ? 24.350 30.619 -47.589 1.00 29.31 790 TYR D N 1
ATOM 2988 C CA . TYR C 1 120 ? 25.626 30.634 -46.886 1.00 31.32 790 TYR D CA 1
ATOM 2989 C C . TYR C 1 120 ? 25.622 29.551 -45.820 1.00 32.16 790 TYR D C 1
ATOM 2990 O O . TYR C 1 120 ? 24.568 29.176 -45.303 1.00 34.15 790 TYR D O 1
ATOM 2999 N N . TYR C 1 121 ? 26.812 29.047 -45.502 1.00 32.80 791 TYR D N 1
ATOM 3000 C CA . TYR C 1 121 ? 27.029 28.205 -44.330 1.00 36.68 791 TYR D CA 1
ATOM 3001 C C . TYR C 1 121 ? 28.262 28.722 -43.609 1.00 37.77 791 TYR D C 1
ATOM 3002 O O . TYR C 1 121 ? 29.357 28.724 -44.183 1.00 41.19 791 TYR D O 1
ATOM 3011 N N . SER C 1 122 ? 28.098 29.167 -42.363 1.00 41.68 792 SER D N 1
ATOM 3012 C CA . SER C 1 122 ? 29.163 29.867 -41.656 1.00 42.92 792 SER D CA 1
ATOM 3013 C C . SER C 1 122 ? 29.282 29.378 -40.221 1.00 38.07 792 SER D C 1
ATOM 3014 O O . SER C 1 122 ? 28.273 29.224 -39.524 1.00 40.73 792 SER D O 1
ATOM 3017 N N . THR C 1 123 ? 30.516 29.130 -39.793 1.00 40.14 793 THR D N 1
ATOM 3018 C CA . THR C 1 123 ? 30.855 28.915 -38.392 1.00 50.47 793 THR D CA 1
ATOM 3019 C C . THR C 1 123 ? 31.626 30.135 -37.896 1.00 50.09 793 THR D C 1
ATOM 3020 O O . THR C 1 123 ? 32.681 30.472 -38.444 1.00 52.83 793 THR D O 1
ATOM 3024 N N . TYR C 1 124 ? 31.081 30.815 -36.887 1.00 47.83 794 TYR D N 1
ATOM 3025 C CA . TYR C 1 124 ? 31.662 32.066 -36.423 1.00 48.50 794 TYR D CA 1
ATOM 3026 C C . TYR C 1 124 ? 31.485 32.232 -34.920 1.00 50.75 794 TYR D C 1
ATOM 3027 O O . TYR C 1 124 ? 30.533 31.718 -34.327 1.00 49.44 794 TYR D O 1
ATOM 3036 N N . LYS C 1 125 ? 32.409 32.978 -34.316 1.00 57.81 795 LYS D N 1
ATOM 3037 C CA . LYS C 1 125 ? 32.299 33.390 -32.925 1.00 50.54 795 LYS D CA 1
ATOM 3038 C C . LYS C 1 125 ? 31.629 34.755 -32.853 1.00 50.41 795 LYS D C 1
ATOM 3039 O O . LYS C 1 125 ? 31.784 35.590 -33.747 1.00 59.58 795 LYS D O 1
ATOM 3045 N N . ILE C 1 126 ? 30.874 34.976 -31.784 1.00 43.39 796 ILE D N 1
ATOM 3046 C CA . ILE C 1 126 ? 30.162 36.237 -31.614 1.00 48.69 796 ILE D CA 1
ATOM 3047 C C . ILE C 1 126 ? 30.079 36.564 -30.129 1.00 50.34 796 ILE D C 1
ATOM 3048 O O . ILE C 1 126 ? 29.883 35.676 -29.291 1.00 47.94 796 ILE D O 1
ATOM 3053 N N . ARG C 1 127 ? 30.241 37.847 -29.803 1.00 46.52 797 ARG D N 1
ATOM 3054 C CA . ARG C 1 127 ? 30.029 38.332 -28.446 1.00 52.07 797 ARG D CA 1
ATOM 3055 C C . ARG C 1 127 ? 28.761 39.159 -28.384 1.00 52.53 797 ARG D C 1
ATOM 3056 O O . ARG C 1 127 ? 28.554 40.054 -29.213 1.00 51.89 797 ARG D O 1
ATOM 3064 N N . TYR C 1 128 ? 27.931 38.865 -27.394 1.00 48.15 798 TYR D N 1
ATOM 3065 C CA . TYR C 1 128 ? 26.756 39.665 -27.105 1.00 42.89 798 TYR D CA 1
ATOM 3066 C C . TYR C 1 128 ? 26.974 40.385 -25.785 1.00 44.25 798 TYR D C 1
ATOM 3067 O O . TYR C 1 128 ? 27.524 39.811 -24.838 1.00 49.57 798 TYR D O 1
ATOM 3076 N N . ILE C 1 129 ? 26.557 41.644 -25.734 1.00 38.22 799 ILE D N 1
ATOM 3077 C CA . ILE C 1 129 ? 26.486 42.405 -24.500 1.00 42.59 799 ILE D CA 1
ATOM 3078 C C . ILE C 1 129 ? 25.014 42.680 -24.251 1.00 47.94 799 ILE D C 1
ATOM 3079 O O . ILE C 1 129 ? 24.340 43.320 -25.081 1.00 51.33 799 ILE D O 1
ATOM 3084 N N . LEU C 1 130 ? 24.524 42.166 -23.121 1.00 48.59 800 LEU D N 1
ATOM 3085 C CA . LEU C 1 130 ? 23.140 42.257 -22.688 1.00 51.56 800 LEU D CA 1
ATOM 3086 C C . LEU C 1 130 ? 23.085 43.000 -21.361 1.00 50.77 800 LEU D C 1
ATOM 3087 O O . LEU C 1 130 ? 24.074 43.068 -20.629 1.00 45.29 800 LEU D O 1
ATOM 3092 N N . LYS C 1 131 ? 21.918 43.559 -21.048 1.00 50.47 801 LYS D N 1
ATOM 3093 C CA . LYS C 1 131 ? 21.703 44.228 -19.772 1.00 55.29 801 LYS D CA 1
ATOM 3094 C C . LYS C 1 131 ? 20.297 43.940 -19.266 1.00 56.24 801 LYS D C 1
ATOM 3095 O O . LYS C 1 131 ? 19.347 43.880 -20.053 1.00 52.06 801 LYS D O 1
ATOM 3101 N N . LYS C 1 132 ? 20.175 43.749 -17.954 1.00 53.89 802 LYS D N 1
ATOM 3102 C CA . LYS C 1 132 ? 18.876 43.514 -17.337 1.00 53.42 802 LYS D CA 1
ATOM 3103 C C . LYS C 1 132 ? 18.100 44.817 -17.200 1.00 52.88 802 LYS D C 1
ATOM 3104 O O . LYS C 1 132 ? 18.630 45.816 -16.705 1.00 51.63 802 LYS D O 1
ATOM 3110 N N . GLN C 1 133 ? 16.845 44.805 -17.644 1.00 55.35 803 GLN D N 1
ATOM 3111 C CA . GLN C 1 133 ? 15.968 45.944 -17.434 1.00 53.71 803 GLN D CA 1
ATOM 3112 C C . GLN C 1 133 ? 15.466 45.925 -15.995 1.00 58.98 803 GLN D C 1
ATOM 3113 O O . GLN C 1 133 ? 15.772 45.020 -15.215 1.00 57.73 803 GLN D O 1
ATOM 3119 N N . GLU C 1 134 ? 14.666 46.923 -15.631 1.00 62.71 804 GLU D N 1
ATOM 3120 C CA . GLU C 1 134 ? 14.191 46.980 -14.257 1.00 68.69 804 GLU D CA 1
ATOM 3121 C C . GLU C 1 134 ? 13.013 46.042 -14.023 1.00 73.67 804 GLU D C 1
ATOM 3122 O O . GLU C 1 134 ? 12.554 45.911 -12.883 1.00 77.85 804 GLU D O 1
ATOM 3128 N N . ASP C 1 135 ? 12.551 45.341 -15.057 1.00 69.85 805 ASP D N 1
ATOM 3129 C CA . ASP C 1 135 ? 11.513 44.332 -14.890 1.00 64.25 805 ASP D CA 1
ATOM 3130 C C . ASP C 1 135 ? 12.089 42.927 -14.754 1.00 60.87 805 ASP D C 1
ATOM 3131 O O . ASP C 1 135 ? 11.363 41.944 -14.941 1.00 57.23 805 ASP D O 1
ATOM 3136 N N . GLY C 1 136 ? 13.375 42.831 -14.425 1.00 62.72 806 GLY D N 1
ATOM 3137 C CA . GLY C 1 136 ? 14.066 41.583 -14.198 1.00 65.79 806 GLY D CA 1
ATOM 3138 C C . GLY C 1 136 ? 14.455 40.806 -15.433 1.00 67.45 806 GLY D C 1
ATOM 3139 O O . GLY C 1 136 ? 14.967 39.686 -15.299 1.00 64.05 806 GLY D O 1
ATOM 3140 N N . LEU C 1 137 ? 14.249 41.353 -16.624 1.00 63.84 807 LEU D N 1
ATOM 3141 C CA . LEU C 1 137 ? 14.457 40.597 -17.846 1.00 54.82 807 LEU D CA 1
ATOM 3142 C C . LEU C 1 137 ? 15.694 41.081 -18.583 1.00 46.86 807 LEU D C 1
ATOM 3143 O O . LEU C 1 137 ? 16.049 42.262 -18.534 1.00 51.49 807 LEU D O 1
ATOM 3148 N N . TRP C 1 138 ? 16.322 40.159 -19.301 1.00 43.35 808 TRP D N 1
ATOM 3149 C CA . TRP C 1 138 ? 17.543 40.451 -20.028 1.00 41.88 808 TRP D CA 1
ATOM 3150 C C . TRP C 1 138 ? 17.193 40.836 -21.454 1.00 42.95 808 TRP D C 1
ATOM 3151 O O . TRP C 1 138 ? 16.256 40.290 -22.047 1.00 42.76 808 TRP D O 1
ATOM 3162 N N . LYS C 1 139 ? 17.948 41.780 -22.004 1.00 47.82 809 LYS D N 1
ATOM 3163 C CA . LYS C 1 139 ? 17.761 42.186 -23.388 1.00 44.61 809 LYS D CA 1
ATOM 3164 C C . LYS C 1 139 ? 19.123 42.334 -24.042 1.00 41.66 809 LYS D C 1
ATOM 3165 O O . LYS C 1 139 ? 20.007 43.007 -23.504 1.00 39.58 809 LYS D O 1
ATOM 3171 N N . PHE C 1 140 ? 19.288 41.696 -25.195 1.00 40.78 810 PHE D N 1
ATOM 3172 C CA . PHE C 1 140 ? 20.522 41.848 -25.942 1.00 47.11 810 PHE D CA 1
ATOM 3173 C C . PHE C 1 140 ? 20.636 43.292 -26.387 1.00 48.89 810 PHE D C 1
ATOM 3174 O O . PHE C 1 140 ? 19.715 43.843 -26.998 1.00 44.67 810 PHE D O 1
ATOM 3182 N N . CYS C 1 141 ? 21.763 43.917 -26.083 1.00 50.70 811 CYS D N 1
ATOM 3183 C CA . CYS C 1 141 ? 21.886 45.326 -26.408 1.00 50.37 811 CYS D CA 1
ATOM 3184 C C . CYS C 1 141 ? 22.768 45.571 -27.610 1.00 53.22 811 CYS D C 1
ATOM 3185 O O . CYS C 1 141 ? 22.450 46.443 -28.417 1.00 53.20 811 CYS D O 1
ATOM 3188 N N . GLN C 1 142 ? 23.851 44.813 -27.770 1.00 50.67 812 GLN D N 1
ATOM 3189 C CA . GLN C 1 142 ? 24.636 44.932 -29.000 1.00 53.90 812 GLN D CA 1
ATOM 3190 C C . GLN C 1 142 ? 25.580 43.742 -29.117 1.00 53.32 812 GLN D C 1
ATOM 3191 O O . GLN C 1 142 ? 25.895 43.085 -28.125 1.00 48.77 812 GLN D O 1
ATOM 3197 N N . SER C 1 143 ? 26.067 43.496 -30.334 1.00 49.37 813 SER D N 1
ATOM 3198 C CA . SER C 1 143 ? 26.797 42.259 -30.616 1.00 49.24 813 SER D CA 1
ATOM 3199 C C . SER C 1 143 ? 27.871 42.472 -31.678 1.00 51.02 813 SER D C 1
ATOM 3200 O O . SER C 1 143 ? 27.832 43.433 -32.450 1.00 51.77 813 SER D O 1
ATOM 3203 N N . ASP C 1 144 ? 28.855 41.565 -31.694 1.00 49.34 814 ASP D N 1
ATOM 3204 C CA . ASP C 1 144 ? 29.945 41.649 -32.670 1.00 52.24 814 ASP D CA 1
ATOM 3205 C C . ASP C 1 144 ? 30.448 40.267 -33.075 1.00 55.36 814 ASP D C 1
ATOM 3206 O O . ASP C 1 144 ? 30.792 39.451 -32.213 1.00 59.36 814 ASP D O 1
ATOM 3211 N N . ILE C 1 145 ? 30.463 39.999 -34.390 1.00 54.66 815 ILE D N 1
ATOM 3212 C CA . ILE C 1 145 ? 31.044 38.768 -34.921 1.00 55.66 815 ILE D CA 1
ATOM 3213 C C . ILE C 1 145 ? 32.556 38.929 -35.032 1.00 55.58 815 ILE D C 1
ATOM 3214 O O . ILE C 1 145 ? 33.064 40.014 -35.342 1.00 57.15 815 ILE D O 1
ATOM 3219 N N . GLN C 1 146 ? 33.283 37.849 -34.760 1.00 57.65 816 GLN D N 1
ATOM 3220 C CA . GLN C 1 146 ? 34.725 37.819 -34.948 1.00 61.54 816 GLN D CA 1
ATOM 3221 C C . GLN C 1 146 ? 35.077 36.643 -35.856 1.00 71.24 816 GLN D C 1
ATOM 3222 O O . GLN C 1 146 ? 34.200 35.996 -36.429 1.00 70.67 816 GLN D O 1
ATOM 3228 N N . LYS D 1 15 ? 39.277 10.792 37.214 1.00 85.01 685 LYS A N 1
ATOM 3229 C CA . LYS D 1 15 ? 38.446 11.122 36.062 1.00 73.42 685 LYS A CA 1
ATOM 3230 C C . LYS D 1 15 ? 36.992 11.257 36.479 1.00 73.86 685 LYS A C 1
ATOM 3231 O O . LYS D 1 15 ? 36.376 10.274 36.920 1.00 72.02 685 LYS A O 1
ATOM 3237 N N . ARG D 1 16 ? 36.359 12.636 36.242 1.00 75.70 686 ARG A N 1
ATOM 3238 C CA . ARG D 1 16 ? 34.960 12.592 36.570 1.00 60.39 686 ARG A CA 1
ATOM 3239 C C . ARG D 1 16 ? 34.056 12.527 35.366 1.00 57.68 686 ARG A C 1
ATOM 3240 O O . ARG D 1 16 ? 34.305 13.187 34.362 1.00 66.54 686 ARG A O 1
ATOM 3248 N N . PRO D 1 17 ? 32.947 11.799 35.470 1.00 52.12 687 PRO A N 1
ATOM 3249 C CA . PRO D 1 17 ? 31.968 11.903 34.402 1.00 63.65 687 PRO A CA 1
ATOM 3250 C C . PRO D 1 17 ? 31.380 13.298 34.441 1.00 60.52 687 PRO A C 1
ATOM 3251 O O . PRO D 1 17 ? 31.036 13.840 35.499 1.00 60.31 687 PRO A O 1
ATOM 3255 N N . MET D 1 18 ? 31.330 13.890 33.265 1.00 56.64 688 MET A N 1
ATOM 3256 C CA . MET D 1 18 ? 30.648 15.141 33.051 1.00 49.41 688 MET A CA 1
ATOM 3257 C C . MET D 1 18 ? 29.183 14.822 32.815 1.00 48.35 688 MET A C 1
ATOM 3258 O O . MET D 1 18 ? 28.834 13.719 32.384 1.00 56.47 688 MET A O 1
ATOM 3263 N N . ASP D 1 19 ? 28.320 15.775 33.140 1.00 45.29 689 ASP A N 1
ATOM 3264 C CA . ASP D 1 19 ? 26.896 15.579 32.917 1.00 47.69 689 ASP A CA 1
ATOM 3265 C C . ASP D 1 19 ? 26.609 15.404 31.432 1.00 45.42 689 ASP A C 1
ATOM 3266 O O . ASP D 1 19 ? 27.069 16.192 30.605 1.00 43.54 689 ASP A O 1
ATOM 3271 N N . THR D 1 20 ? 25.851 14.357 31.093 1.00 49.32 690 THR A N 1
ATOM 3272 C CA . THR D 1 20 ? 25.609 14.069 29.682 1.00 50.39 690 THR A CA 1
ATOM 3273 C C . THR D 1 20 ? 24.873 15.222 29.002 1.00 49.25 690 THR A C 1
ATOM 3274 O O . THR D 1 20 ? 25.134 15.518 27.827 1.00 47.25 690 THR A O 1
ATOM 3278 N N . GLU D 1 21 ? 23.989 15.929 29.726 1.00 44.42 691 GLU A N 1
ATOM 3279 C CA . GLU D 1 21 ? 23.423 17.134 29.106 1.00 48.46 691 GLU A CA 1
ATOM 3280 C C . GLU D 1 21 ? 24.406 18.248 28.856 1.00 47.11 691 GLU A C 1
ATOM 3281 O O . GLU D 1 21 ? 24.345 18.874 27.796 1.00 47.58 691 GLU A O 1
ATOM 3287 N N . GLU D 1 22 ? 25.307 18.532 29.774 1.00 49.33 692 GLU A N 1
ATOM 3288 C CA . GLU D 1 22 ? 26.144 19.690 29.520 1.00 42.29 692 GLU A CA 1
ATOM 3289 C C . GLU D 1 22 ? 27.136 19.404 28.407 1.00 40.04 692 GLU A C 1
ATOM 3290 O O . GLU D 1 22 ? 27.480 20.295 27.634 1.00 36.69 692 GLU A O 1
ATOM 3296 N N . ALA D 1 23 ? 27.584 18.157 28.305 1.00 41.69 693 ALA A N 1
ATOM 3297 C CA . ALA D 1 23 ? 28.396 17.746 27.161 1.00 36.72 693 ALA A CA 1
ATOM 3298 C C . ALA D 1 23 ? 27.600 17.823 25.857 1.00 37.24 693 ALA A C 1
ATOM 3299 O O . ALA D 1 23 ? 28.116 18.300 24.830 1.00 33.33 693 ALA A O 1
ATOM 3301 N N . GLU D 1 24 ? 26.343 17.375 25.874 1.00 42.37 694 GLU A N 1
ATOM 3302 C CA . GLU D 1 24 ? 25.502 17.501 24.684 1.00 41.22 694 GLU A CA 1
ATOM 3303 C C . GLU D 1 24 ? 25.356 18.960 24.284 1.00 37.59 694 GLU A C 1
ATOM 3304 O O . GLU D 1 24 ? 25.486 19.312 23.103 1.00 46.33 694 GLU A O 1
ATOM 3310 N N . GLU D 1 25 ? 25.142 19.832 25.265 1.00 39.28 695 GLU A N 1
ATOM 3311 C CA . GLU D 1 25 ? 24.916 21.240 24.990 1.00 37.52 695 GLU A CA 1
ATOM 3312 C C . GLU D 1 25 ? 26.190 21.914 24.512 1.00 35.42 695 GLU A C 1
ATOM 3313 O O . GLU D 1 25 ? 26.140 22.778 23.631 1.00 39.65 695 GLU A O 1
ATOM 3319 N N . LEU D 1 26 ? 27.343 21.478 25.023 1.00 38.14 696 LEU A N 1
ATOM 3320 C CA . LEU D 1 26 ? 28.613 22.036 24.573 1.00 30.82 696 LEU A CA 1
ATOM 3321 C C . LEU D 1 26 ? 28.882 21.668 23.119 1.00 32.94 696 LEU A C 1
ATOM 3322 O O . LEU D 1 26 ? 29.170 22.547 22.290 1.00 28.23 696 LEU A O 1
ATOM 3327 N N . VAL D 1 27 ? 28.735 20.382 22.778 1.00 35.00 697 VAL A N 1
ATOM 3328 C CA . VAL D 1 27 ? 28.994 19.963 21.402 1.00 37.94 697 VAL A CA 1
ATOM 3329 C C . VAL D 1 27 ? 27.992 20.616 20.471 1.00 35.71 697 VAL A C 1
ATOM 3330 O O . VAL D 1 27 ? 28.337 21.013 19.344 1.00 29.96 697 VAL A O 1
ATOM 3334 N N . ARG D 1 28 ? 26.774 20.845 20.961 1.00 39.02 698 ARG A N 1
ATOM 3335 C CA . ARG D 1 28 ? 25.758 21.432 20.109 1.00 36.58 698 ARG A CA 1
ATOM 3336 C C . ARG D 1 28 ? 26.007 22.927 19.877 1.00 30.37 698 ARG A C 1
ATOM 3337 O O . ARG D 1 28 ? 25.863 23.387 18.734 1.00 32.52 698 ARG A O 1
ATOM 3345 N N . GLN D 1 29 ? 26.518 23.677 20.883 1.00 31.70 699 GLN A N 1
ATOM 3346 C CA . GLN D 1 29 ? 26.823 25.087 20.623 1.00 29.16 699 GLN A CA 1
ATOM 3347 C C . GLN D 1 29 ? 28.009 25.159 19.672 1.00 31.00 699 GLN A C 1
ATOM 3348 O O . GLN D 1 29 ? 28.056 26.045 18.812 1.00 31.26 699 GLN A O 1
ATOM 3354 N N . TRP D 1 30 ? 29.001 24.253 19.830 1.00 36.34 700 TRP A N 1
ATOM 3355 C CA . TRP D 1 30 ? 30.151 24.291 18.923 1.00 24.73 700 TRP A CA 1
ATOM 3356 C C . TRP D 1 30 ? 29.711 24.067 17.489 1.00 30.11 700 TRP A C 1
ATOM 3357 O O . TRP D 1 30 ? 30.163 24.769 16.581 1.00 30.86 700 TRP A O 1
ATOM 3368 N N . GLU D 1 31 ? 28.817 23.107 17.262 1.00 27.17 701 GLU A N 1
ATOM 3369 C CA . GLU D 1 31 ? 28.400 22.857 15.889 1.00 28.20 701 GLU A CA 1
ATOM 3370 C C . GLU D 1 31 ? 27.627 24.047 15.337 1.00 29.17 701 GLU A C 1
ATOM 3371 O O . GLU D 1 31 ? 27.773 24.399 14.156 1.00 28.60 701 GLU A O 1
ATOM 3377 N N . ASN D 1 32 ? 26.828 24.706 16.180 1.00 30.13 702 ASN A N 1
ATOM 3378 C CA . ASN D 1 32 ? 26.147 25.910 15.713 1.00 29.75 702 ASN A CA 1
ATOM 3379 C C . ASN D 1 32 ? 27.139 27.016 15.360 1.00 30.99 702 ASN A C 1
ATOM 3380 O O . ASN D 1 32 ? 26.988 27.695 14.334 1.00 26.59 702 ASN A O 1
ATOM 3385 N N . VAL D 1 33 ? 28.168 27.210 16.190 1.00 29.90 703 VAL A N 1
ATOM 3386 C CA . VAL D 1 33 ? 29.159 28.246 15.907 1.00 28.87 703 VAL A CA 1
ATOM 3387 C C . VAL D 1 33 ? 29.941 27.901 14.643 1.00 33.86 703 VAL A C 1
ATOM 3388 O O . VAL D 1 33 ? 30.315 28.786 13.864 1.00 33.79 703 VAL A O 1
ATOM 3392 N N . LYS D 1 34 ? 30.197 26.612 14.417 1.00 28.17 704 LYS A N 1
ATOM 3393 C CA . LYS D 1 34 ? 30.849 26.195 13.182 1.00 27.75 704 LYS A CA 1
ATOM 3394 C C . LYS D 1 34 ? 30.004 26.573 11.974 1.00 32.86 704 LYS A C 1
ATOM 3395 O O . LYS D 1 34 ? 30.525 27.089 10.977 1.00 28.62 704 LYS A O 1
ATOM 3401 N N . ALA D 1 35 ? 28.694 26.321 12.045 1.00 35.48 705 ALA A N 1
ATOM 3402 C CA . ALA D 1 35 ? 27.815 26.722 10.950 1.00 28.14 705 ALA A CA 1
ATOM 3403 C C . ALA D 1 35 ? 27.843 28.232 10.748 1.00 29.26 705 ALA A C 1
ATOM 3404 O O . ALA D 1 35 ? 27.814 28.716 9.611 1.00 31.21 705 ALA A O 1
ATOM 3406 N N . GLU D 1 36 ? 27.898 28.994 11.842 1.00 34.29 706 GLU A N 1
ATOM 3407 C CA . GLU D 1 36 ? 27.895 30.452 11.726 1.00 32.47 706 GLU A CA 1
ATOM 3408 C C . GLU D 1 36 ? 29.173 30.966 11.071 1.00 28.83 706 GLU A C 1
ATOM 3409 O O . GLU D 1 36 ? 29.125 31.820 10.178 1.00 32.60 706 GLU A O 1
ATOM 3415 N N . ALA D 1 37 ? 30.328 30.452 11.497 1.00 31.15 707 ALA A N 1
ATOM 3416 C CA . ALA D 1 37 ? 31.597 30.987 11.012 1.00 30.17 707 ALA A CA 1
ATOM 3417 C C . ALA D 1 37 ? 31.845 30.615 9.556 1.00 30.56 707 ALA A C 1
ATOM 3418 O O . ALA D 1 37 ? 32.333 31.439 8.774 1.00 30.52 707 ALA A O 1
ATOM 3420 N N . LEU D 1 38 ? 31.518 29.384 9.174 1.00 30.12 708 LEU A N 1
ATOM 3421 C CA . LEU D 1 38 ? 31.714 28.912 7.811 1.00 27.22 708 LEU A CA 1
ATOM 3422 C C . LEU D 1 38 ? 30.536 29.231 6.902 1.00 30.12 708 LEU A C 1
ATOM 3423 O O . LEU D 1 38 ? 30.555 28.848 5.729 1.00 31.49 708 LEU A O 1
ATOM 3428 N N . GLY D 1 39 ? 29.514 29.908 7.416 1.00 33.24 709 GLY A N 1
ATOM 3429 C CA . GLY D 1 39 ? 28.334 30.209 6.643 1.00 37.20 709 GLY A CA 1
ATOM 3430 C C . GLY D 1 39 ? 28.485 31.464 5.810 1.00 38.29 709 GLY A C 1
ATOM 3431 O O . GLY D 1 39 ? 29.562 32.065 5.734 1.00 36.87 709 GLY A O 1
ATOM 3432 N N . PRO D 1 40 ? 27.391 31.893 5.176 1.00 36.09 710 PRO A N 1
ATOM 3433 C CA . PRO D 1 40 ? 27.472 33.072 4.300 1.00 33.22 710 PRO A CA 1
ATOM 3434 C C . PRO D 1 40 ? 27.784 34.362 5.040 1.00 35.12 710 PRO A C 1
ATOM 3435 O O . PRO D 1 40 ? 28.341 35.284 4.431 1.00 34.68 710 PRO A O 1
ATOM 3439 N N . THR D 1 41 ? 27.446 34.465 6.328 1.00 37.83 711 THR A N 1
ATOM 3440 C CA . THR D 1 41 ? 27.772 35.668 7.086 1.00 32.78 711 THR A CA 1
ATOM 3441 C C . THR D 1 41 ? 29.232 35.715 7.510 1.00 31.63 711 THR A C 1
ATOM 3442 O O . THR D 1 41 ? 29.727 36.797 7.837 1.00 41.36 711 THR A O 1
ATOM 3446 N N . HIS D 1 42 ? 29.919 34.573 7.520 1.00 32.86 712 HIS A N 1
ATOM 3447 C CA . HIS D 1 42 ? 31.350 34.494 7.813 1.00 31.98 712 HIS A CA 1
ATOM 3448 C C . HIS D 1 42 ? 31.676 35.123 9.169 1.00 32.90 712 HIS A C 1
ATOM 3449 O O . HIS D 1 42 ? 32.468 36.061 9.274 1.00 39.75 712 HIS A O 1
ATOM 3456 N N . GLN D 1 43 ? 31.061 34.576 10.219 1.00 32.48 713 GLN A N 1
ATOM 3457 C CA . GLN D 1 43 ? 31.264 35.088 11.576 1.00 33.45 713 GLN A CA 1
ATOM 3458 C C . GLN D 1 43 ? 32.498 34.423 12.186 1.00 35.41 713 GLN A C 1
ATOM 3459 O O . GLN D 1 43 ? 32.421 33.574 13.075 1.00 36.99 713 GLN A O 1
ATOM 3465 N N . VAL D 1 44 ? 33.664 34.858 11.700 1.00 34.57 714 VAL A N 1
ATOM 3466 C CA . VAL D 1 44 ? 34.919 34.263 12.147 1.00 29.32 714 VAL A CA 1
ATOM 3467 C C . VAL D 1 44 ? 35.172 34.580 13.614 1.00 32.03 714 VAL A C 1
ATOM 3468 O O . VAL D 1 44 ? 35.716 33.753 14.356 1.00 35.39 714 VAL A O 1
ATOM 3472 N N . TYR D 1 45 ? 34.789 35.783 14.053 1.00 33.57 715 TYR A N 1
ATOM 3473 C CA . TYR D 1 45 ? 34.957 36.160 15.453 1.00 32.64 715 TYR A CA 1
ATOM 3474 C C . TYR D 1 45 ? 34.336 35.130 16.388 1.00 33.73 715 TYR A C 1
ATOM 3475 O O . TYR D 1 45 ? 34.935 34.762 17.406 1.00 42.65 715 TYR A O 1
ATOM 3484 N N . SER D 1 46 ? 33.139 34.642 16.049 1.00 36.09 716 SER A N 1
ATOM 3485 C CA . SER D 1 46 ? 32.393 33.779 16.958 1.00 38.16 716 SER A CA 1
ATOM 3486 C C . SER D 1 46 ? 33.165 32.528 17.350 1.00 35.87 716 SER A C 1
ATOM 3487 O O . SER D 1 46 ? 32.884 31.950 18.406 1.00 39.86 716 SER A O 1
ATOM 3490 N N . LEU D 1 47 ? 34.148 32.116 16.545 1.00 31.68 717 LEU A N 1
ATOM 3491 C CA . LEU D 1 47 ? 34.949 30.949 16.899 1.00 31.81 717 LEU A CA 1
ATOM 3492 C C . LEU D 1 47 ? 35.610 31.127 18.259 1.00 32.75 717 LEU A C 1
ATOM 3493 O O . LEU D 1 47 ? 35.615 30.201 19.080 1.00 30.31 717 LEU A O 1
ATOM 3498 N N . SER D 1 48 ? 36.113 32.331 18.540 1.00 34.68 718 SER A N 1
ATOM 3499 C CA . SER D 1 48 ? 36.777 32.580 19.813 1.00 26.62 718 SER A CA 1
ATOM 3500 C C . SER D 1 48 ? 35.850 32.357 20.997 1.00 34.26 718 SER A C 1
ATOM 3501 O O . SER D 1 48 ? 36.330 32.199 22.123 1.00 41.63 718 SER A O 1
ATOM 3504 N N . GLU D 1 49 ? 34.536 32.333 20.775 1.00 38.24 719 GLU A N 1
ATOM 3505 C CA . GLU D 1 49 ? 33.625 32.068 21.881 1.00 37.53 719 GLU A CA 1
ATOM 3506 C C . GLU D 1 49 ? 33.739 30.625 22.357 1.00 34.03 719 GLU A C 1
ATOM 3507 O O . GLU D 1 49 ? 33.637 30.357 23.559 1.00 40.44 719 GLU A O 1
ATOM 3513 N N . VAL D 1 50 ? 33.955 29.683 21.440 1.00 38.72 720 VAL A N 1
ATOM 3514 C CA . VAL D 1 50 ? 33.899 28.272 21.784 1.00 32.50 720 VAL A CA 1
ATOM 3515 C C . VAL D 1 50 ? 35.240 27.558 21.636 1.00 28.67 720 VAL A C 1
ATOM 3516 O O . VAL D 1 50 ? 35.446 26.529 22.288 1.00 33.07 720 VAL A O 1
ATOM 3520 N N . LEU D 1 51 ? 36.143 28.045 20.789 1.00 28.71 721 LEU A N 1
ATOM 3521 C CA . LEU D 1 51 ? 37.394 27.354 20.509 1.00 25.86 721 LEU A CA 1
ATOM 3522 C C . LEU D 1 51 ? 38.589 28.100 21.084 1.00 30.01 721 LEU A C 1
ATOM 3523 O O . LEU D 1 51 ? 38.588 29.328 21.195 1.00 32.55 721 LEU A O 1
ATOM 3528 N N . ASP D 1 52 ? 39.614 27.335 21.453 1.00 39.52 722 ASP A N 1
ATOM 3529 C CA . ASP D 1 52 ? 40.905 27.879 21.842 1.00 43.00 722 ASP A CA 1
ATOM 3530 C C . ASP D 1 52 ? 42.009 26.954 21.345 1.00 36.62 722 ASP A C 1
ATOM 3531 O O . ASP D 1 52 ? 41.761 25.802 20.979 1.00 36.02 722 ASP A O 1
ATOM 3536 N N . GLU D 1 53 ? 43.228 27.481 21.319 1.00 34.68 723 GLU A N 1
ATOM 3537 C CA . GLU D 1 53 ? 44.439 26.737 20.918 1.00 34.84 723 GLU A CA 1
ATOM 3538 C C . GLU D 1 53 ? 44.262 26.139 19.518 1.00 32.86 723 GLU A C 1
ATOM 3539 O O . GLU D 1 53 ? 43.673 26.788 18.635 1.00 36.58 723 GLU A O 1
ATOM 3545 N N . SER D 1 54 ? 44.821 24.945 19.283 1.00 31.72 724 SER A N 1
ATOM 3546 C CA . SER D 1 54 ? 44.940 24.375 17.943 1.00 36.66 724 SER A CA 1
ATOM 3547 C C . SER D 1 54 ? 43.616 24.347 17.192 1.00 40.15 724 SER A C 1
ATOM 3548 O O . SER D 1 54 ? 43.573 24.640 15.993 1.00 39.20 724 SER A O 1
ATOM 3551 N N . MET D 1 55 ? 42.527 23.983 17.871 1.00 33.43 725 MET A N 1
ATOM 3552 C CA . MET D 1 55 ? 41.232 23.970 17.200 1.00 32.48 725 MET A CA 1
ATOM 3553 C C . MET D 1 55 ? 40.845 25.364 16.734 1.00 31.57 725 MET A C 1
ATOM 3554 O O . MET D 1 55 ? 40.355 25.542 15.609 1.00 29.57 725 MET A O 1
ATOM 3559 N N . LEU D 1 56 ? 41.063 26.367 17.584 1.00 30.42 726 LEU A N 1
ATOM 3560 C CA . LEU D 1 56 ? 40.752 27.729 17.184 1.00 34.58 726 LEU A CA 1
ATOM 3561 C C . LEU D 1 56 ? 41.586 28.136 15.982 1.00 38.92 726 LEU A C 1
ATOM 3562 O O . LEU D 1 56 ? 41.062 28.726 15.034 1.00 39.69 726 LEU A O 1
ATOM 3567 N N . VAL D 1 57 ? 42.876 27.791 15.980 1.00 39.08 727 VAL A N 1
ATOM 3568 C CA . VAL D 1 57 ? 43.732 28.141 14.846 1.00 38.90 727 VAL A CA 1
ATOM 3569 C C . VAL D 1 57 ? 43.232 27.470 13.570 1.00 35.71 727 VAL A C 1
ATOM 3570 O O . VAL D 1 57 ? 43.074 28.114 12.525 1.00 36.72 727 VAL A O 1
ATOM 3574 N N . GLN D 1 58 ? 42.956 26.166 13.647 1.00 36.16 728 GLN A N 1
ATOM 3575 C CA . GLN D 1 58 ? 42.541 25.407 12.473 1.00 34.10 728 GLN A CA 1
ATOM 3576 C C . GLN D 1 58 ? 41.260 25.972 11.881 1.00 35.48 728 GLN A C 1
ATOM 3577 O O . GLN D 1 58 ? 41.205 26.342 10.698 1.00 40.86 728 GLN A O 1
ATOM 3583 N N . TRP D 1 59 ? 40.215 26.060 12.701 1.00 35.32 729 TRP A N 1
ATOM 3584 C CA . TRP D 1 59 ? 38.936 26.508 12.176 1.00 32.18 729 TRP A CA 1
ATOM 3585 C C . TRP D 1 59 ? 38.961 27.989 11.833 1.00 32.99 729 TRP A C 1
ATOM 3586 O O . TRP D 1 59 ? 38.239 28.420 10.930 1.00 38.87 729 TRP A O 1
ATOM 3597 N N . GLN D 1 60 ? 39.841 28.769 12.465 1.00 37.06 730 GLN A N 1
ATOM 3598 C CA . GLN D 1 60 ? 39.924 30.173 12.107 1.00 34.30 730 GLN A CA 1
ATOM 3599 C C . GLN D 1 60 ? 40.534 30.336 10.732 1.00 37.24 730 GLN A C 1
ATOM 3600 O O . GLN D 1 60 ? 40.007 31.090 9.910 1.00 43.69 730 GLN A O 1
ATOM 3606 N N . THR D 1 61 ? 41.581 29.568 10.420 1.00 35.43 731 THR A N 1
ATOM 3607 C CA . THR D 1 61 ? 42.159 29.710 9.088 1.00 45.01 731 THR A CA 1
ATOM 3608 C C . THR D 1 61 ? 41.235 29.127 8.031 1.00 39.51 731 THR A C 1
ATOM 3609 O O . THR D 1 61 ? 41.167 29.656 6.914 1.00 38.96 731 THR A O 1
ATOM 3613 N N . LEU D 1 62 ? 40.472 28.087 8.375 1.00 32.05 732 LEU A N 1
ATOM 3614 C CA . LEU D 1 62 ? 39.486 27.589 7.422 1.00 31.58 732 LEU A CA 1
ATOM 3615 C C . LEU D 1 62 ? 38.431 28.651 7.135 1.00 37.30 732 LEU A C 1
ATOM 3616 O O . LEU D 1 62 ? 38.069 28.884 5.972 1.00 38.16 732 LEU A O 1
ATOM 3621 N N . ALA D 1 63 ? 37.957 29.333 8.181 1.00 35.33 733 ALA A N 1
ATOM 3622 C CA . ALA D 1 63 ? 36.941 30.363 8.006 1.00 35.27 733 ALA A CA 1
ATOM 3623 C C . ALA D 1 63 ? 37.470 31.533 7.186 1.00 40.45 733 ALA A C 1
ATOM 3624 O O . ALA D 1 63 ? 36.759 32.060 6.323 1.00 39.39 733 ALA A O 1
ATOM 3626 N N . GLN D 1 64 ? 38.716 31.953 7.436 1.00 42.12 734 GLN A N 1
ATOM 3627 C CA . GLN D 1 64 ? 39.251 33.093 6.694 1.00 45.43 734 GLN A CA 1
ATOM 3628 C C . GLN D 1 64 ? 39.533 32.725 5.244 1.00 38.18 734 GLN A C 1
ATOM 3629 O O . GLN D 1 64 ? 39.317 33.544 4.343 1.00 38.86 734 GLN A O 1
ATOM 3635 N N . THR D 1 65 ? 39.966 31.488 4.987 1.00 35.75 735 THR A N 1
ATOM 3636 C CA . THR D 1 65 ? 40.116 31.037 3.608 1.00 38.20 735 THR A CA 1
ATOM 3637 C C . THR D 1 65 ? 38.772 31.043 2.886 1.00 43.70 735 THR A C 1
ATOM 3638 O O . THR D 1 65 ? 38.658 31.539 1.756 1.00 51.25 735 THR A O 1
ATOM 3642 N N . ALA D 1 66 ? 37.732 30.519 3.543 1.00 45.28 736 ALA A N 1
ATOM 3643 C CA . ALA D 1 66 ? 36.411 30.498 2.925 1.00 40.87 736 ALA A CA 1
ATOM 3644 C C . ALA D 1 66 ? 35.899 31.909 2.653 1.00 41.32 736 ALA A C 1
ATOM 3645 O O . ALA D 1 66 ? 35.373 32.185 1.568 1.00 48.56 736 ALA A O 1
ATOM 3647 N N . GLU D 1 67 ? 36.056 32.821 3.616 1.00 36.53 737 GLU A N 1
ATOM 3648 C CA . GLU D 1 67 ? 35.609 34.193 3.398 1.00 37.86 737 GLU A CA 1
ATOM 3649 C C . GLU D 1 67 ? 36.410 34.867 2.295 1.00 47.60 737 GLU A C 1
ATOM 3650 O O . GLU D 1 67 ? 35.867 35.695 1.553 1.00 54.02 737 GLU A O 1
ATOM 3656 N N . ALA D 1 68 ? 37.689 34.512 2.153 1.00 42.43 738 ALA A N 1
ATOM 3657 C CA . ALA D 1 68 ? 38.509 35.124 1.116 1.00 41.07 738 ALA A CA 1
ATOM 3658 C C . ALA D 1 68 ? 38.092 34.646 -0.268 1.00 48.78 738 ALA A C 1
ATOM 3659 O O . ALA D 1 68 ? 38.048 35.440 -1.216 1.00 48.29 738 ALA A O 1
ATOM 3661 N N . LYS D 1 69 ? 37.760 33.363 -0.404 1.00 43.74 739 LYS A N 1
ATOM 3662 C CA . LYS D 1 69 ? 37.381 32.821 -1.702 1.00 49.36 739 LYS A CA 1
ATOM 3663 C C . LYS D 1 69 ? 35.883 32.894 -1.964 1.00 52.65 739 LYS A C 1
ATOM 3664 O O . LYS D 1 69 ? 35.412 32.321 -2.952 1.00 58.18 739 LYS A O 1
ATOM 3670 N N . SER D 1 70 ? 35.129 33.584 -1.108 1.00 49.87 740 SER A N 1
ATOM 3671 C CA . SER D 1 70 ? 33.698 33.812 -1.312 1.00 52.68 740 SER A CA 1
ATOM 3672 C C . SER D 1 70 ? 32.916 32.503 -1.399 1.00 54.83 740 SER A C 1
ATOM 3673 O O . SER D 1 70 ? 31.847 32.447 -2.011 1.00 63.37 740 SER A O 1
ATOM 3676 N N . CYS D 1 71 ? 33.442 31.438 -0.805 1.00 44.46 741 CYS A N 1
ATOM 3677 C CA . CYS D 1 71 ? 32.695 30.204 -0.629 1.00 47.87 741 CYS A CA 1
ATOM 3678 C C . CYS D 1 71 ? 32.134 30.148 0.782 1.00 42.18 741 CYS A C 1
ATOM 3679 O O . CYS D 1 71 ? 32.619 30.828 1.691 1.00 38.06 741 CYS A O 1
ATOM 3682 N N . TYR D 1 72 ? 31.094 29.336 0.963 1.00 42.44 742 TYR A N 1
ATOM 3683 C CA . TYR D 1 72 ? 30.593 29.124 2.316 1.00 38.70 742 TYR A CA 1
ATOM 3684 C C . TYR D 1 72 ? 30.011 27.723 2.422 1.00 32.72 742 TYR A C 1
ATOM 3685 O O . TYR D 1 72 ? 29.977 26.967 1.452 1.00 38.55 742 TYR A O 1
ATOM 3694 N N . TRP D 1 73 ? 29.582 27.374 3.630 1.00 29.83 743 TRP A N 1
ATOM 3695 C CA . TRP D 1 73 ? 29.085 26.047 3.951 1.00 30.67 743 TRP A CA 1
ATOM 3696 C C . TRP D 1 73 ? 27.697 26.158 4.562 1.00 30.52 743 TRP A C 1
ATOM 3697 O O . TRP D 1 73 ? 27.422 27.081 5.333 1.00 33.53 743 TRP A O 1
ATOM 3708 N N . ARG D 1 74 ? 26.836 25.206 4.228 1.00 27.67 744 ARG A N 1
ATOM 3709 C CA . ARG D 1 74 ? 25.543 25.047 4.875 1.00 29.21 744 ARG A CA 1
ATOM 3710 C C . ARG D 1 74 ? 25.522 23.712 5.607 1.00 31.70 744 ARG A C 1
ATOM 3711 O O . ARG D 1 74 ? 25.982 22.697 5.075 1.00 33.52 744 ARG A O 1
ATOM 3719 N N . PHE D 1 75 ? 25.018 23.719 6.839 1.00 29.08 745 PHE A N 1
ATOM 3720 C CA . PHE D 1 75 ? 25.019 22.532 7.681 1.00 30.37 745 PHE A CA 1
ATOM 3721 C C . PHE D 1 75 ? 23.616 22.223 8.180 1.00 31.06 745 PHE A C 1
ATOM 3722 O O . PHE D 1 75 ? 22.806 23.126 8.412 1.00 33.01 745 PHE A O 1
ATOM 3730 N N . VAL D 1 76 ? 23.341 20.929 8.349 1.00 25.68 746 VAL A N 1
ATOM 3731 C CA . VAL D 1 76 ? 22.184 20.447 9.096 1.00 33.97 746 VAL A CA 1
ATOM 3732 C C . VAL D 1 76 ? 22.662 19.296 9.977 1.00 34.99 746 VAL A C 1
ATOM 3733 O O . VAL D 1 76 ? 23.071 18.246 9.464 1.00 30.46 746 VAL A O 1
ATOM 3737 N N . LEU D 1 77 ? 22.628 19.493 11.294 1.00 36.68 747 LEU A N 1
ATOM 3738 C CA . LEU D 1 77 ? 23.052 18.472 12.251 1.00 32.84 747 LEU A CA 1
ATOM 3739 C C . LEU D 1 77 ? 21.832 17.626 12.584 1.00 33.34 747 LEU A C 1
ATOM 3740 O O . LEU D 1 77 ? 21.024 17.993 13.438 1.00 38.75 747 LEU A O 1
ATOM 3745 N N . LEU D 1 78 ? 21.701 16.481 11.915 1.00 34.88 748 LEU A N 1
ATOM 3746 C CA . LEU D 1 78 ? 20.484 15.690 12.053 1.00 42.21 748 LEU A CA 1
ATOM 3747 C C . LEU D 1 78 ? 20.427 14.966 13.393 1.00 39.11 748 LEU A C 1
ATOM 3748 O O . LEU D 1 78 ? 19.364 14.905 14.022 1.00 44.96 748 LEU A O 1
ATOM 3753 N N . HIS D 1 79 ? 21.547 14.407 13.845 1.00 39.41 749 HIS A N 1
ATOM 3754 C CA . HIS D 1 79 ? 21.568 13.667 15.098 1.00 41.48 749 HIS A CA 1
ATOM 3755 C C . HIS D 1 79 ? 22.878 13.917 15.825 1.00 40.26 749 HIS A C 1
ATOM 3756 O O . HIS D 1 79 ? 23.949 13.942 15.212 1.00 41.69 749 HIS A O 1
ATOM 3763 N N . LEU D 1 80 ? 22.778 14.091 17.141 1.00 43.06 750 LEU A N 1
ATOM 3764 C CA . LEU D 1 80 ? 23.928 14.221 18.023 1.00 39.70 750 LEU A CA 1
ATOM 3765 C C . LEU D 1 80 ? 23.705 13.376 19.265 1.00 45.16 750 LEU A C 1
ATOM 3766 O O . LEU D 1 80 ? 22.630 13.426 19.870 1.00 48.17 750 LEU A O 1
ATOM 3771 N N . GLU D 1 81 ? 24.726 12.610 19.641 1.00 40.23 751 GLU A N 1
ATOM 3772 C CA . GLU D 1 81 ? 24.664 11.713 20.785 1.00 48.67 751 GLU A CA 1
ATOM 3773 C C . GLU D 1 81 ? 26.030 11.711 21.448 1.00 47.10 751 GLU A C 1
ATOM 3774 O O . GLU D 1 81 ? 27.047 11.548 20.769 1.00 45.96 751 GLU A O 1
ATOM 3780 N N . VAL D 1 82 ? 26.050 11.892 22.765 1.00 39.94 752 VAL A N 1
ATOM 3781 C CA . VAL D 1 82 ? 27.293 11.915 23.526 1.00 35.86 752 VAL A CA 1
ATOM 3782 C C . VAL D 1 82 ? 27.645 10.494 23.942 1.00 37.41 752 VAL A C 1
ATOM 3783 O O . VAL D 1 82 ? 26.880 9.834 24.651 1.00 38.49 752 VAL A O 1
ATOM 3787 N N . LEU D 1 83 ? 28.784 10.005 23.458 1.00 42.12 753 LEU A N 1
ATOM 3788 C CA . LEU D 1 83 ? 29.193 8.656 23.814 1.00 37.42 753 LEU A CA 1
ATOM 3789 C C . LEU D 1 83 ? 29.877 8.610 25.178 1.00 39.88 753 LEU A C 1
ATOM 3790 O O . LEU D 1 83 ? 29.613 7.683 25.952 1.00 45.01 753 LEU A O 1
ATOM 3795 N N . GLN D 1 84 ? 30.746 9.570 25.520 1.00 42.90 754 GLN A N 1
ATOM 3796 C CA . GLN D 1 84 ? 31.219 9.534 26.898 1.00 50.63 754 GLN A CA 1
ATOM 3797 C C . GLN D 1 84 ? 31.542 10.991 27.180 1.00 45.62 754 GLN A C 1
ATOM 3798 O O . GLN D 1 84 ? 31.683 11.791 26.244 1.00 44.25 754 GLN A O 1
ATOM 3804 N N . ALA D 1 85 ? 31.678 11.326 28.455 1.00 49.24 755 ALA A N 1
ATOM 3805 C CA . ALA D 1 85 ? 32.130 12.662 28.826 1.00 47.04 755 ALA A CA 1
ATOM 3806 C C . ALA D 1 85 ? 32.833 12.546 30.164 1.00 46.85 755 ALA A C 1
ATOM 3807 O O . ALA D 1 85 ? 32.261 12.002 31.110 1.00 53.08 755 ALA A O 1
ATOM 3809 N N . HIS D 1 86 ? 34.064 13.043 30.243 1.00 48.12 756 HIS A N 1
ATOM 3810 C CA . HIS D 1 86 ? 34.858 12.896 31.451 1.00 45.87 756 HIS A CA 1
ATOM 3811 C C . HIS D 1 86 ? 35.645 14.169 31.720 1.00 48.52 756 HIS A C 1
ATOM 3812 O O . HIS D 1 86 ? 35.954 14.937 30.805 1.00 50.50 756 HIS A O 1
ATOM 3819 N N . ILE D 1 87 ? 35.994 14.364 32.994 1.00 50.64 757 ILE A N 1
ATOM 3820 C CA . ILE D 1 87 ? 36.739 15.526 33.460 1.00 45.02 757 ILE A CA 1
ATOM 3821 C C . ILE D 1 87 ? 38.054 15.049 34.055 1.00 52.73 757 ILE A C 1
ATOM 3822 O O . ILE D 1 87 ? 38.087 14.067 34.803 1.00 60.82 757 ILE A O 1
ATOM 3827 N N . PHE D 1 88 ? 39.135 15.741 33.713 1.00 59.38 758 PHE A N 1
ATOM 3828 C CA . PHE D 1 88 ? 40.482 15.478 34.198 1.00 53.94 758 PHE A CA 1
ATOM 3829 C C . PHE D 1 88 ? 41.056 16.743 34.833 1.00 62.79 758 PHE A C 1
ATOM 3830 O O . PHE D 1 88 ? 40.427 17.807 34.844 1.00 63.91 758 PHE A O 1
ATOM 3838 N N . GLU D 1 89 ? 42.283 16.623 35.339 1.00 74.87 759 GLU A N 1
ATOM 3839 C CA . GLU D 1 89 ? 42.954 17.697 36.057 1.00 78.03 759 GLU A CA 1
ATOM 3840 C C . GLU D 1 89 ? 44.323 17.961 35.442 1.00 87.98 759 GLU A C 1
ATOM 3841 O O . GLU D 1 89 ? 44.921 17.091 34.801 1.00 86.07 759 GLU A O 1
ATOM 3847 N N . ASP D 1 90 ? 44.814 19.182 35.646 1.00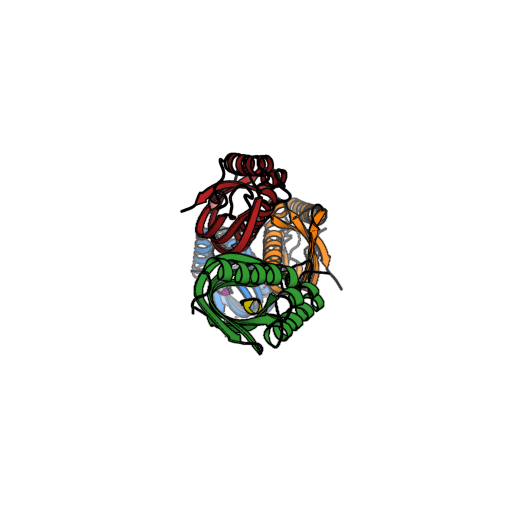 91.60 760 ASP A N 1
ATOM 3848 C CA . ASP D 1 90 ? 46.147 19.571 35.192 1.00 90.56 760 ASP A CA 1
ATOM 3849 C C . ASP D 1 90 ? 46.976 20.141 36.342 1.00 87.49 760 ASP A C 1
ATOM 3850 O O . ASP D 1 90 ? 46.534 21.045 37.055 1.00 88.53 760 ASP A O 1
ATOM 3855 N N . GLY D 1 94 ? 44.140 23.387 36.951 1.00 79.54 764 GLY A N 1
ATOM 3856 C CA . GLY D 1 94 ? 43.361 23.615 35.739 1.00 73.38 764 GLY A CA 1
ATOM 3857 C C . GLY D 1 94 ? 42.590 22.357 35.343 1.00 68.62 764 GLY A C 1
ATOM 3858 O O . GLY D 1 94 ? 43.185 21.303 35.129 1.00 72.00 764 GLY A O 1
ATOM 3859 N N . GLU D 1 95 ? 41.266 22.465 35.258 1.00 53.57 765 GLU A N 1
ATOM 3860 C CA . GLU D 1 95 ? 40.451 21.344 34.812 1.00 49.88 765 GLU A CA 1
ATOM 3861 C C . GLU D 1 95 ? 40.512 21.190 33.297 1.00 45.46 765 GLU A C 1
ATOM 3862 O O . GLU D 1 95 ? 40.692 22.159 32.556 1.00 48.13 765 GLU A O 1
ATOM 3868 N N . ALA D 1 96 ? 40.348 19.949 32.843 1.00 48.11 766 ALA A N 1
ATOM 3869 C CA . ALA D 1 96 ? 40.254 19.634 31.424 1.00 41.66 766 ALA A CA 1
ATOM 3870 C C . ALA D 1 96 ? 39.124 18.632 31.238 1.00 41.73 766 ALA A C 1
ATOM 3871 O O . ALA D 1 96 ? 38.589 18.091 32.204 1.00 41.12 766 ALA A O 1
ATOM 3873 N N . ALA D 1 97 ? 38.767 18.364 29.987 1.00 38.09 767 ALA A N 1
ATOM 3874 C CA . ALA D 1 97 ? 37.662 17.453 29.736 1.00 38.15 767 ALA A CA 1
ATOM 3875 C C . ALA D 1 97 ? 37.836 16.784 28.385 1.00 36.28 767 ALA A C 1
ATOM 3876 O O . ALA D 1 97 ? 38.479 17.319 27.479 1.00 35.03 767 ALA A O 1
ATOM 3878 N N . GLU D 1 98 ? 37.230 15.606 28.265 1.00 38.39 768 GLU A N 1
ATOM 3879 C CA . GLU D 1 98 ? 37.237 14.826 27.036 1.00 41.01 768 GLU A CA 1
ATOM 3880 C C . GLU D 1 98 ? 35.820 14.360 26.746 1.00 39.55 768 GLU A C 1
ATOM 3881 O O . GLU D 1 98 ? 35.163 13.783 27.620 1.00 41.09 768 GLU A O 1
ATOM 3887 N N . ILE D 1 99 ? 35.347 14.622 25.529 1.00 35.57 769 ILE A N 1
ATOM 3888 C CA . ILE D 1 99 ? 34.003 14.234 25.112 1.00 37.76 769 ILE A CA 1
ATOM 3889 C C . ILE D 1 99 ? 34.102 13.392 23.852 1.00 36.12 769 ILE A C 1
ATOM 3890 O O . ILE D 1 99 ? 34.746 13.799 22.882 1.00 39.93 769 ILE A O 1
ATOM 3895 N N . GLU D 1 100 ? 33.469 12.225 23.853 1.00 38.11 770 GLU A N 1
ATOM 3896 C CA . GLU D 1 100 ? 33.343 11.439 22.630 1.00 34.17 770 GLU A CA 1
ATOM 3897 C C . GLU D 1 100 ? 31.895 11.514 22.183 1.00 35.55 770 GLU A C 1
ATOM 3898 O O . GLU D 1 100 ? 30.990 11.161 22.952 1.00 39.18 770 GLU A O 1
ATOM 3904 N N . ALA D 1 101 ? 31.681 11.972 20.948 1.00 36.53 771 ALA A N 1
ATOM 3905 C CA . ALA D 1 101 ? 30.344 12.211 20.429 1.00 38.66 771 ALA A CA 1
ATOM 3906 C C . ALA D 1 101 ? 30.215 11.639 19.027 1.00 37.26 771 ALA A C 1
ATOM 3907 O O . ALA D 1 101 ? 31.159 11.691 18.232 1.00 38.19 771 ALA A O 1
ATOM 3909 N N . LEU D 1 102 ? 29.039 11.098 18.730 1.00 33.80 772 LEU A N 1
ATOM 3910 C CA . LEU D 1 102 ? 28.713 10.613 17.397 1.00 35.99 772 LEU A CA 1
ATOM 3911 C C . LEU D 1 102 ? 27.789 11.618 16.726 1.00 35.45 772 LEU A C 1
ATOM 3912 O O . LEU D 1 102 ? 26.674 11.855 17.204 1.00 40.72 772 LEU A O 1
ATOM 3917 N N . LEU D 1 103 ? 28.249 12.198 15.618 1.00 39.52 773 LEU A N 1
ATOM 3918 C CA . LEU D 1 103 ? 27.503 13.205 14.876 1.00 35.54 773 LEU A CA 1
ATOM 3919 C C . LEU D 1 103 ? 27.025 12.629 13.555 1.00 34.39 773 LEU A C 1
ATOM 3920 O O . LEU D 1 103 ? 27.792 11.977 12.840 1.00 33.32 773 LEU A O 1
ATOM 3925 N N . GLU D 1 104 ? 25.762 12.880 13.233 1.00 37.39 774 GLU A N 1
ATOM 3926 C CA . GLU D 1 104 ? 25.195 12.584 11.923 1.00 37.36 774 GLU A CA 1
ATOM 3927 C C . GLU D 1 104 ? 24.776 13.921 11.327 1.00 43.52 774 GLU A C 1
ATOM 3928 O O . GLU D 1 104 ? 23.884 14.591 11.861 1.00 39.46 774 GLU A O 1
ATOM 3934 N N . GLU D 1 105 ? 25.436 14.327 10.245 1.00 36.91 775 GLU A N 1
ATOM 3935 C CA . GLU D 1 105 ? 25.274 15.688 9.756 1.00 37.90 775 GLU A CA 1
ATOM 3936 C C . GLU D 1 105 ? 25.387 15.710 8.240 1.00 32.21 775 GLU A C 1
ATOM 3937 O O . GLU D 1 105 ? 26.143 14.938 7.641 1.00 36.43 775 GLU A O 1
ATOM 3943 N N . ALA D 1 106 ? 24.619 16.603 7.629 1.00 25.34 776 ALA A N 1
ATOM 3944 C CA . ALA D 1 106 ? 24.674 16.848 6.198 1.00 25.65 776 ALA A CA 1
ATOM 3945 C C . ALA D 1 106 ? 25.233 18.241 5.956 1.00 32.69 776 ALA A C 1
ATOM 3946 O O . ALA D 1 106 ? 24.932 19.175 6.704 1.00 36.33 776 ALA A O 1
ATOM 3948 N N . ALA D 1 107 ? 26.063 18.381 4.925 1.00 31.52 777 ALA A N 1
ATOM 3949 C CA . ALA D 1 107 ? 26.685 19.668 4.652 1.00 34.18 777 ALA A CA 1
ATOM 3950 C C . ALA D 1 107 ? 26.834 19.886 3.152 1.00 37.61 777 ALA A C 1
ATOM 3951 O O . ALA D 1 107 ? 26.951 18.936 2.369 1.00 33.87 777 ALA A O 1
ATOM 3953 N N . GLU D 1 108 ? 26.835 21.164 2.771 1.00 30.76 778 GLU A N 1
ATOM 3954 C CA . GLU D 1 108 ? 26.914 21.585 1.376 1.00 30.11 778 GLU A CA 1
ATOM 3955 C C . GLU D 1 108 ? 27.871 22.762 1.242 1.00 35.17 778 GLU A C 1
ATOM 3956 O O . GLU D 1 108 ? 27.640 23.824 1.828 1.00 30.54 778 GLU A O 1
ATOM 3962 N N . LEU D 1 109 ? 28.945 22.569 0.480 1.00 39.07 779 LEU A N 1
ATOM 3963 C CA . LEU D 1 109 ? 29.898 23.626 0.156 1.00 36.66 779 LEU A CA 1
ATOM 3964 C C . LEU D 1 109 ? 29.409 24.389 -1.069 1.00 37.74 779 LEU A C 1
ATOM 3965 O O . LEU D 1 109 ? 29.468 23.871 -2.196 1.00 48.40 779 LEU A O 1
ATOM 3970 N N . VAL D 1 110 ? 28.914 25.604 -0.832 1.00 39.33 780 VAL A N 1
ATOM 3971 C CA . VAL D 1 110 ? 28.486 26.530 -1.877 1.00 44.17 780 VAL A CA 1
ATOM 3972 C C . VAL D 1 110 ? 29.699 27.320 -2.360 1.00 49.06 780 VAL A C 1
ATOM 3973 O O . VAL D 1 110 ? 30.110 28.312 -1.729 1.00 46.79 780 VAL A O 1
ATOM 3977 N N . ASP D 1 111 ? 30.298 26.862 -3.462 1.00 63.98 781 ASP A N 1
ATOM 3978 C CA . ASP D 1 111 ? 31.222 27.670 -4.245 1.00 71.66 781 ASP A CA 1
ATOM 3979 C C . ASP D 1 111 ? 30.638 27.819 -5.652 1.00 79.30 781 ASP A C 1
ATOM 3980 O O . ASP D 1 111 ? 30.000 26.896 -6.185 1.00 84.37 781 ASP A O 1
ATOM 3985 N N . GLU D 1 112 ? 30.889 29.013 -6.213 1.00 80.83 782 GLU A N 1
ATOM 3986 C CA . GLU D 1 112 ? 30.305 29.673 -7.386 1.00 90.30 782 GLU A CA 1
ATOM 3987 C C . GLU D 1 112 ? 31.189 29.572 -8.645 1.00 91.39 782 GLU A C 1
ATOM 3988 O O . GLU D 1 112 ? 30.755 29.993 -9.725 1.00 93.78 782 GLU A O 1
ATOM 3994 N N . SER D 1 113 ? 32.391 28.975 -8.540 1.00 89.52 783 SER A N 1
ATOM 3995 C CA . SER D 1 113 ? 33.333 28.689 -9.628 1.00 90.57 783 SER A CA 1
ATOM 3996 C C . SER D 1 113 ? 33.084 27.362 -10.318 1.00 89.04 783 SER A C 1
ATOM 3997 O O . SER D 1 113 ? 33.873 26.977 -11.190 1.00 94.51 783 SER A O 1
ATOM 4000 N N . GLN D 1 114 ? 32.066 26.645 -9.880 1.00 84.35 784 GLN A N 1
ATOM 4001 C CA . GLN D 1 114 ? 31.511 25.341 -10.168 1.00 89.90 784 GLN A CA 1
ATOM 4002 C C . GLN D 1 114 ? 30.024 25.408 -10.476 1.00 87.18 784 GLN A C 1
ATOM 4003 O O . GLN D 1 114 ? 29.305 26.211 -9.871 1.00 74.89 784 GLN A O 1
ATOM 4009 N N . PRO D 1 115 ? 29.499 24.507 -11.306 1.00 90.25 785 PRO A N 1
ATOM 4010 C CA . PRO D 1 115 ? 28.090 24.648 -11.689 1.00 84.88 785 PRO A CA 1
ATOM 4011 C C . PRO D 1 115 ? 27.147 24.403 -10.522 1.00 80.05 785 PRO A C 1
ATOM 4012 O O . PRO D 1 115 ? 26.083 25.032 -10.470 1.00 84.86 785 PRO A O 1
ATOM 4016 N N . LYS D 1 116 ? 27.508 23.540 -9.575 1.00 68.23 786 LYS A N 1
ATOM 4017 C CA . LYS D 1 116 ? 26.737 23.433 -8.341 1.00 69.12 786 LYS A CA 1
ATOM 4018 C C . LYS D 1 116 ? 27.612 22.912 -7.206 1.00 69.49 786 LYS A C 1
ATOM 4019 O O . LYS D 1 116 ? 28.699 22.368 -7.416 1.00 69.33 786 LYS A O 1
ATOM 4025 N N . ASN D 1 117 ? 27.068 23.042 -6.000 1.00 60.99 787 ASN A N 1
ATOM 4026 C CA . ASN D 1 117 ? 27.750 22.890 -4.726 1.00 56.25 787 ASN A CA 1
ATOM 4027 C C . ASN D 1 117 ? 27.965 21.435 -4.317 1.00 48.07 787 ASN A C 1
ATOM 4028 O O . ASN D 1 117 ? 27.156 20.551 -4.611 1.00 42.46 787 ASN A O 1
ATOM 4033 N N . ALA D 1 118 ? 29.085 21.201 -3.627 1.00 47.60 788 ALA A N 1
ATOM 4034 C CA . ALA D 1 118 ? 29.468 19.848 -3.223 1.00 44.53 788 ALA A CA 1
ATOM 4035 C C . ALA D 1 118 ? 28.741 19.443 -1.947 1.00 46.01 788 ALA A C 1
ATOM 4036 O O . ALA D 1 118 ? 28.534 20.260 -1.053 1.00 44.35 788 ALA A O 1
ATOM 4038 N N . LYS D 1 119 ? 28.347 18.175 -1.859 1.00 44.86 789 LYS A N 1
ATOM 4039 C CA . LYS D 1 119 ? 27.529 17.719 -0.745 1.00 39.00 789 LYS A CA 1
ATOM 4040 C C . LYS D 1 119 ? 28.166 16.528 -0.047 1.00 41.87 789 LYS A C 1
ATOM 4041 O O . LYS D 1 119 ? 28.941 15.776 -0.645 1.00 41.03 789 LYS A O 1
ATOM 4047 N N . TYR D 1 120 ? 27.834 16.374 1.236 1.00 43.06 790 TYR A N 1
ATOM 4048 C CA . TYR D 1 120 ? 28.156 15.157 1.969 1.00 33.88 790 TYR A CA 1
ATOM 4049 C C . TYR D 1 120 ? 27.086 14.916 3.022 1.00 33.56 790 TYR A C 1
ATOM 4050 O O . TYR D 1 120 ? 26.469 15.857 3.531 1.00 37.98 790 TYR A O 1
ATOM 4059 N N . TYR D 1 121 ? 26.884 13.641 3.347 1.00 35.76 791 TYR A N 1
ATOM 4060 C CA . TYR D 1 121 ? 26.077 13.216 4.484 1.00 34.30 791 TYR A CA 1
ATOM 4061 C C . TYR D 1 121 ? 26.896 12.185 5.242 1.00 37.29 791 TYR A C 1
ATOM 4062 O O . TYR D 1 121 ? 27.191 11.113 4.702 1.00 40.83 791 TYR A O 1
ATOM 4071 N N . SER D 1 122 ? 27.257 12.494 6.485 1.00 34.88 792 SER A N 1
ATOM 4072 C CA . SER D 1 122 ? 28.236 11.677 7.189 1.00 32.55 792 SER A CA 1
ATOM 4073 C C . SER D 1 122 ? 27.812 11.425 8.625 1.00 36.48 792 SER A C 1
ATOM 4074 O O . SER D 1 122 ? 27.362 12.342 9.319 1.00 41.30 792 SER A O 1
ATOM 4077 N N . THR D 1 123 ? 27.942 10.171 9.052 1.00 38.30 793 THR A N 1
ATOM 4078 C CA . THR D 1 123 ? 27.860 9.781 10.453 1.00 41.14 793 THR A CA 1
ATOM 4079 C C . THR D 1 123 ? 29.261 9.395 10.914 1.00 39.52 793 THR A C 1
ATOM 4080 O O . THR D 1 123 ? 29.855 8.455 10.377 1.00 45.30 793 THR A O 1
ATOM 4084 N N . TYR D 1 124 ? 29.791 10.124 11.894 1.00 34.38 794 TYR A N 1
ATOM 4085 C CA . TYR D 1 124 ? 31.164 9.901 12.322 1.00 37.08 794 TYR A CA 1
ATOM 4086 C C . TYR D 1 124 ? 31.299 10.133 13.820 1.00 37.93 794 TYR A C 1
ATOM 4087 O O . TYR D 1 124 ? 30.542 10.902 14.419 1.00 32.82 794 TYR A O 1
ATOM 4096 N N . LYS D 1 125 ? 32.272 9.450 14.417 1.00 41.00 795 LYS A N 1
ATOM 4097 C CA . LYS D 1 125 ? 32.635 9.670 15.808 1.00 40.52 795 LYS A CA 1
ATOM 4098 C C . LYS D 1 125 ? 33.767 10.683 15.893 1.00 40.17 795 LYS A C 1
ATOM 4099 O O . LYS D 1 125 ? 34.649 10.734 15.031 1.00 40.08 795 LYS A O 1
ATOM 4105 N N . ILE D 1 126 ? 33.749 11.476 16.960 1.00 36.94 796 ILE A N 1
ATOM 4106 C CA . ILE D 1 126 ? 34.755 12.511 17.157 1.00 37.41 796 ILE A CA 1
ATOM 4107 C C . ILE D 1 126 ? 35.029 12.645 18.647 1.00 36.31 796 ILE A C 1
ATOM 4108 O O . ILE D 1 126 ? 34.111 12.625 19.473 1.00 34.45 796 ILE A O 1
ATOM 4113 N N . ARG D 1 127 ? 36.302 12.803 18.983 1.00 36.43 797 ARG A N 1
ATOM 4114 C CA . ARG D 1 127 ? 36.730 13.065 20.345 1.00 32.54 797 ARG A CA 1
ATOM 4115 C C . ARG D 1 127 ? 37.201 14.508 20.425 1.00 33.67 797 ARG A C 1
ATOM 4116 O O . ARG D 1 127 ? 38.023 14.945 19.616 1.00 38.24 797 ARG A O 1
ATOM 4124 N N . TYR D 1 128 ? 36.676 15.235 21.402 1.00 33.11 798 TYR A N 1
ATOM 4125 C CA . TYR D 1 128 ? 37.034 16.614 21.675 1.00 28.48 798 TYR A CA 1
ATOM 4126 C C . TYR D 1 128 ? 37.794 16.687 22.990 1.00 33.74 798 TYR A C 1
ATOM 4127 O O . TYR D 1 128 ? 37.451 15.994 23.956 1.00 33.96 798 TYR A O 1
ATOM 4136 N N . ILE D 1 129 ? 38.807 17.547 23.020 1.00 34.66 799 ILE A N 1
ATOM 4137 C CA . ILE D 1 129 ? 39.539 17.895 24.227 1.00 30.69 799 ILE A CA 1
ATOM 4138 C C . ILE D 1 129 ? 39.241 19.354 24.529 1.00 33.16 799 ILE A C 1
ATOM 4139 O O . ILE D 1 129 ? 39.526 20.235 23.704 1.00 30.59 799 ILE A O 1
ATOM 4144 N N . LEU D 1 130 ? 38.668 19.596 25.707 1.00 29.56 800 LEU A N 1
ATOM 4145 C CA . LEU D 1 130 ? 38.257 20.910 26.170 1.00 32.36 800 LEU A CA 1
ATOM 4146 C C . LEU D 1 130 ? 39.022 21.265 27.435 1.00 31.44 800 LEU A C 1
ATOM 4147 O O . LEU D 1 130 ? 39.567 20.396 28.117 1.00 35.15 800 LEU A O 1
ATOM 4152 N N . LYS D 1 131 ? 39.034 22.554 27.758 1.00 33.98 801 LYS A N 1
ATOM 4153 C CA . LYS D 1 131 ? 39.670 23.043 28.973 1.00 38.33 801 LYS A CA 1
ATOM 4154 C C . LYS D 1 131 ? 38.775 24.091 29.615 1.00 35.33 801 LYS A C 1
ATOM 4155 O O . LYS D 1 131 ? 38.154 24.898 28.918 1.00 36.00 801 LYS A O 1
ATOM 4161 N N . LYS D 1 132 ? 38.698 24.064 30.943 1.00 34.81 802 LYS A N 1
ATOM 4162 C CA . LYS D 1 132 ? 37.900 25.040 31.672 1.00 34.30 802 LYS A CA 1
ATOM 4163 C C . LYS D 1 132 ? 38.641 26.371 31.723 1.00 32.71 802 LYS A C 1
ATOM 4164 O O . LYS D 1 132 ? 39.807 26.429 32.124 1.00 37.80 802 LYS A O 1
ATOM 4170 N N . GLN D 1 133 ? 37.959 27.438 31.315 1.00 29.40 803 GLN A N 1
ATOM 4171 C CA . GLN D 1 133 ? 38.497 28.787 31.364 1.00 34.84 803 GLN A CA 1
ATOM 4172 C C . GLN D 1 133 ? 38.391 29.355 32.777 1.00 40.19 803 GLN A C 1
ATOM 4173 O O . GLN D 1 133 ? 37.958 28.681 33.714 1.00 40.83 803 GLN A O 1
ATOM 4179 N N . GLU D 1 134 ? 38.806 30.618 32.939 1.00 47.14 804 GLU A N 1
ATOM 4180 C CA . GLU D 1 134 ? 38.828 31.213 34.273 1.00 45.57 804 GLU A CA 1
ATOM 4181 C C . GLU D 1 134 ? 37.432 31.616 34.719 1.00 47.29 804 GLU A C 1
ATOM 4182 O O . GLU D 1 134 ? 37.226 31.959 35.890 1.00 52.47 804 GLU A O 1
ATOM 4188 N N . ASP D 1 135 ? 36.465 31.555 33.816 1.00 49.01 805 ASP A N 1
ATOM 4189 C CA . ASP D 1 135 ? 35.069 31.684 34.190 1.00 41.30 805 ASP A CA 1
ATOM 4190 C C . ASP D 1 135 ? 34.529 30.258 34.222 1.00 46.72 805 ASP A C 1
ATOM 4191 O O . ASP D 1 135 ? 35.290 29.290 34.139 1.00 50.34 805 ASP A O 1
ATOM 4196 N N . GLY D 1 136 ? 33.227 30.084 34.313 1.00 44.75 806 GLY A N 1
ATOM 4197 C CA . GLY D 1 136 ? 32.861 28.686 34.383 1.00 49.53 806 GLY A CA 1
ATOM 4198 C C . GLY D 1 136 ? 32.796 27.919 33.083 1.00 42.95 806 GLY A C 1
ATOM 4199 O O . GLY D 1 136 ? 32.447 26.736 33.115 1.00 49.31 806 GLY A O 1
ATOM 4200 N N . LEU D 1 137 ? 33.208 28.493 31.956 1.00 35.04 807 LEU A N 1
ATOM 4201 C CA . LEU D 1 137 ? 32.869 27.899 30.672 1.00 44.89 807 LEU A CA 1
ATOM 4202 C C . LEU D 1 137 ? 34.017 27.132 30.031 1.00 36.20 807 LEU A C 1
ATOM 4203 O O . LEU D 1 137 ? 35.194 27.428 30.240 1.00 35.35 807 LEU A O 1
ATOM 4208 N N . TRP D 1 138 ? 33.637 26.124 29.253 1.00 34.73 808 TRP A N 1
ATOM 4209 C CA . TRP D 1 138 ? 34.542 25.214 28.573 1.00 33.90 808 TRP A CA 1
ATOM 4210 C C . TRP D 1 138 ? 34.794 25.682 27.148 1.00 29.61 808 TRP A C 1
ATOM 4211 O O . TRP D 1 138 ? 33.912 26.237 26.491 1.00 38.06 808 TRP A O 1
ATOM 4222 N N . LYS D 1 139 ? 36.003 25.431 26.666 1.00 29.92 809 LYS A N 1
ATOM 4223 C CA . LYS D 1 139 ? 36.368 25.780 25.302 1.00 30.49 809 LYS A CA 1
ATOM 4224 C C . LYS D 1 139 ? 37.077 24.596 24.668 1.00 33.55 809 LYS A C 1
ATOM 4225 O O . LYS D 1 139 ? 38.012 24.040 25.252 1.00 41.24 809 LYS A O 1
ATOM 4231 N N . PHE D 1 140 ? 36.619 24.211 23.479 1.00 31.90 810 PHE A N 1
ATOM 4232 C CA . PHE D 1 140 ? 37.241 23.120 22.743 1.00 33.82 810 PHE A CA 1
ATOM 4233 C C . PHE D 1 140 ? 38.661 23.495 22.340 1.00 34.63 810 PHE A C 1
ATOM 4234 O O . PHE D 1 140 ? 38.893 24.555 21.750 1.00 31.98 810 PHE A O 1
ATOM 4242 N N . CYS D 1 141 ? 39.614 22.629 22.679 1.00 34.66 811 CYS A N 1
ATOM 4243 C CA . CYS D 1 141 ? 41.025 22.875 22.415 1.00 33.39 811 CYS A CA 1
ATOM 4244 C C . CYS D 1 141 ? 41.606 21.975 21.338 1.00 37.59 811 CYS A C 1
ATOM 4245 O O . CYS D 1 141 ? 42.505 22.408 20.613 1.00 38.67 811 CYS A O 1
ATOM 4248 N N . GLN D 1 142 ? 41.127 20.736 21.224 1.00 38.81 812 GLN A N 1
ATOM 4249 C CA . GLN D 1 142 ? 41.559 19.845 20.150 1.00 31.16 812 GLN A CA 1
ATOM 4250 C C . GLN D 1 142 ? 40.412 18.926 19.766 1.00 32.43 812 GLN A C 1
ATOM 4251 O O . GLN D 1 142 ? 39.446 18.756 20.511 1.00 35.73 812 GLN A O 1
ATOM 4257 N N . SER D 1 143 ? 40.537 18.314 18.591 1.00 32.89 813 SER A N 1
ATOM 4258 C CA . SER D 1 143 ? 39.502 17.421 18.094 1.00 37.41 813 SER A CA 1
ATOM 4259 C C . SER D 1 143 ? 40.149 16.359 17.219 1.00 39.04 813 SER A C 1
ATOM 4260 O O . SER D 1 143 ? 41.202 16.581 16.615 1.00 37.02 813 SER A O 1
ATOM 4263 N N . ASP D 1 144 ? 39.502 15.199 17.164 1.00 42.19 814 ASP A N 1
ATOM 4264 C CA . ASP D 1 144 ? 39.995 14.074 16.382 1.00 45.71 814 ASP A CA 1
ATOM 4265 C C . ASP D 1 144 ? 38.805 13.271 15.883 1.00 46.17 814 ASP A C 1
ATOM 4266 O O . ASP D 1 144 ? 38.014 12.774 16.688 1.00 40.44 814 ASP A O 1
ATOM 4271 N N . ILE D 1 145 ? 38.688 13.136 14.569 1.00 48.13 815 ILE A N 1
ATOM 4272 C CA . ILE D 1 145 ? 37.678 12.268 13.978 1.00 42.50 815 ILE A CA 1
ATOM 4273 C C . ILE D 1 145 ? 38.198 10.840 14.042 1.00 49.17 815 ILE A C 1
ATOM 4274 O O . ILE D 1 145 ? 39.406 10.599 13.955 1.00 60.72 815 ILE A O 1
ATOM 4279 N N . GLN D 1 146 ? 37.295 9.875 14.180 1.00 53.48 816 GLN A N 1
ATOM 4280 C CA . GLN D 1 146 ? 37.693 8.481 14.304 1.00 58.48 816 GLN A CA 1
ATOM 4281 C C . GLN D 1 146 ? 37.161 7.658 13.142 1.00 63.86 816 GLN A C 1
ATOM 4282 O O . GLN D 1 146 ? 36.066 7.915 12.629 1.00 64.34 816 GLN A O 1
ATOM 4288 N N . ILE D 1 147 ? 37.956 6.669 12.742 1.00 69.50 817 ILE A N 1
ATOM 4289 C CA . ILE D 1 147 ? 37.688 5.847 11.570 1.00 71.33 817 ILE A CA 1
ATOM 4290 C C . ILE D 1 147 ? 37.177 4.466 11.974 1.00 74.05 817 ILE A C 1
ATOM 4291 O O . ILE D 1 147 ? 36.427 4.325 12.943 1.00 73.55 817 ILE A O 1
ATOM 4296 N N . HIS E 2 2 ? 14.211 3.346 -35.368 1.00 69.27 264 HIS G N 1
ATOM 4297 C CA . HIS E 2 2 ? 13.741 4.725 -35.427 1.00 77.51 264 HIS G CA 1
ATOM 4298 C C . HIS E 2 2 ? 14.329 5.424 -36.659 1.00 69.50 264 HIS G C 1
ATOM 4299 O O . HIS E 2 2 ? 14.948 4.781 -37.508 1.00 64.78 264 HIS G O 1
ATOM 4306 N N . LEU E 2 3 ? 14.125 6.734 -36.750 1.00 64.93 265 LEU G N 1
ATOM 4307 C CA . LEU E 2 3 ? 14.633 7.561 -37.830 1.00 51.22 265 LEU G CA 1
ATOM 4308 C C . LEU E 2 3 ? 15.924 8.247 -37.411 1.00 46.43 265 LEU G C 1
ATOM 4309 O O . LEU E 2 3 ? 16.118 8.594 -36.244 1.00 50.11 265 LEU G O 1
ATOM 4314 N N . ASP E 2 4 ? 16.803 8.448 -38.382 1.00 35.38 266 ASP G N 1
ATOM 4315 C CA . ASP E 2 4 ? 17.999 9.241 -38.188 1.00 32.68 266 ASP G CA 1
ATOM 4316 C C . ASP E 2 4 ? 18.007 10.337 -39.240 1.00 39.12 266 ASP G C 1
ATOM 4317 O O . ASP E 2 4 ? 17.503 10.152 -40.352 1.00 40.04 266 ASP G O 1
ATOM 4322 N N . VAL E 2 5 ? 18.593 11.481 -38.883 1.00 39.72 267 VAL G N 1
ATOM 4323 C CA . VAL E 2 5 ? 18.532 12.645 -39.760 1.00 37.40 267 VAL G CA 1
ATOM 4324 C C . VAL E 2 5 ? 19.298 12.394 -41.055 1.00 39.29 267 VAL G C 1
ATOM 4325 O O . VAL E 2 5 ? 18.931 12.925 -42.111 1.00 35.76 267 VAL G O 1
ATOM 4329 N N . MET E 2 6 ? 20.339 11.561 -41.015 1.00 38.99 268 MET G N 1
ATOM 4330 C CA . MET E 2 6 ? 21.159 11.318 -42.194 1.00 35.98 268 MET G CA 1
ATOM 4331 C C . MET E 2 6 ? 20.485 10.409 -43.208 1.00 34.70 268 MET G C 1
ATOM 4332 O O . MET E 2 6 ? 21.040 10.197 -44.291 1.00 38.02 268 MET G O 1
ATOM 4337 N N . MET E 2 7 ? 19.301 9.883 -42.898 1.00 32.59 269 MET G N 1
ATOM 4338 C CA . MET E 2 7 ? 18.577 9.070 -43.864 1.00 30.74 269 MET G CA 1
ATOM 4339 C C . MET E 2 7 ? 18.048 9.885 -45.032 1.00 34.36 269 MET G C 1
ATOM 4340 O O . MET E 2 7 ? 17.591 9.298 -46.019 1.00 33.73 269 MET G O 1
ATOM 4345 N N . ALA E 2 8 ? 18.087 11.214 -44.945 1.00 34.07 270 ALA G N 1
ATOM 4346 C CA . ALA E 2 8 ? 17.528 12.068 -45.980 1.00 29.81 270 ALA G CA 1
ATOM 4347 C C . ALA E 2 8 ? 18.593 12.639 -46.907 1.00 28.12 270 ALA G C 1
ATOM 4348 O O . ALA E 2 8 ? 18.310 13.572 -47.666 1.00 32.82 270 ALA G O 1
ATOM 4350 N N . ARG E 2 9 ? 19.782 12.115 -46.900 1.00 24.41 271 ARG G N 1
ATOM 4351 C CA . ARG E 2 9 ? 20.745 12.507 -47.859 1.00 28.52 271 ARG G CA 1
ATOM 4352 C C . ARG E 2 9 ? 20.639 11.612 -48.992 1.00 33.21 271 ARG G C 1
ATOM 4353 O O . ARG E 2 9 ? 20.505 10.463 -48.849 1.00 29.28 271 ARG G O 1
ATOM 4361 N N . GLY E 2 10 ? 20.707 12.185 -50.160 1.00 38.22 272 GLY G N 1
ATOM 4362 C CA . GLY E 2 10 ? 20.510 11.455 -51.363 1.00 29.72 272 GLY G CA 1
ATOM 4363 C C . GLY E 2 10 ? 19.945 12.415 -52.308 1.00 27.16 272 GLY G C 1
ATOM 4364 O O . GLY E 2 10 ? 19.919 12.008 -53.480 1.00 40.77 272 GLY G O 1
ATOM 4366 N N . HIS F 2 2 ? 4.077 32.083 14.074 1.00 78.65 264 HIS F N 1
ATOM 4367 C CA . HIS F 2 2 ? 4.872 30.860 14.213 1.00 87.32 264 HIS F CA 1
ATOM 4368 C C . HIS F 2 2 ? 5.181 30.049 12.970 1.00 76.47 264 HIS F C 1
ATOM 4369 O O . HIS F 2 2 ? 4.317 29.475 12.292 1.00 62.81 264 HIS F O 1
ATOM 4376 N N . LEU F 2 3 ? 6.499 29.982 12.764 1.00 68.90 265 LEU F N 1
ATOM 4377 C CA . LEU F 2 3 ? 7.168 29.311 11.663 1.00 61.59 265 LEU F CA 1
ATOM 4378 C C . LEU F 2 3 ? 7.523 27.892 12.066 1.00 64.65 265 LEU F C 1
ATOM 4379 O O . LEU F 2 3 ? 7.904 27.622 13.210 1.00 72.11 265 LEU F O 1
ATOM 4384 N N . ASP F 2 4 ? 7.434 26.997 11.095 1.00 57.36 266 ASP F N 1
ATOM 4385 C CA . ASP F 2 4 ? 7.779 25.599 11.256 1.00 51.59 266 ASP F CA 1
ATOM 4386 C C . ASP F 2 4 ? 8.805 25.217 10.204 1.00 48.14 266 ASP F C 1
ATOM 4387 O O . ASP F 2 4 ? 8.813 25.763 9.098 1.00 55.09 266 ASP F O 1
ATOM 4392 N N . VAL F 2 5 ? 9.655 24.251 10.549 1.00 47.94 267 VAL F N 1
ATOM 4393 C CA . VAL F 2 5 ? 10.753 23.898 9.663 1.00 44.49 267 VAL F CA 1
ATOM 4394 C C . VAL F 2 5 ? 10.227 23.316 8.355 1.00 41.24 267 VAL F C 1
ATOM 4395 O O . VAL F 2 5 ? 10.841 23.497 7.297 1.00 41.87 267 VAL F O 1
ATOM 4399 N N . MET F 2 6 ? 9.080 22.640 8.390 1.00 41.01 268 MET F N 1
ATOM 4400 C CA . MET F 2 6 ? 8.538 22.015 7.191 1.00 40.58 268 MET F CA 1
ATOM 4401 C C . MET F 2 6 ? 7.853 23.002 6.255 1.00 41.00 268 MET F C 1
ATOM 4402 O O . MET F 2 6 ? 7.436 22.601 5.163 1.00 48.93 268 MET F O 1
ATOM 4407 N N . MET F 2 7 ? 7.735 24.230 6.649 1.00 38.90 269 MET F N 1
ATOM 4408 C CA . MET F 2 7 ? 7.208 25.214 5.787 1.00 39.87 269 MET F CA 1
ATOM 4409 C C . MET F 2 7 ? 8.046 25.479 4.586 1.00 37.43 269 MET F C 1
ATOM 4410 O O . MET F 2 7 ? 7.613 26.088 3.658 1.00 42.32 269 MET F O 1
ATOM 4415 N N . ALA F 2 8 ? 9.269 25.050 4.628 1.00 36.24 270 ALA F N 1
ATOM 4416 C CA . ALA F 2 8 ? 10.234 25.430 3.650 1.00 37.67 270 ALA F CA 1
ATOM 4417 C C . ALA F 2 8 ? 10.518 24.393 2.650 1.00 37.85 270 ALA F C 1
ATOM 4418 O O . ALA F 2 8 ? 11.400 24.541 1.895 1.00 38.77 270 ALA F O 1
ATOM 4420 N N . ARG F 2 9 ? 9.773 23.328 2.668 1.00 34.38 271 ARG F N 1
ATOM 4421 C CA . ARG F 2 9 ? 9.849 22.349 1.649 1.00 38.82 271 ARG F CA 1
ATOM 4422 C C . ARG F 2 9 ? 9.263 22.886 0.402 1.00 37.37 271 ARG F C 1
ATOM 4423 O O . ARG F 2 9 ? 8.252 23.482 0.430 1.00 30.54 271 ARG F O 1
ATOM 4431 N N . GLY F 2 10 ? 9.900 22.631 -0.711 1.00 33.43 272 GLY F N 1
ATOM 4432 C CA . GLY F 2 10 ? 9.374 23.011 -1.981 1.00 28.58 272 GLY F CA 1
ATOM 4433 C C . GLY F 2 10 ? 10.588 23.167 -2.818 1.00 24.79 272 GLY F C 1
ATOM 4434 O O . GLY F 2 10 ? 10.465 23.354 -4.057 1.00 29.49 272 GLY F O 1
ATOM 4436 N N . ASP G 2 1 ? 19.258 46.716 -55.220 1.00 68.17 263 ASP H N 1
ATOM 4437 C CA . ASP G 2 1 ? 18.794 45.773 -54.208 1.00 76.03 263 ASP H CA 1
ATOM 4438 C C . ASP G 2 1 ? 19.745 45.753 -53.014 1.00 84.75 263 ASP H C 1
ATOM 4439 O O . ASP G 2 1 ? 20.914 45.387 -53.143 1.00 85.46 263 ASP H O 1
ATOM 4444 N N . HIS G 2 2 ? 19.219 46.132 -51.846 1.00 87.51 264 HIS H N 1
ATOM 4445 C CA . HIS G 2 2 ? 20.059 46.323 -50.666 1.00 82.61 264 HIS H CA 1
ATOM 4446 C C . HIS G 2 2 ? 20.672 45.016 -50.174 1.00 79.72 264 HIS H C 1
ATOM 4447 O O . HIS G 2 2 ? 21.818 45.001 -49.709 1.00 68.74 264 HIS H O 1
ATOM 4454 N N . LEU G 2 3 ? 19.944 43.907 -50.289 1.00 78.13 265 LEU H N 1
ATOM 4455 C CA . LEU G 2 3 ? 20.089 42.822 -49.326 1.00 64.44 265 LEU H CA 1
ATOM 4456 C C . LEU G 2 3 ? 21.141 41.807 -49.749 1.00 60.47 265 LEU H C 1
ATOM 4457 O O . LEU G 2 3 ? 21.296 41.497 -50.934 1.00 77.04 265 LEU H O 1
ATOM 4462 N N . ASP G 2 4 ? 21.853 41.288 -48.752 1.00 48.76 266 ASP H N 1
ATOM 4463 C CA . ASP G 2 4 ? 22.854 40.247 -48.910 1.00 49.92 266 ASP H CA 1
ATOM 4464 C C . ASP G 2 4 ? 22.537 39.110 -47.948 1.00 48.27 266 ASP H C 1
ATOM 4465 O O . ASP G 2 4 ? 21.970 39.331 -46.877 1.00 53.13 266 ASP H O 1
ATOM 4470 N N . VAL G 2 5 ? 22.930 37.918 -48.279 1.00 45.52 267 VAL H N 1
ATOM 4471 C CA . VAL G 2 5 ? 22.577 36.808 -47.471 1.00 41.00 267 VAL H CA 1
ATOM 4472 C C . VAL G 2 5 ? 23.285 36.806 -46.173 1.00 42.34 267 VAL H C 1
ATOM 4473 O O . VAL G 2 5 ? 22.816 36.300 -45.212 1.00 43.11 267 VAL H O 1
ATOM 4477 N N . MET G 2 6 ? 24.413 37.433 -46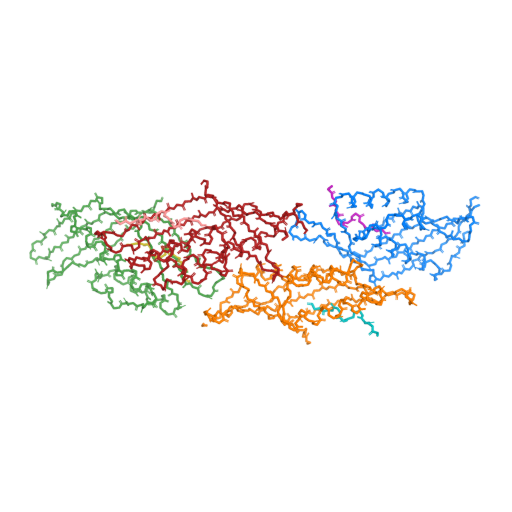.145 1.00 39.37 268 MET H N 1
ATOM 4478 C CA . MET G 2 6 ? 25.297 37.355 -45.033 1.00 41.84 268 MET H CA 1
ATOM 4479 C C . MET G 2 6 ? 24.994 38.334 -43.973 1.00 39.90 268 MET H C 1
ATOM 4480 O O . MET G 2 6 ? 25.683 38.444 -43.021 1.00 37.25 268 MET H O 1
ATOM 4485 N N . MET G 2 7 ? 23.940 39.057 -44.181 1.00 38.67 269 MET H N 1
ATOM 4486 C CA . MET G 2 7 ? 23.489 40.039 -43.301 1.00 40.09 269 MET H CA 1
ATOM 4487 C C . MET G 2 7 ? 22.767 39.429 -42.164 1.00 40.95 269 MET H C 1
ATOM 4488 O O . MET G 2 7 ? 22.287 40.134 -41.356 1.00 46.78 269 MET H O 1
ATOM 4493 N N . ALA G 2 8 ? 22.587 38.133 -42.159 1.00 42.77 270 ALA H N 1
ATOM 4494 C CA . ALA G 2 8 ? 21.779 37.487 -41.166 1.00 38.06 270 ALA H CA 1
ATOM 4495 C C . ALA G 2 8 ? 22.529 36.846 -40.110 1.00 35.69 270 ALA H C 1
ATOM 4496 O O . ALA G 2 8 ? 21.951 36.242 -39.318 1.00 39.98 270 ALA H O 1
ATOM 4498 N N . ARG G 2 9 ? 23.821 36.973 -40.106 1.00 35.38 271 ARG H N 1
ATOM 4499 C CA . ARG G 2 9 ? 24.628 36.395 -39.107 1.00 34.64 271 ARG H CA 1
ATOM 4500 C C . ARG G 2 9 ? 24.633 37.204 -37.916 1.00 41.66 271 ARG H C 1
ATOM 4501 O O . ARG G 2 9 ? 24.748 38.373 -37.970 1.00 39.96 271 ARG H O 1
ATOM 4509 N N . GLY G 2 10 ? 24.510 36.539 -36.798 1.00 46.76 272 GLY H N 1
ATOM 4510 C CA . GLY G 2 10 ? 24.435 37.218 -35.544 1.00 45.04 272 GLY H CA 1
ATOM 4511 C C . GLY G 2 10 ? 23.689 36.432 -34.535 1.00 39.00 272 GLY H C 1
ATOM 4512 O O . GLY G 2 10 ? 23.756 36.879 -33.368 1.00 42.37 272 GLY H O 1
ATOM 4514 N N . HIS H 2 2 ? 41.926 25.604 -2.653 1.00 67.56 264 HIS E N 1
ATOM 4515 C CA . HIS H 2 2 ? 41.187 24.656 -3.446 1.00 67.98 264 HIS E CA 1
ATOM 4516 C C . HIS H 2 2 ? 40.468 23.988 -2.246 1.00 66.88 264 HIS E C 1
ATOM 4517 O O . HIS H 2 2 ? 41.082 23.250 -1.474 1.00 59.55 264 HIS E O 1
ATOM 4524 N N . LEU H 2 3 ? 39.205 24.330 -1.997 1.00 58.30 265 LEU E N 1
ATOM 4525 C CA . LEU H 2 3 ? 38.518 23.825 -0.813 1.00 44.03 265 LEU E CA 1
ATOM 4526 C C . LEU H 2 3 ? 37.728 22.565 -1.130 1.00 47.18 265 LEU E C 1
ATOM 4527 O O . LEU H 2 3 ? 37.254 22.370 -2.251 1.00 45.05 265 LEU E O 1
ATOM 4532 N N . ASP H 2 4 ? 37.600 21.703 -0.127 1.00 49.95 266 ASP E N 1
ATOM 4533 C CA . ASP H 2 4 ? 36.820 20.484 -0.251 1.00 44.03 266 ASP E CA 1
ATOM 4534 C C . ASP H 2 4 ? 35.713 20.484 0.791 1.00 46.56 266 ASP E C 1
ATOM 4535 O O . ASP H 2 4 ? 35.872 21.018 1.892 1.00 49.23 266 ASP E O 1
ATOM 4540 N N . VAL H 2 5 ? 34.587 19.868 0.428 1.00 44.13 267 VAL E N 1
ATOM 4541 C CA . VAL H 2 5 ? 33.405 19.930 1.278 1.00 42.53 267 VAL E CA 1
ATOM 4542 C C . VAL H 2 5 ? 33.628 19.178 2.581 1.00 41.61 267 VAL E C 1
ATOM 4543 O O . VAL H 2 5 ? 33.098 19.569 3.627 1.00 40.46 267 VAL E O 1
ATOM 4547 N N . MET H 2 6 ? 34.442 18.163 2.545 1.00 41.85 268 MET E N 1
ATOM 4548 C CA . MET H 2 6 ? 34.663 17.361 3.695 1.00 39.17 268 MET E CA 1
ATOM 4549 C C . MET H 2 6 ? 35.588 17.959 4.671 1.00 35.68 268 MET E C 1
ATOM 4550 O O . MET H 2 6 ? 35.794 17.416 5.666 1.00 39.01 268 MET E O 1
ATOM 4555 N N . MET H 2 7 ? 36.130 19.095 4.368 1.00 33.54 269 MET E N 1
ATOM 4556 C CA . MET H 2 7 ? 37.029 19.771 5.216 1.00 28.74 269 MET E CA 1
ATOM 4557 C C . MET H 2 7 ? 36.327 20.223 6.424 1.00 30.19 269 MET E C 1
ATOM 4558 O O . MET H 2 7 ? 36.959 20.614 7.328 1.00 40.10 269 MET E O 1
ATOM 4563 N N . ALA H 2 8 ? 35.026 20.266 6.412 1.00 31.99 270 ALA E N 1
ATOM 4564 C CA . ALA H 2 8 ? 34.283 20.866 7.485 1.00 32.17 270 ALA E CA 1
ATOM 4565 C C . ALA H 2 8 ? 33.638 19.951 8.431 1.00 32.76 270 ALA E C 1
ATOM 4566 O O . ALA H 2 8 ? 32.898 20.364 9.221 1.00 35.22 270 ALA E O 1
ATOM 4568 N N . ARG H 2 9 ? 33.934 18.698 8.343 1.00 31.18 271 ARG E N 1
ATOM 4569 C CA . ARG H 2 9 ? 33.556 17.754 9.314 1.00 29.04 271 ARG E CA 1
ATOM 4570 C C . ARG H 2 9 ? 34.303 18.072 10.544 1.00 30.04 271 ARG E C 1
ATOM 4571 O O . ARG H 2 9 ? 35.455 18.247 10.500 1.00 29.44 271 ARG E O 1
ATOM 4579 N N . GLY H 2 10 ? 33.650 18.068 11.676 1.00 33.23 272 GLY E N 1
ATOM 4580 C CA . GLY H 2 10 ? 34.297 18.338 12.937 1.00 32.63 272 GLY E CA 1
ATOM 4581 C C . GLY H 2 10 ? 33.318 18.884 13.934 1.00 29.33 272 GLY E C 1
ATOM 4582 O O . GLY H 2 10 ? 33.628 19.009 15.162 1.00 33.02 272 GLY E O 1
#

Secondary structure (DSSP, 8-state):
-EEPPHHHHHHHHHHHHHHHHHHTSTT---TTHHHHB-HHHHHHHHHHHHHHHHTT-EEEEEEEEEEEEEEEEEE--EEEEEEEEEEEEEEEE-SSSSS-EEEEEEEEEEEEEEE-SSS-EEEEEEEEE-/--EEPPHHHHHHHHHHHHHHHHHHTSTT---TTHHHHB-HHHHHHHHHHHHHHHHTT-EEEEEEEEEEEEEEEEEE-GGG-EEEEEEEEEEEEEEEE-SSSSS-EEEEEEEEEEEEEEE-TTS-EEEEEEEEE-/-BPPHHHHHHHHHHHHHHHHHHHSTT---TTHHHHB-HHHHHHHHHHHHHHHHTT-EEEEEEEEEEEEEEEEEE-GGG-EEEEEEEEEEEEEEEE-SSSSS-EEEEEEEEEEEEEEE-TTS-EEEEEEEEEE-/-EEPPHHHHHHHHHHHHHHHHHHHSTT--THHHHHHB-TTHHHHHHHHHHHHHHTT-EEEEEEEEEEEEEEEEE----EEEEEEEEEEEEEEE-TTSSS-EEEEEEEEEEEEEEE-TTS-EEEEEEEE-/---GGGG--/---GGGG--/---GGGG--/----GGGG--

Nearest PDB structures (foldseek):
  6jzn-assembly1_C  TM=9.881E-01  e=1.695E-22  Arabidopsis thaliana
  6jzn-assembly3_D  TM=9.886E-01  e=2.529E-22  Arabidopsis thaliana
  5u9o-assembly2_D  TM=9.764E-01  e=1.184E-21  Arabidopsis thaliana
  6jzf-assembly1_B  TM=9.742E-01  e=5.540E-21  Arabidopsis thaliana
  5had-assembly1_A  TM=9.439E-01  e=1.128E-11  Arabidopsis thaliana

Foldseek 3Di:
DFDDFVVLVVLVVVQVVLLQVCQAQVNPLVCLVQAADAPVNVVSSVVSVVCVVQNKGKDKDWPDKGWPGKDKAQPDPVFIKIKTKMWTFMKMWIDHDVDPGIDIDTWTWIKMWMWTQDVVRRIHTYDMDIDTD/DWAFDDQVVVLVLVVVQVVLLQVCQAQVNPLVSLVVAADAPVNVVSSVVSVVCVVQNKGKHKDWPDKGWPTKIKDPPDPVFIKMKTKMWTFMKMWIDRVVDPGIDIDTDTWIKMWMWTADPVRDIHTYDMDIDD/DFWDDQVVLVVLVVLCVVLLQVCQAQVNPLVSLVVAADPPANVVSSVVSVVCVVLNKGKDKDFPDKGWPTKDWDVVVIKMKTKMWTWMKMWTPSVPDVDIDIDTDTWIKMWIWDADPVRDIHTYDMDID/DAFDDQVVLQVLVVVQVVLLQVCQAQVNPLVSLVVAADAPVNVVSSVVSVVCVVQNKGKHKDFPDKGWPTKGWDDPQIKIKTKMWTWMKMWIDDDVDPGIDIDTDTWIKMWIWHQDPPRDIHTYDMDIDD/DDDPVVPDD/DDDPVVPDD/DPDDPVVPDD/DDDPVVPDD

InterPro domains:
  IPR025344 Plastid division protein CDP1-like, IMS domain [PF13355] (693-810)
  IPR044685 Plastid division protein CDP1-like [PTHR33925] (74-816)
  IPR057137 Plastid division protein CDP1-like, 2nd alpha solenoid domain [PF23468] (363-485)
  IPR058032 Plastid division protein CDP1-like, 1st alpha solenoid domain [PF25515] (170-317)

Radius of gyration: 32.88 Å; Cα contacts (8 Å, |Δi|>4): 1234; chains: 8; bounding box: 46×50×116 Å

GO terms:
  GO:0010020 chloroplast fission (P, IDA)
  GO:0009658 chloroplast organization (P, IMP)
  GO:0010020 chloroplast fission (P, IMP)
  GO:0005515 protein binding (F, IPI)
  GO:0009507 chloroplast (C, IDA)
  GO:0009528 plastid inner membrane (C, IDA)
  GO:0043572 plastid fission (P, IMP)

Sequence (563 aa):
RPMDTEEAEELVRQWENVKAEALGPTHQVYSLSEVLDESMLVQWQTLAQTAEAKSCYWRFVLLHLEVLQAHIFEDGIAGEAAEIEALLEEAAELVDESQPKNAKYYSTYKIRYILKKQEDGLWKFCQSDIQIQQKRPMDTEEAEELVRQWENVKAEALGPTHQVYSLSEVLDESMLVQWQTLAQTAEAKSCYWRFVLLHLEVLQAHIFEDGIAGEAAEIEALLEEAAELVDESQPKNAKYYSTYKIRYILKKQEDGLWKFCQSDIQIKRPMDTEEAEELVRQWENVKAEALGPTHQVYSLSEVLDESMLVQWQTLAQTAEAKSCYWRFVLLHLEVLQAHIFEDGEAAEIEALLEEAAELVDESQPKNAKYYSTYKIRYILKKQEDGLWKFCQSDIQKRPMDTEEAEELVRQWENVKAEALGPTHQVYSLSEVLDESMLVQWQTLAQTAEAKSCYWRFVLLHLEVLQAHIFEDGEAAEIEALLEEAAELVDESQPKNAKYYSTYKIRYILKKQEDGLWKFCQSDIQIHLDVMMARGHLDVMMARGDHLDVMMARGHLDVMMARG

Solvent-accessible surface area: 26797 Å² total; per-residue (Å²): 213,90,14,91,80,78,63,0,33,105,33,0,78,91,0,9,80,2,0,36,75,0,0,2,90,89,43,43,24,154,4,0,58,84,13,0,47,76,51,0,31,85,114,18,58,72,24,0,93,49,0,75,82,93,93,0,57,3,66,16,1,21,24,79,13,74,20,73,73,9,60,30,87,121,96,55,190,91,23,27,22,0,20,0,20,0,32,0,40,1,0,0,17,7,20,13,85,74,91,56,141,32,48,71,11,66,12,39,0,53,0,85,0,76,0,85,53,49,170,107,59,78,33,29,2,2,63,41,86,59,66,104,127,136,133,53,29,4,36,79,102,13,0,46,43,15,0,64,35,0,10,15,12,1,4,33,1,2,2,37,69,31,38,18,152,5,2,47,97,15,1,43,78,56,1,29,89,116,22,49,73,23,0,92,61,0,87,86,96,86,2,24,2,15,5,0,30,14,81,23,65,20,75,68,5,38,23,85,107,82,48,146,88,30,28,18,0,19,0,23,0,47,0,43,1,0,0,15,11,0,45,103,114,118,122,84,11,52,86,15,104,13,84,10,98,0,106,0,74,0,75,50,26,82,3,4,23,27,18,2,0,82,39,92,53,49,223,194,102,68,16,53,83,29,40,0,39,9,1,0,78,22,0,10,79,1,1,39,74,0,2,2,89,99,26,46,24,121,0,3,46,66,1,1,36,125,47,0,22,76,117,21,62,71,22,0,91,42,0,88,84,78,86,1,57,3,70,17,1,31,31,73,26,73,15,72,88,4,60,28,74,66,138,102,48,24,1,38,0,26,0,47,0,40,1,0,0,17,3,14,11,138,84,123,140,131,54,41,52,16,68,17,84,8,83,1,96,0,73,0,99,44,58,182,101,24,16,14,41,3,15,93,28,98,73,136,177,161,85,13,94,77,106,76,0,36,63,35,0,58,80,0,9,24,12,0,5,32,0,0,3,42,62,30,43,20,149,3,0,48,104,19,1,46,74,58,4,31,87,122,18,56,72,21,0,103,53,0,88,86,87,72,6,29,2,19,6,0,23,20,85,18,77,15,80,68,8,59,27,68,125,127,69,61,12,0,20,0,38,0,42,0,43,0,0,0,13,6,2,19,67,96,86,124,58,21,38,118,17,106,17,75,10,88,0,91,0,43,0,70,87,59,192,82,53,120,22,49,3,2,90,37,73,70,82,213,141,19,73,8,71,88,0,24,1,205,19,73,8,83,89,0,60,0,115,146,22,71,9,87,81,0,48,0,215,40,78,12,79,75,0,58,1

B-factor: mean 46.05, std 16.16, range [20.12, 112.83]